Protein AF-0000000084332620 (afdb_homodimer)

Nearest PDB structures (foldseek):
  1pjs-assembly1_B  TM=9.090E-01  e=8.646E-19  Salmonella enterica subsp. enterica serovar Typhimurium
  1s4d-assembly3_G  TM=8.236E-01  e=3.733E-17  Pseudomonas denitrificans (nom. rej.)
  1s4d-assembly1_B  TM=8.390E-01  e=1.704E-16  Pseudomonas denitrificans (nom. rej.)
  1s4d-assembly4_H  TM=8.462E-01  e=1.053E-15  Pseudomonas denitrificans (nom. rej.)
  4e16-assembly1_A-2  TM=8.529E-01  e=2.065E-14  Clostridioides difficile 630

pLDDT: mean 77.69, std 25.14, range [21.12, 98.75]

Organism: Lentinula edodes (NCBI:txid5353)

InterPro domains:
  IPR000878 Tetrapyrrole methylase [PF00590] (37-266)
  IPR006366 Uroporphyrin-III C-methyltransferase [cd11642] (40-290)
  IPR014776 Tetrapyrrole methylase, subdomain 2 [G3DSA:3.30.950.10] (167-303)
  IPR014777 Tetrapyrrole methylase, subdomain 1 [G3DSA:3.40.1010.10] (27-166)
  IPR035996 Tetrapyrrole methylase superfamily [SSF53790] (32-295)
  IPR050161 Siroheme/cobalamin biosynthesis enzyme [PTHR45790] (31-139)

Sequence (742 aa):
MAITKSQLPPFSVPPPPPTSIHSIFPSPPNPIKPGQILLIGSGPGHPSLLTIAAHRALTELADIVLADKLVPAAVLALIPSRVEVVIAKKFPGNADRAQQEMMERALKEARKGRCVVRLKQGDPAIYGRFGEEVLYFRNPPSRSPSTTTPAVDHPPLPPTLVIPGVSSALAAPTMFDIPCTQRGASTSFLITTPVGKGGKMLDMPKYERARTVVVLMGVARLRSVVKTLTGSGKDAGDYPPYLPIAIIERASMPDQRVVESTLEDIEHAMESAEVGAQRPPGMMVIGWSVSALWGDGNVDVLNEGDDGEGETLGKRASESTDILREASKAIEGEFREKNEQEMKQSEGDGVRWRVREGLASTWDMFNINSEMAITKSQLPPFSVPPPPPTSIHSIFPSPPNPIKPGQILLIGSGPGHPSLLTIAAHRALTELADIVLADKLVPAAVLALIPSRVEVVIAKKFPGNADRAQQEMMERALKEARKGRCVVRLKQGDPAIYGRFGEEVLYFRNPPSRSPSTTTPAVDHPPLPPTLVIPGVSSALAAPTMFDIPCTQRGASTSFLITTPVGKGGKMLDMPKYERARTVVVLMGVARLRSVVKTLTGSGKDAGDYPPYLPIAIIERASMPDQRVVESTLEDIEHAMESAEVGAQRPPGMMVIGWSVSALWGDGNVDVLNEGDDGEGETLGKRASESTDILREASKAIEGEFREKNEQEMKQSEGDGVRWRVREGLASTWDMFNINSE

Radius of gyration: 33.7 Å; Cα contacts (8 Å, |Δi|>4): 1439; chains: 2; bounding box: 123×163×71 Å

Solvent-accessible surface area (backbone atoms only — not comparable to full-atom values): 40690 Å² total; per-residue (Å²): 138,87,85,80,81,81,82,75,81,83,79,80,74,75,80,77,75,82,77,78,74,74,72,73,67,72,69,71,73,71,75,73,60,76,13,26,38,37,40,30,12,48,9,57,27,32,59,29,47,17,17,42,41,46,49,43,41,50,56,70,56,36,48,32,36,44,28,43,70,78,47,41,64,67,46,59,64,54,41,48,86,85,38,47,76,45,64,46,74,69,48,94,91,32,55,65,59,36,52,50,50,53,50,52,48,45,53,56,46,12,74,73,37,31,32,26,30,39,40,32,56,12,16,35,36,63,83,45,52,46,58,60,48,54,49,39,62,75,57,57,78,74,71,76,73,72,76,81,67,67,93,66,79,71,69,78,70,54,55,72,45,66,41,70,24,25,33,41,87,57,35,38,40,36,70,71,64,21,37,49,26,33,82,32,20,14,68,24,37,36,43,37,36,42,57,38,80,97,62,38,77,44,78,67,69,64,62,51,79,43,33,20,39,33,32,42,78,28,58,95,42,42,69,62,50,47,49,42,32,50,27,79,62,93,84,26,10,56,33,62,48,60,40,31,29,31,41,40,19,33,35,65,28,72,78,11,35,37,42,36,26,20,57,67,37,40,65,60,47,53,68,30,80,84,59,40,75,86,52,76,62,43,31,38,39,36,22,43,23,60,47,22,62,34,39,92,46,42,47,58,74,61,58,74,68,85,79,86,87,85,63,65,64,64,59,44,43,57,40,40,56,46,40,53,56,44,20,66,66,48,64,77,80,66,45,71,58,76,51,61,62,53,51,60,48,55,93,89,68,73,56,61,52,50,62,50,50,49,58,52,69,76,56,62,80,43,65,76,78,75,123,137,81,85,77,81,83,78,76,78,79,81,76,73,75,75,75,75,79,78,78,74,74,70,73,65,72,69,72,73,72,75,74,58,78,14,27,36,37,40,30,10,49,10,57,28,32,58,29,47,17,17,41,40,44,49,44,42,50,56,73,56,36,49,30,37,45,28,43,69,76,48,41,65,68,44,60,63,55,42,47,86,86,38,47,76,45,64,47,72,68,49,94,91,32,57,66,59,34,52,51,51,53,50,52,49,45,52,55,45,13,74,73,37,31,33,26,29,40,40,34,52,12,16,34,36,61,85,46,53,46,60,60,47,52,48,39,62,74,56,57,79,75,70,76,75,70,76,84,68,67,93,64,79,72,70,78,68,56,54,72,45,67,41,69,25,24,37,42,87,55,36,38,41,36,74,70,63,20,38,48,26,33,80,32,20,15,67,24,36,34,42,37,35,44,57,38,82,96,64,37,76,43,80,69,69,64,62,51,78,45,32,21,39,33,32,44,77,29,57,94,42,41,70,62,51,47,47,41,33,48,27,79,62,94,84,26,10,56,34,62,48,63,39,31,28,31,41,39,19,33,37,63,28,72,78,10,36,36,43,35,26,20,56,68,37,39,66,60,46,55,69,30,79,84,60,40,75,87,52,78,62,42,32,38,39,36,21,44,22,61,46,23,61,32,37,92,47,42,47,58,75,60,57,75,68,85,79,85,85,85,64,63,63,63,58,45,43,56,40,41,55,45,41,53,56,45,18,65,64,48,66,78,75,72,48,68,59,78,46,61,63,49,45,59,44,54,93,88,68,72,54,62,49,48,60,47,50,48,60,51,70,76,56,61,80,40,64,76,77,74,122

Structure (mmCIF, N/CA/C/O backbone):
data_AF-0000000084332620-model_v1
#
loop_
_entity.id
_entity.type
_entity.pdbx_description
1 polymer 'Uroporphyrin-III C-methyltransferase'
#
loop_
_atom_site.group_PDB
_atom_site.id
_atom_site.type_symbol
_atom_site.label_atom_id
_atom_site.label_alt_id
_atom_site.label_comp_id
_atom_site.label_asym_id
_atom_site.label_entity_id
_atom_site.label_seq_id
_atom_site.pdbx_PDB_ins_code
_atom_site.Cartn_x
_atom_site.Cartn_y
_atom_site.Cartn_z
_atom_site.occupancy
_atom_site.B_iso_or_equiv
_atom_site.auth_seq_id
_atom_site.auth_comp_id
_atom_site.auth_asym_id
_atom_site.auth_atom_id
_atom_site.pdbx_PDB_model_num
ATOM 1 N N . MET A 1 1 ? -78.938 -92 -3.125 1 22.2 1 MET A N 1
ATOM 2 C CA . MET A 1 1 ? -79.188 -90.938 -4.117 1 22.2 1 MET A CA 1
ATOM 3 C C . MET A 1 1 ? -78.188 -89.812 -3.926 1 22.2 1 MET A C 1
ATOM 5 O O . MET A 1 1 ? -78.125 -89.188 -2.857 1 22.2 1 MET A O 1
ATOM 9 N N . ALA A 1 2 ? -77 -89.812 -4.738 1 24.23 2 ALA A N 1
ATOM 10 C CA . ALA A 1 2 ? -75.75 -89.188 -4.781 1 24.23 2 ALA A CA 1
ATOM 11 C C . ALA A 1 2 ? -75.875 -87.625 -4.969 1 24.23 2 ALA A C 1
ATOM 13 O O . ALA A 1 2 ? -76.688 -87.188 -5.793 1 24.23 2 ALA A O 1
ATOM 14 N N . ILE A 1 3 ? -75.5 -86.75 -3.973 1 27.23 3 ILE A N 1
ATOM 15 C CA . ILE A 1 3 ? -75.625 -85.312 -3.594 1 27.23 3 ILE A CA 1
ATOM 16 C C . ILE A 1 3 ? -74.875 -84.5 -4.621 1 27.23 3 ILE A C 1
ATOM 18 O O . ILE A 1 3 ? -73.688 -84.688 -4.828 1 27.23 3 ILE A O 1
ATOM 22 N N . THR A 1 4 ? -75.438 -84 -5.738 1 27.55 4 THR A N 1
ATOM 23 C CA . THR A 1 4 ? -75 -83.312 -6.938 1 27.55 4 THR A CA 1
ATOM 24 C C . THR A 1 4 ? -74.375 -81.938 -6.582 1 27.55 4 THR A C 1
ATOM 26 O O . THR A 1 4 ? -75 -81.125 -5.91 1 27.55 4 THR A O 1
ATOM 29 N N . LYS A 1 5 ? -73.062 -81.812 -6.688 1 29.25 5 LYS A N 1
ATOM 30 C CA . LYS A 1 5 ? -72 -80.875 -6.328 1 29.25 5 LYS A CA 1
ATOM 31 C C . LYS A 1 5 ? -72.188 -79.5 -7.07 1 29.25 5 LYS A C 1
ATOM 33 O O . LYS A 1 5 ? -72.125 -79.5 -8.297 1 29.25 5 LYS A O 1
ATOM 38 N N . SER A 1 6 ? -73 -78.562 -6.547 1 28.59 6 SER A N 1
ATOM 39 C CA . SER A 1 6 ? -73.312 -77.25 -7.141 1 28.59 6 SER A CA 1
ATOM 40 C C . SER A 1 6 ? -72.062 -76.438 -7.457 1 28.59 6 SER A C 1
ATOM 42 O O . SER A 1 6 ? -71.188 -76.375 -6.648 1 28.59 6 SER A O 1
ATOM 44 N N . GLN A 1 7 ? -71.688 -76.188 -8.703 1 28.3 7 GLN A N 1
ATOM 45 C CA . GLN A 1 7 ? -70.562 -75.562 -9.43 1 28.3 7 GLN A CA 1
ATOM 46 C C . GLN A 1 7 ? -70.562 -74.062 -9.148 1 28.3 7 GLN A C 1
ATOM 48 O O . GLN A 1 7 ? -71.5 -73.375 -9.461 1 28.3 7 GLN A O 1
ATOM 53 N N . LEU A 1 8 ? -69.938 -73.625 -8.07 1 31.47 8 LEU A N 1
ATOM 54 C CA . LEU A 1 8 ? -69.812 -72.25 -7.598 1 31.47 8 LEU A CA 1
ATOM 55 C C . LEU A 1 8 ? -69.125 -71.312 -8.641 1 31.47 8 LEU A C 1
ATOM 57 O O . LEU A 1 8 ? -68.188 -71.75 -9.289 1 31.47 8 LEU A O 1
ATOM 61 N N . PRO A 1 9 ? -69.75 -70.312 -9.156 1 34.91 9 PRO A N 1
ATOM 62 C CA . PRO A 1 9 ? -69.312 -69.438 -10.273 1 34.91 9 PRO A CA 1
ATOM 63 C C . PRO A 1 9 ? -68 -68.75 -9.969 1 34.91 9 PRO A C 1
ATOM 65 O O . PRO A 1 9 ? -67.688 -68.438 -8.805 1 34.91 9 PRO A O 1
ATOM 68 N N . PRO A 1 10 ? -66.938 -68.688 -10.789 1 31.44 10 PRO A N 1
ATOM 69 C CA . PRO A 1 10 ? -65.562 -68.25 -10.578 1 31.44 10 PRO A CA 1
ATOM 70 C C . PRO A 1 10 ? -65.5 -66.75 -10.469 1 31.44 10 PRO A C 1
ATOM 72 O O . PRO A 1 10 ? -66.25 -66 -11.164 1 31.44 10 PRO A O 1
ATOM 75 N N . PHE A 1 11 ? -65.312 -66.125 -9.328 1 31.53 11 PHE A N 1
ATOM 76 C CA . PHE A 1 11 ? -65.188 -64.688 -8.992 1 31.53 11 PHE A CA 1
ATOM 77 C C . PHE A 1 11 ? -64.125 -64 -9.797 1 31.53 11 PHE A C 1
ATOM 79 O O . PHE A 1 11 ? -62.969 -64.5 -9.812 1 31.53 11 PHE A O 1
ATOM 86 N N . SER A 1 12 ? -64.312 -63.344 -10.914 1 31.69 12 SER A N 1
ATOM 87 C CA . SER A 1 12 ? -63.406 -62.656 -11.781 1 31.69 12 SER A CA 1
ATOM 88 C C . SER A 1 12 ? -62.688 -61.531 -11.039 1 31.69 12 SER A C 1
ATOM 90 O O . SER A 1 12 ? -63.344 -60.625 -10.516 1 31.69 12 SER A O 1
ATOM 92 N N . VAL A 1 13 ? -61.625 -61.688 -10.414 1 36.53 13 VAL A N 1
ATOM 93 C CA . VAL A 1 13 ? -60.812 -60.719 -9.672 1 36.53 13 VAL A CA 1
ATOM 94 C C . VAL A 1 13 ? -60.406 -59.562 -10.594 1 36.53 13 VAL A C 1
ATOM 96 O O . VAL A 1 13 ? -59.969 -59.812 -11.719 1 36.53 13 VAL A O 1
ATOM 99 N N . PRO A 1 14 ? -61.031 -58.406 -10.398 1 41.91 14 PRO A N 1
ATOM 100 C CA . PRO A 1 14 ? -60.688 -57.25 -11.258 1 41.91 14 PRO A CA 1
ATOM 101 C C . PRO A 1 14 ? -59.188 -57 -11.336 1 41.91 14 PRO A C 1
ATOM 103 O O . PRO A 1 14 ? -58.438 -57.375 -10.414 1 41.91 14 PRO A O 1
ATOM 106 N N . PRO A 1 15 ? -58.625 -56.75 -12.531 1 40.84 15 PRO A N 1
ATOM 107 C CA . PRO A 1 15 ? -57.188 -56.562 -12.727 1 40.84 15 PRO A CA 1
ATOM 108 C C . PRO A 1 15 ? -56.594 -55.469 -11.844 1 40.84 15 PRO A C 1
ATOM 110 O O . PRO A 1 15 ? -57.312 -54.531 -11.461 1 40.84 15 PRO A O 1
ATOM 113 N N . PRO A 1 16 ? -55.531 -55.688 -11.109 1 42.19 16 PRO A N 1
ATOM 114 C CA . PRO A 1 16 ? -54.938 -54.719 -10.203 1 42.19 16 PRO A CA 1
ATOM 115 C C . PRO A 1 16 ? -54.594 -53.406 -10.906 1 42.19 16 PRO A C 1
ATOM 117 O O . PRO A 1 16 ? -54.344 -53.406 -12.117 1 42.19 16 PRO A O 1
ATOM 120 N N . PRO A 1 17 ? -55 -52.312 -10.367 1 42.91 17 PRO A N 1
ATOM 121 C CA . PRO A 1 17 ? -54.719 -51.031 -11.016 1 42.91 17 PRO A CA 1
ATOM 122 C C . PRO A 1 17 ? -53.25 -50.844 -11.391 1 42.91 17 PRO A C 1
ATOM 124 O O . PRO A 1 17 ? -52.375 -51.469 -10.781 1 42.91 17 PRO A O 1
ATOM 127 N N . PRO A 1 18 ? -52.938 -50.312 -12.57 1 35.44 18 PRO A N 1
ATOM 128 C CA . PRO A 1 18 ? -51.562 -50.125 -13.016 1 35.44 18 PRO A CA 1
ATOM 129 C C . PRO A 1 18 ? -50.719 -49.344 -12.023 1 35.44 18 PRO A C 1
ATOM 131 O O . PRO A 1 18 ? -51.219 -48.438 -11.352 1 35.44 18 PRO A O 1
ATOM 134 N N . THR A 1 19 ? -49.781 -49.938 -11.32 1 32.44 19 THR A N 1
ATOM 135 C CA . THR A 1 19 ? -48.812 -49.281 -10.453 1 32.44 19 THR A CA 1
ATOM 136 C C . THR A 1 19 ? -48.031 -48.188 -11.211 1 32.44 19 THR A C 1
ATOM 138 O O . THR A 1 19 ? -47.375 -48.469 -12.203 1 32.44 19 THR A O 1
ATOM 141 N N . SER A 1 20 ? -48.531 -46.938 -11.336 1 33.78 20 SER A N 1
ATOM 142 C CA . SER A 1 20 ? -47.75 -45.812 -11.859 1 33.78 20 SER A CA 1
ATOM 143 C C . SER A 1 20 ? -46.375 -45.75 -11.18 1 33.78 20 SER A C 1
ATOM 145 O O . SER A 1 20 ? -46.312 -45.469 -9.984 1 33.78 20 SER A O 1
ATOM 147 N N . ILE A 1 21 ? -45.406 -46.562 -11.5 1 34.03 21 ILE A N 1
ATOM 148 C CA . ILE A 1 21 ? -44.031 -46.344 -11.055 1 34.03 21 ILE A CA 1
ATOM 149 C C . ILE A 1 21 ? -43.562 -44.938 -11.398 1 34.03 21 ILE A C 1
ATOM 151 O O . ILE A 1 21 ? -43.25 -44.656 -12.555 1 34.03 21 ILE A O 1
ATOM 155 N N . HIS A 1 22 ? -44.25 -43.844 -10.945 1 35.19 22 HIS A N 1
ATOM 156 C CA . HIS A 1 22 ? -43.5 -42.594 -11.062 1 35.19 22 HIS A CA 1
ATOM 157 C C . HIS A 1 22 ? -42.094 -42.75 -10.547 1 35.19 22 HIS A C 1
ATOM 159 O O . HIS A 1 22 ? -41.875 -42.969 -9.352 1 35.19 22 HIS A O 1
ATOM 165 N N . SER A 1 23 ? -41.219 -43.406 -11.305 1 33.94 23 SER A N 1
ATOM 166 C CA . SER A 1 23 ? -39.781 -43.344 -11.031 1 33.94 23 SER A CA 1
ATOM 167 C C . SER A 1 23 ? -39.344 -41.938 -10.711 1 33.94 23 SER A C 1
ATOM 169 O O . SER A 1 23 ? -39.344 -41.062 -11.586 1 33.94 23 SER A O 1
ATOM 171 N N . ILE A 1 24 ? -39.625 -41.406 -9.57 1 37.69 24 ILE A N 1
ATOM 172 C CA . ILE A 1 24 ? -38.906 -40.219 -9.141 1 37.69 24 ILE A CA 1
ATOM 173 C C . ILE A 1 24 ? -37.406 -40.406 -9.344 1 37.69 24 ILE A C 1
ATOM 175 O O . ILE A 1 24 ? -36.781 -41.156 -8.625 1 37.69 24 ILE A O 1
ATOM 179 N N . PHE A 1 25 ? -36.938 -40.469 -10.57 1 37 25 PHE A N 1
ATOM 180 C CA . PHE A 1 25 ? -35.469 -40.281 -10.648 1 37 25 PHE A CA 1
ATOM 181 C C . PHE A 1 25 ? -35.031 -39.094 -9.812 1 37 25 PHE A C 1
ATOM 183 O O . PHE A 1 25 ? -35.562 -37.969 -9.961 1 37 25 PHE A O 1
ATOM 190 N N . PRO A 1 26 ? -34.562 -39.312 -8.641 1 37.5 26 PRO A N 1
ATOM 191 C CA . PRO A 1 26 ? -34 -38.125 -7.969 1 37.5 26 PRO A CA 1
ATOM 192 C C . PRO A 1 26 ? -33.188 -37.219 -8.914 1 37.5 26 PRO A C 1
ATOM 194 O O . PRO A 1 26 ? -32.562 -37.719 -9.844 1 37.5 26 PRO A O 1
ATOM 197 N N . SER A 1 27 ? -33.656 -36.094 -9.281 1 39.75 27 SER A N 1
ATOM 198 C CA . SER A 1 27 ? -32.812 -35.125 -9.969 1 39.75 27 SER A CA 1
ATOM 199 C C . SER A 1 27 ? -31.359 -35.219 -9.5 1 39.75 27 SER A C 1
ATOM 201 O O . SER A 1 27 ? -31.094 -35.5 -8.328 1 39.75 27 SER A O 1
ATOM 203 N N . PRO A 1 28 ? -30.484 -35.594 -10.375 1 41.56 28 PRO A N 1
ATOM 204 C CA . PRO A 1 28 ? -29.094 -35.562 -9.906 1 41.56 28 PRO A CA 1
ATOM 205 C C . PRO A 1 28 ? -28.844 -34.438 -8.898 1 41.56 28 PRO A C 1
ATOM 207 O O . PRO A 1 28 ? -29.531 -33.406 -8.922 1 41.56 28 PRO A O 1
ATOM 210 N N . PRO A 1 29 ? -28.344 -34.75 -7.766 1 38.94 29 PRO A N 1
ATOM 211 C CA . PRO A 1 29 ? -28.031 -33.656 -6.848 1 38.94 29 PRO A CA 1
ATOM 212 C C . PRO A 1 29 ? -27.484 -32.406 -7.57 1 38.94 29 PRO A C 1
ATOM 214 O O . PRO A 1 29 ? -26.906 -32.531 -8.648 1 38.94 29 PRO A O 1
ATOM 217 N N . ASN A 1 30 ? -28.156 -31.328 -7.59 1 39.62 30 ASN A N 1
ATOM 218 C CA . ASN A 1 30 ? -27.594 -30.062 -8.055 1 39.62 30 ASN A CA 1
ATOM 219 C C . ASN A 1 30 ? -26.078 -30.031 -7.895 1 39.62 30 ASN A C 1
ATOM 221 O O . ASN A 1 30 ? -25.562 -30.266 -6.801 1 39.62 30 ASN A O 1
ATOM 225 N N . PRO A 1 31 ? -25.328 -30.312 -8.859 1 43.31 31 PRO A N 1
ATOM 226 C CA . PRO A 1 31 ? -23.875 -30.219 -8.664 1 43.31 31 PRO A CA 1
ATOM 227 C C . PRO A 1 31 ? -23.484 -29.156 -7.652 1 43.31 31 PRO A C 1
ATOM 229 O O . PRO A 1 31 ? -24.016 -28.047 -7.68 1 43.31 31 PRO A O 1
ATOM 232 N N . ILE A 1 32 ? -23.188 -29.484 -6.492 1 46.91 32 ILE A N 1
ATOM 233 C CA . ILE A 1 32 ? -22.656 -28.594 -5.469 1 46.91 32 ILE A CA 1
ATOM 234 C C . ILE A 1 32 ? -21.75 -27.547 -6.113 1 46.91 32 ILE A C 1
ATOM 236 O O . ILE A 1 32 ? -20.828 -27.891 -6.848 1 46.91 32 ILE A O 1
ATOM 240 N N . LYS A 1 33 ? -22.156 -26.344 -6.414 1 59.16 33 LYS A N 1
ATOM 241 C CA . LYS A 1 33 ? -21.297 -25.25 -6.875 1 59.16 33 LYS A CA 1
ATOM 242 C C . LYS A 1 33 ? -19.938 -25.281 -6.184 1 59.16 33 LYS A C 1
ATOM 244 O O . LYS A 1 33 ? -19.859 -25.484 -4.973 1 59.16 33 LYS A O 1
ATOM 249 N N . PRO A 1 34 ? -18.906 -25.484 -6.914 1 76.69 34 PRO A N 1
ATOM 250 C CA . PRO A 1 34 ? -17.578 -25.547 -6.281 1 76.69 34 PRO A CA 1
ATOM 251 C C . PRO A 1 34 ? -17.312 -24.375 -5.34 1 76.69 34 PRO A C 1
ATOM 253 O O . PRO A 1 34 ? -17.781 -23.266 -5.59 1 76.69 34 PRO A O 1
ATOM 256 N N . GLY A 1 35 ? -16.922 -24.656 -4.098 1 93 35 GLY A N 1
ATOM 257 C CA . GLY A 1 35 ? -16.5 -23.641 -3.146 1 93 35 GLY A CA 1
ATOM 258 C C . GLY A 1 35 ? -15.375 -22.75 -3.672 1 93 35 GLY A C 1
ATOM 259 O O . GLY A 1 35 ? -15.023 -22.828 -4.852 1 93 35 GLY A O 1
ATOM 260 N N . GLN A 1 36 ? -15.094 -21.75 -3.002 1 95.81 36 GLN A N 1
ATOM 261 C CA . GLN A 1 36 ? -14.031 -20.828 -3.396 1 95.81 36 GLN A CA 1
ATOM 262 C C . GLN A 1 36 ? -13.273 -20.312 -2.178 1 95.81 36 GLN A C 1
ATOM 264 O O . GLN A 1 36 ? -13.766 -20.406 -1.051 1 95.81 36 GLN A O 1
ATOM 269 N N . ILE A 1 37 ? -12.094 -19.859 -2.441 1 97.5 37 ILE A N 1
ATOM 270 C CA . ILE A 1 37 ? -11.258 -19.281 -1.397 1 97.5 37 ILE A CA 1
ATOM 271 C C . ILE A 1 37 ? -10.938 -17.828 -1.737 1 97.5 37 ILE A C 1
ATOM 273 O O . ILE A 1 37 ? -10.445 -17.531 -2.828 1 97.5 37 ILE A O 1
ATOM 277 N N . LEU A 1 38 ? -11.273 -16.922 -0.846 1 98.06 38 LEU A N 1
ATOM 278 C CA . LEU A 1 38 ? -10.938 -15.508 -0.957 1 98.06 38 LEU A CA 1
ATOM 279 C C . LEU A 1 38 ? -9.883 -15.117 0.075 1 98.06 38 LEU A C 1
ATOM 281 O O . LEU A 1 38 ? -10.141 -15.172 1.28 1 98.06 38 LEU A O 1
ATOM 285 N N . LEU A 1 39 ? -8.688 -14.828 -0.399 1 98.06 39 LEU A N 1
ATOM 286 C CA . LEU A 1 39 ? -7.648 -14.258 0.452 1 98.06 39 LEU A CA 1
ATOM 287 C C . LEU A 1 39 ? -7.754 -12.742 0.498 1 98.06 39 LEU A C 1
ATOM 289 O O . LEU A 1 39 ? -7.527 -12.07 -0.51 1 98.06 39 LEU A O 1
ATOM 293 N N . ILE A 1 40 ? -8.055 -12.172 1.707 1 97.62 40 ILE A N 1
ATOM 294 C CA . ILE A 1 40 ? -8.344 -10.742 1.706 1 97.62 40 ILE A CA 1
ATOM 295 C C . ILE A 1 40 ? -7.551 -10.055 2.816 1 97.62 40 ILE A C 1
ATOM 297 O O . ILE A 1 40 ? -7.188 -10.688 3.811 1 97.62 40 ILE A O 1
ATOM 301 N N . GLY A 1 41 ? -7.266 -8.781 2.59 1 97 41 GLY A N 1
ATOM 302 C CA . GLY A 1 41 ? -6.664 -7.926 3.6 1 97 41 GLY A CA 1
ATOM 303 C C . GLY A 1 41 ? -7.684 -7.117 4.379 1 97 41 GLY A C 1
ATOM 304 O O . GLY A 1 41 ? -8.578 -6.508 3.789 1 97 41 GLY A O 1
ATOM 305 N N . SER A 1 42 ? -7.496 -7.031 5.668 1 96.69 42 SER A N 1
ATOM 306 C CA . SER A 1 42 ? -8.445 -6.352 6.535 1 96.69 42 SER A CA 1
ATOM 307 C C . SER A 1 42 ? -8.109 -4.871 6.676 1 96.69 42 SER A C 1
ATOM 309 O O . SER A 1 42 ? -8.859 -4.105 7.277 1 96.69 42 SER A O 1
ATOM 311 N N . GLY A 1 43 ? -6.965 -4.48 6.102 1 96.81 43 GLY A N 1
ATOM 312 C CA . GLY A 1 43 ? -6.5 -3.133 6.395 1 96.81 43 GLY A CA 1
ATOM 313 C C . GLY A 1 43 ? -5.844 -3.012 7.754 1 96.81 43 GLY A C 1
ATOM 314 O O . GLY A 1 43 ? -5.621 -4.016 8.438 1 96.81 43 GLY A O 1
ATOM 315 N N . PRO A 1 44 ? -5.59 -1.779 8.125 1 96.56 44 PRO A N 1
ATOM 316 C CA . PRO A 1 44 ? -4.789 -1.597 9.336 1 96.56 44 PRO A CA 1
ATOM 317 C C . PRO A 1 44 ? -5.625 -1.686 10.609 1 96.56 44 PRO A C 1
ATOM 319 O O . PRO A 1 44 ? -5.102 -2.025 11.672 1 96.56 44 PRO A O 1
ATOM 322 N N . GLY A 1 45 ? -6.906 -1.25 10.578 1 95.5 45 GLY A N 1
ATOM 323 C CA . GLY A 1 45 ? -7.633 -1.33 11.836 1 95.5 45 GLY A CA 1
ATOM 324 C C . GLY A 1 45 ? -9.055 -0.822 11.734 1 95.5 45 GLY A C 1
ATOM 325 O O . GLY A 1 45 ? -10 -1.523 12.109 1 95.5 45 GLY A O 1
ATOM 326 N N . HIS A 1 46 ? -9.188 0.385 11.289 1 97.12 46 HIS A N 1
ATOM 327 C CA . HIS A 1 46 ? -10.508 1.002 11.195 1 97.12 46 HIS A CA 1
ATOM 328 C C . HIS A 1 46 ? -11.383 0.281 10.172 1 97.12 46 HIS A C 1
ATOM 330 O O . HIS A 1 46 ? -10.969 0.084 9.023 1 97.12 46 HIS A O 1
ATOM 336 N N . PRO A 1 47 ? -12.602 -0.049 10.469 1 97.25 47 PRO A N 1
ATOM 337 C CA . PRO A 1 47 ? -13.43 -0.834 9.555 1 97.25 47 PRO A CA 1
ATOM 338 C C . PRO A 1 47 ? -13.695 -0.117 8.227 1 97.25 47 PRO A C 1
ATOM 340 O O . PRO A 1 47 ? -13.852 -0.765 7.191 1 97.25 47 PRO A O 1
ATOM 343 N N . SER A 1 48 ? -13.688 1.157 8.273 1 98.06 48 SER A N 1
ATOM 344 C CA . SER A 1 48 ? -13.984 1.896 7.047 1 98.06 48 SER A CA 1
ATOM 345 C C . SER A 1 48 ? -12.789 1.888 6.094 1 98.06 48 SER A C 1
ATOM 347 O O . SER A 1 48 ? -12.898 2.334 4.953 1 98.06 48 SER A O 1
ATOM 349 N N . LEU A 1 49 ? -11.68 1.374 6.512 1 98.31 49 LEU A N 1
ATOM 350 C CA . LEU A 1 49 ? -10.531 1.246 5.625 1 98.31 49 LEU A CA 1
ATOM 351 C C . LEU A 1 49 ? -10.523 -0.117 4.941 1 98.31 49 LEU A C 1
ATOM 353 O O . LEU A 1 49 ? -9.609 -0.42 4.164 1 98.31 49 LEU A O 1
ATOM 357 N N . LEU A 1 50 ? -11.555 -0.924 5.195 1 98.31 50 LEU A N 1
ATOM 358 C CA . LEU A 1 50 ? -11.797 -2.084 4.344 1 98.31 50 LEU A CA 1
ATOM 359 C C . LEU A 1 50 ? -12.156 -1.651 2.926 1 98.31 50 LEU A C 1
ATOM 361 O O . LEU A 1 50 ? -12.859 -0.65 2.738 1 98.31 50 LEU A O 1
ATOM 365 N N . THR A 1 51 ? -11.641 -2.391 1.962 1 98.44 51 THR A N 1
ATOM 366 C CA . THR A 1 51 ? -12.211 -2.209 0.63 1 98.44 51 THR A CA 1
ATOM 367 C C . THR A 1 51 ? -13.664 -2.676 0.59 1 98.44 51 THR A C 1
ATOM 369 O O . THR A 1 51 ? -14.078 -3.496 1.409 1 98.44 51 THR A O 1
ATOM 372 N N . ILE A 1 52 ? -14.375 -2.201 -0.342 1 98.12 52 ILE A N 1
ATOM 373 C CA . ILE A 1 52 ? -15.75 -2.648 -0.541 1 98.12 52 ILE A CA 1
ATOM 374 C C . ILE A 1 52 ? -15.766 -4.148 -0.814 1 98.12 52 ILE A C 1
ATOM 376 O O . ILE A 1 52 ? -16.625 -4.871 -0.296 1 98.12 52 ILE A O 1
ATOM 380 N N . ALA A 1 53 ? -14.836 -4.602 -1.588 1 98.5 53 ALA A N 1
ATOM 381 C CA . ALA A 1 53 ? -14.742 -6.027 -1.892 1 98.5 53 ALA A CA 1
ATOM 382 C C . ALA A 1 53 ? -14.531 -6.848 -0.621 1 98.5 53 ALA A C 1
ATOM 384 O O . ALA A 1 53 ? -15.188 -7.867 -0.415 1 98.5 53 ALA A O 1
ATOM 385 N N . ALA A 1 54 ? -13.617 -6.387 0.2 1 98.31 54 ALA A N 1
ATOM 386 C CA . ALA A 1 54 ? -13.352 -7.102 1.445 1 98.31 54 ALA A CA 1
ATOM 387 C C . ALA A 1 54 ? -14.578 -7.098 2.355 1 98.31 54 ALA A C 1
ATOM 389 O O . ALA A 1 54 ? -14.906 -8.117 2.969 1 98.31 54 ALA A O 1
ATOM 390 N N . HIS A 1 55 ? -15.172 -5.977 2.492 1 98 55 HIS A N 1
ATOM 391 C CA . HIS A 1 55 ? -16.391 -5.867 3.299 1 98 55 HIS A CA 1
ATOM 392 C C . HIS A 1 55 ? -17.469 -6.828 2.811 1 98 55 HIS A C 1
ATOM 394 O O . HIS A 1 55 ? -18.078 -7.547 3.609 1 98 55 HIS A O 1
ATOM 400 N N . ARG A 1 56 ? -17.688 -6.859 1.519 1 97.75 56 ARG A N 1
ATOM 401 C CA . ARG A 1 56 ? -18.688 -7.75 0.925 1 97.75 56 ARG A CA 1
ATOM 402 C C . ARG A 1 56 ? -18.312 -9.211 1.172 1 97.75 56 ARG A C 1
ATOM 404 O O . ARG A 1 56 ? -19.188 -10.023 1.516 1 97.75 56 ARG A O 1
ATOM 411 N N . ALA A 1 57 ? -17.078 -9.547 0.967 1 98.12 57 ALA A N 1
ATOM 412 C CA . ALA A 1 57 ? -16.609 -10.906 1.214 1 98.12 57 ALA A CA 1
ATOM 413 C C . ALA A 1 57 ? -16.938 -11.344 2.639 1 98.12 57 ALA A C 1
ATOM 415 O O . ALA A 1 57 ? -17.422 -12.461 2.857 1 98.12 57 ALA A O 1
ATOM 416 N N . LEU A 1 58 ? -16.75 -10.445 3.59 1 97.75 58 LEU A N 1
ATOM 417 C CA . LEU A 1 58 ? -16.891 -10.766 5.004 1 97.75 58 LEU A CA 1
ATOM 418 C C . LEU A 1 58 ? -18.359 -10.836 5.398 1 97.75 58 LEU A C 1
ATOM 420 O O . LEU A 1 58 ? -18.75 -11.688 6.203 1 97.75 58 LEU A O 1
ATOM 424 N N . THR A 1 59 ? -19.172 -10 4.848 1 97.19 59 THR A N 1
ATOM 425 C CA . THR A 1 59 ? -20.5 -9.789 5.402 1 97.19 59 THR A CA 1
ATOM 426 C C . THR A 1 59 ? -21.547 -10.531 4.582 1 97.19 59 THR A C 1
ATOM 428 O O . THR A 1 59 ? -22.609 -10.883 5.098 1 97.19 59 THR A O 1
ATOM 431 N N . GLU A 1 60 ? -21.234 -10.789 3.285 1 97.19 60 GLU A N 1
ATOM 432 C CA . GLU A 1 60 ? -22.266 -11.32 2.402 1 97.19 60 GLU A CA 1
ATOM 433 C C . GLU A 1 60 ? -21.875 -12.688 1.846 1 97.19 60 GLU A C 1
ATOM 435 O O . GLU A 1 60 ? -22.719 -13.555 1.654 1 97.19 60 GLU A O 1
ATOM 440 N N . LEU A 1 61 ? -20.609 -12.898 1.638 1 97.06 61 LEU A N 1
ATOM 441 C CA . LEU A 1 61 ? -20.234 -14.055 0.833 1 97.06 61 LEU A CA 1
ATOM 442 C C . LEU A 1 61 ? -19.719 -15.188 1.715 1 97.06 61 LEU A C 1
ATOM 444 O O . LEU A 1 61 ? -19.969 -16.359 1.437 1 97.06 61 LEU A O 1
ATOM 448 N N . ALA A 1 62 ? -19.125 -14.906 2.777 1 98.06 62 ALA A N 1
ATOM 449 C CA . ALA A 1 62 ? -18.391 -15.883 3.572 1 98.06 62 ALA A CA 1
ATOM 450 C C . ALA A 1 62 ? -19.328 -16.891 4.223 1 98.06 62 ALA A C 1
ATOM 452 O O . ALA A 1 62 ? -20.344 -16.5 4.812 1 98.06 62 ALA A O 1
ATOM 453 N N . ASP A 1 63 ? -18.938 -18.141 4.07 1 98 63 ASP A N 1
ATOM 454 C CA . ASP A 1 63 ? -19.531 -19.188 4.891 1 98 63 ASP A CA 1
ATOM 455 C C . ASP A 1 63 ? -18.688 -19.469 6.125 1 98 63 ASP A C 1
ATOM 457 O O . ASP A 1 63 ? -19.203 -19.859 7.168 1 98 63 ASP A O 1
ATOM 461 N N . ILE A 1 64 ? -17.422 -19.297 5.984 1 98.44 64 ILE A N 1
ATOM 462 C CA . ILE A 1 64 ? -16.453 -19.453 7.062 1 98.44 64 ILE A CA 1
ATOM 463 C C . ILE A 1 64 ? -15.32 -18.453 6.891 1 98.44 64 ILE A C 1
ATOM 465 O O . ILE A 1 64 ? -14.891 -18.172 5.766 1 98.44 64 ILE A O 1
ATOM 469 N N . VAL A 1 65 ? -14.859 -17.875 8.016 1 98.56 65 VAL A N 1
ATOM 470 C CA . VAL A 1 65 ? -13.734 -16.953 8.023 1 98.56 65 VAL A CA 1
ATOM 471 C C . VAL A 1 65 ? -12.586 -17.531 8.836 1 98.56 65 VAL A C 1
ATOM 473 O O . VAL A 1 65 ? -12.75 -17.891 10 1 98.56 65 VAL A O 1
ATOM 476 N N . LEU A 1 66 ? -11.469 -17.75 8.148 1 97.94 66 LEU A N 1
ATOM 477 C CA . LEU A 1 66 ? -10.211 -18.109 8.781 1 97.94 66 LEU A CA 1
ATOM 478 C C . LEU A 1 66 ? -9.312 -16.891 8.961 1 97.94 66 LEU A C 1
ATOM 480 O O . LEU A 1 66 ? -8.719 -16.406 7.992 1 97.94 66 LEU A O 1
ATOM 484 N N . ALA A 1 67 ? -9.148 -16.406 10.227 1 96.12 67 ALA A N 1
ATOM 485 C CA . ALA A 1 67 ? -8.508 -15.125 10.484 1 96.12 67 ALA A CA 1
ATOM 486 C C . ALA A 1 67 ? -7.156 -15.305 11.172 1 96.12 67 ALA A C 1
ATOM 488 O O . ALA A 1 67 ? -7.008 -16.172 12.039 1 96.12 67 ALA A O 1
ATOM 489 N N . ASP A 1 68 ? -6.273 -14.43 10.773 1 90.62 68 ASP A N 1
ATOM 490 C CA . ASP A 1 68 ? -5.039 -14.328 11.539 1 90.62 68 ASP A CA 1
ATOM 491 C C . ASP A 1 68 ? -5.297 -13.703 12.914 1 90.62 68 ASP A C 1
ATOM 493 O O . ASP A 1 68 ? -6.312 -13.039 13.117 1 90.62 68 ASP A O 1
ATOM 497 N N . LYS A 1 69 ? -4.363 -13.812 13.758 1 83.88 69 LYS A N 1
ATOM 498 C CA . LYS A 1 69 ? -4.5 -13.391 15.156 1 83.88 69 LYS A CA 1
ATOM 499 C C . LYS A 1 69 ? -4.586 -11.875 15.266 1 83.88 69 LYS A C 1
ATOM 501 O O . LYS A 1 69 ? -5.301 -11.352 16.125 1 83.88 69 LYS A O 1
ATOM 506 N N . LEU A 1 70 ? -3.986 -11.195 14.469 1 81.44 70 LEU A N 1
ATOM 507 C CA . LEU A 1 70 ? -3.805 -9.758 14.672 1 81.44 70 LEU A CA 1
ATOM 508 C C . LEU A 1 70 ? -4.914 -8.969 13.992 1 81.44 70 LEU A C 1
ATOM 510 O O . LEU A 1 70 ? -4.906 -7.734 14.016 1 81.44 70 LEU A O 1
ATOM 514 N N . VAL A 1 71 ? -5.895 -9.617 13.453 1 88.12 71 VAL A N 1
ATOM 515 C CA . VAL A 1 71 ? -7.004 -8.891 12.836 1 88.12 71 VAL A CA 1
ATOM 516 C C . VAL A 1 71 ? -7.746 -8.086 13.906 1 88.12 71 VAL A C 1
ATOM 518 O O . VAL A 1 71 ? -8.062 -8.609 14.977 1 88.12 71 VAL A O 1
ATOM 521 N N . PRO A 1 72 ? -8.016 -6.848 13.578 1 90.5 72 PRO A N 1
ATOM 522 C CA . PRO A 1 72 ? -8.648 -5.977 14.57 1 90.5 72 PRO A CA 1
ATOM 523 C C . PRO A 1 72 ? -10.055 -6.441 14.953 1 90.5 72 PRO A C 1
ATOM 525 O O . PRO A 1 72 ? -10.805 -6.91 14.102 1 90.5 72 PRO A O 1
ATOM 528 N N . ALA A 1 73 ? -10.406 -6.195 16.188 1 92.5 73 ALA A N 1
ATOM 529 C CA . ALA A 1 73 ? -11.695 -6.625 16.734 1 92.5 73 ALA A CA 1
ATOM 530 C C . ALA A 1 73 ? -12.852 -5.949 16 1 92.5 73 ALA A C 1
ATOM 532 O O . ALA A 1 73 ? -13.891 -6.57 15.758 1 92.5 73 ALA A O 1
ATOM 533 N N . ALA A 1 74 ? -12.648 -4.727 15.695 1 94.19 74 ALA A N 1
ATOM 534 C CA . ALA A 1 74 ? -13.711 -3.957 15.047 1 94.19 74 ALA A CA 1
ATOM 535 C C . ALA A 1 74 ? -14.047 -4.543 13.68 1 94.19 74 ALA A C 1
ATOM 537 O O . ALA A 1 74 ? -15.195 -4.457 13.227 1 94.19 74 ALA A O 1
ATOM 538 N N . VAL A 1 75 ? -13.086 -5.137 13.008 1 95.44 75 VAL A N 1
ATOM 539 C CA . VAL A 1 75 ? -13.305 -5.773 11.711 1 95.44 75 VAL A CA 1
ATOM 540 C C . VAL A 1 75 ? -14.023 -7.109 11.906 1 95.44 75 VAL A C 1
ATOM 542 O O . VAL A 1 75 ? -14.977 -7.422 11.188 1 95.44 75 VAL A O 1
ATOM 545 N N . LEU A 1 76 ? -13.586 -7.875 12.883 1 95.88 76 LEU A N 1
ATOM 546 C CA . LEU A 1 76 ? -14.211 -9.156 13.18 1 95.88 76 LEU A CA 1
ATOM 547 C C . LEU A 1 76 ? -15.68 -8.969 13.547 1 95.88 76 LEU A C 1
ATOM 549 O O . LEU A 1 76 ? -16.516 -9.82 13.234 1 95.88 76 LEU A O 1
ATOM 553 N N . ALA A 1 77 ? -15.992 -7.855 14.164 1 95.75 77 ALA A N 1
ATOM 554 C CA . ALA A 1 77 ? -17.344 -7.566 14.641 1 95.75 77 ALA A CA 1
ATOM 555 C C . ALA A 1 77 ? -18.297 -7.371 13.469 1 95.75 77 ALA A C 1
ATOM 557 O O . ALA A 1 77 ? -19.531 -7.402 13.648 1 95.75 77 ALA A O 1
ATOM 558 N N . LEU A 1 78 ? -17.797 -7.156 12.273 1 96.31 78 LEU A N 1
ATOM 559 C CA . LEU A 1 78 ? -18.625 -6.945 11.094 1 96.31 78 LEU A CA 1
ATOM 560 C C . LEU A 1 78 ? -19.188 -8.273 10.578 1 96.31 78 LEU A C 1
ATOM 562 O O . LEU A 1 78 ? -20.109 -8.289 9.773 1 96.31 78 LEU A O 1
ATOM 566 N N . ILE A 1 79 ? -18.562 -9.359 10.953 1 97.19 79 ILE A N 1
ATOM 567 C CA . ILE A 1 79 ? -18.922 -10.68 10.43 1 97.19 79 ILE A CA 1
ATOM 568 C C . ILE A 1 79 ? -20.25 -11.141 11.039 1 97.19 79 ILE A C 1
ATOM 570 O O . ILE A 1 79 ? -20.391 -11.195 12.258 1 97.19 79 ILE A O 1
ATOM 574 N N . PRO A 1 80 ? -21.188 -11.492 10.242 1 97.38 80 PRO A N 1
ATOM 575 C CA . PRO A 1 80 ? -22.484 -11.953 10.773 1 97.38 80 PRO A CA 1
ATOM 576 C C . PRO A 1 80 ? -22.344 -13.164 11.688 1 97.38 80 PRO A C 1
ATOM 578 O O . PRO A 1 80 ? -21.453 -13.992 11.492 1 97.38 80 PRO A O 1
ATOM 581 N N . SER A 1 81 ? -23.281 -13.344 12.539 1 96.19 81 SER A N 1
ATOM 582 C CA . SER A 1 81 ? -23.234 -14.406 13.531 1 96.19 81 SER A CA 1
ATOM 583 C C . SER A 1 81 ? -23.344 -15.781 12.875 1 96.19 81 SER A C 1
ATOM 585 O O . SER A 1 81 ? -22.875 -16.781 13.43 1 96.19 81 SER A O 1
ATOM 587 N N . ARG A 1 82 ? -23.906 -15.867 11.719 1 96.81 82 ARG A N 1
ATOM 588 C CA . ARG A 1 82 ? -24.094 -17.141 11.023 1 96.81 82 ARG A CA 1
ATOM 589 C C . ARG A 1 82 ? -22.781 -17.672 10.477 1 96.81 82 ARG A C 1
ATOM 591 O O . ARG A 1 82 ? -22.672 -18.844 10.117 1 96.81 82 ARG A O 1
ATOM 598 N N . VAL A 1 83 ? -21.844 -16.844 10.312 1 97.94 83 VAL A N 1
ATOM 599 C CA . VAL A 1 83 ? -20.562 -17.219 9.719 1 97.94 83 VAL A CA 1
ATOM 600 C C . VAL A 1 83 ? -19.625 -17.75 10.797 1 97.94 83 VAL A C 1
ATOM 602 O O . VAL A 1 83 ? -19.438 -17.125 11.844 1 97.94 83 VAL A O 1
ATOM 605 N N . GLU A 1 84 ? -19.062 -18.875 10.578 1 97.44 84 GLU A N 1
ATOM 606 C CA . GLU A 1 84 ? -18.047 -19.438 11.477 1 97.44 84 GLU A CA 1
ATOM 607 C C . GLU A 1 84 ? -16.734 -18.688 11.375 1 97.44 84 GLU A C 1
ATOM 609 O O . GLU A 1 84 ? -16.234 -18.422 10.273 1 97.44 84 GLU A O 1
ATOM 614 N N . VAL A 1 85 ? -16.234 -18.297 12.555 1 97.5 85 VAL A N 1
ATOM 615 C CA . VAL A 1 85 ? -14.953 -17.609 12.586 1 97.5 85 VAL A CA 1
ATOM 616 C C . VAL A 1 85 ? -13.922 -18.453 13.336 1 97.5 85 VAL A C 1
ATOM 618 O O . VAL A 1 85 ? -14.148 -18.844 14.477 1 97.5 85 VAL A O 1
ATOM 621 N N . VAL A 1 86 ? -12.812 -18.719 12.648 1 96.12 86 VAL A N 1
ATOM 622 C CA . VAL A 1 86 ? -11.695 -19.453 13.242 1 96.12 86 VAL A CA 1
ATOM 623 C C . VAL A 1 86 ? -10.461 -18.547 13.305 1 96.12 86 VAL A C 1
ATOM 625 O O . VAL A 1 86 ? -10.008 -18.031 12.273 1 96.12 86 VAL A O 1
ATOM 628 N N . ILE A 1 87 ? -9.922 -18.359 14.422 1 92.38 87 ILE A N 1
ATOM 629 C CA . ILE A 1 87 ? -8.734 -17.531 14.602 1 92.38 87 ILE A CA 1
ATOM 630 C C . ILE A 1 87 ? -7.504 -18.422 14.75 1 92.38 87 ILE A C 1
ATOM 632 O O . ILE A 1 87 ? -7.512 -19.375 15.531 1 92.38 87 ILE A O 1
ATOM 636 N N . ALA A 1 88 ? -6.527 -18.109 13.977 1 87 88 ALA A N 1
ATOM 637 C CA . ALA A 1 88 ? -5.289 -18.875 14.047 1 87 88 ALA A CA 1
ATOM 638 C C . ALA A 1 88 ? -4.688 -18.828 15.453 1 87 88 ALA A C 1
ATOM 640 O O . ALA A 1 88 ? -4.688 -17.766 16.094 1 87 88 ALA A O 1
ATOM 641 N N . LYS A 1 89 ? -4.379 -19.984 15.961 1 75.88 89 LYS A N 1
ATOM 642 C CA . LYS A 1 89 ? -3.701 -20.062 17.25 1 75.88 89 LYS A CA 1
ATOM 643 C C . LYS A 1 89 ? -2.186 -19.984 17.078 1 75.88 89 LYS A C 1
ATOM 645 O O . LYS A 1 89 ? -1.58 -20.891 16.516 1 75.88 89 LYS A O 1
ATOM 650 N N . LYS A 1 90 ? -1.742 -18.719 16.922 1 64.19 90 LYS A N 1
ATOM 651 C CA . LYS A 1 90 ? -0.302 -18.562 16.734 1 64.19 90 LYS A CA 1
ATOM 652 C C . LYS A 1 90 ? 0.41 -18.375 18.078 1 64.19 90 LYS A C 1
ATOM 654 O O . LYS A 1 90 ? -0.054 -17.625 18.938 1 64.19 90 LYS A O 1
ATOM 659 N N . PHE A 1 91 ? 1.135 -19.375 18.516 1 52.41 91 PHE A N 1
ATOM 660 C CA . PHE A 1 91 ? 2.096 -19.109 19.578 1 52.41 91 PHE A CA 1
ATOM 661 C C . PHE A 1 91 ? 3.49 -18.891 19 1 52.41 91 PHE A C 1
ATOM 663 O O . PHE A 1 91 ? 3.787 -19.328 17.891 1 52.41 91 PHE A O 1
ATOM 670 N N . PRO A 1 92 ? 4.172 -17.984 19.656 1 59.59 92 PRO A N 1
ATOM 671 C CA . PRO A 1 92 ? 5.543 -17.766 19.188 1 59.59 92 PRO A CA 1
ATOM 672 C C . PRO A 1 92 ? 6.234 -19.062 18.766 1 59.59 92 PRO A C 1
ATOM 674 O O . PRO A 1 92 ? 6.191 -20.047 19.516 1 59.59 92 PRO A O 1
ATOM 677 N N . GLY A 1 93 ? 6.73 -19.219 17.625 1 58.19 93 GLY A N 1
ATOM 678 C CA . GLY A 1 93 ? 7.5 -20.359 17.141 1 58.19 93 GLY A CA 1
ATOM 679 C C . GLY A 1 93 ? 6.664 -21.344 16.328 1 58.19 93 GLY A C 1
ATOM 680 O O . GLY A 1 93 ? 7.199 -22.297 15.766 1 58.19 93 GLY A O 1
ATOM 681 N N . ASN A 1 94 ? 5.434 -21.016 16.328 1 67.81 94 ASN A N 1
ATOM 682 C CA . ASN A 1 94 ? 4.613 -22.016 15.633 1 67.81 94 ASN A CA 1
ATOM 683 C C . ASN A 1 94 ? 3.947 -21.406 14.398 1 67.81 94 ASN A C 1
ATOM 685 O O . ASN A 1 94 ? 2.857 -21.844 14.008 1 67.81 94 ASN A O 1
ATOM 689 N N . ALA A 1 95 ? 4.578 -20.438 13.898 1 73.62 95 ALA A N 1
ATOM 690 C CA . ALA A 1 95 ? 3.98 -19.703 12.789 1 73.62 95 ALA A CA 1
ATOM 691 C C . ALA A 1 95 ? 3.789 -20.609 11.57 1 73.62 95 ALA A C 1
ATOM 693 O O . ALA A 1 95 ? 2.744 -20.578 10.922 1 73.62 95 ALA A O 1
ATOM 694 N N . ASP A 1 96 ? 4.648 -21.453 11.312 1 79.31 96 ASP A N 1
ATOM 695 C CA . ASP A 1 96 ? 4.57 -22.328 10.141 1 79.31 96 ASP A CA 1
ATOM 696 C C . ASP A 1 96 ? 3.467 -23.359 10.297 1 79.31 96 ASP A C 1
ATOM 698 O O . ASP A 1 96 ? 2.748 -23.672 9.344 1 79.31 96 ASP A O 1
ATOM 702 N N . ARG A 1 97 ? 3.371 -23.859 11.438 1 80.69 97 ARG A N 1
ATOM 703 C CA . ARG A 1 97 ? 2.328 -24.844 11.695 1 80.69 97 ARG A CA 1
ATOM 704 C C . ARG A 1 97 ? 0.942 -24.219 11.602 1 80.69 97 ARG A C 1
ATOM 706 O O . ARG A 1 97 ? 0.018 -24.812 11.047 1 80.69 97 ARG A O 1
ATOM 713 N N . ALA A 1 98 ? 0.835 -23.016 12.156 1 84.31 98 ALA A N 1
ATOM 714 C CA . ALA A 1 98 ? -0.439 -22.312 12.086 1 84.31 98 ALA A CA 1
ATOM 715 C C . ALA A 1 98 ? -0.829 -22.016 10.641 1 84.31 98 ALA A C 1
ATOM 717 O O . ALA A 1 98 ? -1.991 -22.172 10.266 1 84.31 98 ALA A O 1
ATOM 718 N N . GLN A 1 99 ? 0.108 -21.578 9.906 1 86.81 99 GLN A N 1
ATOM 719 C CA . GLN A 1 99 ? -0.101 -21.312 8.484 1 86.81 99 GLN A CA 1
ATOM 720 C C . GLN A 1 99 ? -0.568 -22.578 7.758 1 86.81 99 GLN A C 1
ATOM 722 O O . GLN A 1 99 ? -1.521 -22.531 6.977 1 86.81 99 GLN A O 1
ATOM 727 N N . GLN A 1 100 ? 0.051 -23.703 8.031 1 90.25 100 GLN A N 1
ATOM 728 C CA . GLN A 1 100 ? -0.297 -24.969 7.41 1 90.25 100 GLN A CA 1
ATOM 729 C C . GLN A 1 100 ? -1.712 -25.406 7.789 1 90.25 100 GLN A C 1
ATOM 731 O O . GLN A 1 100 ? -2.482 -25.844 6.934 1 90.25 100 GLN A O 1
ATOM 736 N N . GLU A 1 101 ? -1.977 -25.203 8.977 1 91.19 101 GLU A N 1
ATOM 737 C CA . GLU A 1 101 ? -3.307 -25.562 9.453 1 91.19 101 GLU A CA 1
ATOM 738 C C . GLU A 1 101 ? -4.387 -24.75 8.758 1 91.19 101 GLU A C 1
ATOM 740 O O . GLU A 1 101 ? -5.434 -25.281 8.383 1 91.19 101 GLU A O 1
ATOM 745 N N . MET A 1 102 ? -4.16 -23.484 8.617 1 94.12 102 MET A N 1
ATOM 746 C CA . MET A 1 102 ? -5.121 -22.594 7.965 1 94.12 102 MET A CA 1
ATOM 747 C C . MET A 1 102 ? -5.293 -22.969 6.492 1 94.12 102 MET A C 1
ATOM 749 O O . MET A 1 102 ? -6.406 -22.922 5.965 1 94.12 102 MET A O 1
ATOM 753 N N . MET A 1 103 ? -4.203 -23.344 5.844 1 94.94 103 MET A N 1
ATOM 754 C CA . MET A 1 103 ? -4.266 -23.75 4.441 1 94.94 103 MET A CA 1
ATOM 755 C C . MET A 1 103 ? -5.059 -25.047 4.281 1 94.94 103 MET A C 1
ATOM 757 O O . MET A 1 103 ? -5.91 -25.156 3.4 1 94.94 103 MET A O 1
ATOM 761 N N . GLU A 1 104 ? -4.809 -25.984 5.148 1 94.94 104 GLU A N 1
ATOM 762 C CA . GLU A 1 104 ? -5.516 -27.266 5.113 1 94.94 104 GLU A CA 1
ATOM 763 C C . GLU A 1 104 ? -7.012 -27.078 5.352 1 94.94 104 GLU A C 1
ATOM 765 O O . GLU A 1 104 ? -7.836 -27.656 4.641 1 94.94 104 GLU A O 1
ATOM 770 N N . ARG A 1 105 ? -7.262 -26.281 6.293 1 95.44 105 ARG A N 1
ATOM 771 C CA . ARG A 1 105 ? -8.664 -26.031 6.617 1 95.44 105 ARG A CA 1
ATOM 772 C C . ARG A 1 105 ? -9.367 -25.297 5.477 1 95.44 105 ARG A C 1
ATOM 774 O O . ARG A 1 105 ? -10.508 -25.625 5.145 1 95.44 105 ARG A O 1
ATOM 781 N N . ALA A 1 106 ? -8.727 -24.359 4.91 1 96.88 106 ALA A N 1
ATOM 782 C CA . ALA A 1 106 ? -9.305 -23.609 3.793 1 96.88 106 ALA A CA 1
ATOM 783 C C . ALA A 1 106 ? -9.672 -24.547 2.643 1 96.88 106 ALA A C 1
ATOM 785 O O . ALA A 1 106 ? -10.781 -24.484 2.111 1 96.88 106 ALA A O 1
ATOM 786 N N . LEU A 1 107 ? -8.758 -25.391 2.307 1 94.75 107 LEU A N 1
ATOM 787 C CA . LEU A 1 107 ? -8.977 -26.328 1.209 1 94.75 107 LEU A CA 1
ATOM 788 C C . LEU A 1 107 ? -10.117 -27.297 1.531 1 94.75 107 LEU A C 1
ATOM 790 O O . LEU A 1 107 ? -11 -27.516 0.697 1 94.75 107 LEU A O 1
ATOM 794 N N . LYS A 1 108 ? -10.062 -27.797 2.707 1 93.94 108 LYS A N 1
ATOM 795 C CA . LYS A 1 108 ? -11.086 -28.734 3.158 1 93.94 108 LYS A CA 1
ATOM 796 C C . LYS A 1 108 ? -12.477 -28.109 3.068 1 93.94 108 LYS A C 1
ATOM 798 O O . LYS A 1 108 ? -13.398 -28.719 2.521 1 93.94 108 LYS A O 1
ATOM 803 N N . GLU A 1 109 ? -12.617 -26.938 3.562 1 96.44 109 GLU A N 1
ATOM 804 C CA . GLU A 1 109 ? -13.914 -26.266 3.594 1 96.44 109 GLU A CA 1
ATOM 805 C C . GLU A 1 109 ? -14.367 -25.875 2.191 1 96.44 109 GLU A C 1
ATOM 807 O O . GLU A 1 109 ? -15.547 -25.953 1.865 1 96.44 109 GLU A O 1
ATOM 812 N N . ALA A 1 110 ? -13.484 -25.406 1.381 1 95.94 110 ALA A N 1
ATOM 813 C CA . ALA A 1 110 ? -13.828 -25.062 0.006 1 95.94 110 ALA A CA 1
ATOM 814 C C . ALA A 1 110 ? -14.312 -26.281 -0.771 1 95.94 110 ALA A C 1
ATOM 816 O O . ALA A 1 110 ? -15.227 -26.172 -1.592 1 95.94 110 ALA A O 1
ATOM 817 N N . ARG A 1 111 ? -13.727 -27.391 -0.52 1 92 111 ARG A N 1
ATOM 818 C CA . ARG A 1 111 ? -14.102 -28.625 -1.2 1 92 111 ARG A CA 1
ATOM 819 C C . ARG A 1 111 ? -15.508 -29.062 -0.813 1 92 111 ARG A C 1
ATOM 821 O O . ARG A 1 111 ? -16.141 -29.828 -1.534 1 92 111 ARG A O 1
ATOM 828 N N . LYS A 1 112 ? -15.953 -28.594 0.276 1 93.56 112 LYS A N 1
ATOM 829 C CA . LYS A 1 112 ? -17.328 -28.859 0.709 1 93.56 112 LYS A CA 1
ATOM 830 C C . LYS A 1 112 ? -18.312 -27.906 0.035 1 93.56 112 LYS A C 1
ATOM 832 O O . LYS A 1 112 ? -19.5 -27.922 0.338 1 93.56 112 LYS A O 1
ATOM 837 N N . GLY A 1 113 ? -17.75 -27 -0.745 1 94.5 113 GLY A N 1
ATOM 838 C CA . GLY A 1 113 ? -18.609 -26.078 -1.477 1 94.5 113 GLY A CA 1
ATOM 839 C C . GLY A 1 113 ? -18.781 -24.75 -0.784 1 94.5 113 GLY A C 1
ATOM 840 O O . GLY A 1 113 ? -19.609 -23.922 -1.203 1 94.5 113 GLY A O 1
ATOM 841 N N . ARG A 1 114 ? -18.016 -24.5 0.249 1 96.94 114 ARG A N 1
ATOM 842 C CA . ARG A 1 114 ? -18.156 -23.281 1.043 1 96.94 114 ARG A CA 1
ATOM 843 C C . ARG A 1 114 ? -17.312 -22.141 0.471 1 96.94 114 ARG A C 1
ATOM 845 O O . ARG A 1 114 ? -16.281 -22.391 -0.158 1 96.94 114 ARG A O 1
ATOM 852 N N . CYS A 1 115 ? -17.797 -20.922 0.652 1 97.62 115 CYS A N 1
ATOM 853 C CA . CYS A 1 115 ? -16.953 -19.75 0.422 1 97.62 115 CYS A CA 1
ATOM 854 C C . CYS A 1 115 ? -16.062 -19.469 1.63 1 97.62 115 CYS A C 1
ATOM 856 O O . CYS A 1 115 ? -16.547 -19.016 2.668 1 97.62 115 CYS A O 1
ATOM 858 N N . VAL A 1 116 ? -14.812 -19.734 1.444 1 98.44 116 VAL A N 1
ATOM 859 C CA . VAL A 1 116 ? -13.852 -19.578 2.529 1 98.44 116 VAL A CA 1
ATOM 860 C C . VAL A 1 116 ? -13.156 -18.219 2.408 1 98.44 116 VAL A C 1
ATOM 862 O O . VAL A 1 116 ? -12.578 -17.906 1.365 1 98.44 116 VAL A O 1
ATOM 865 N N . VAL A 1 117 ? -13.234 -17.438 3.477 1 98.56 117 VAL A N 1
ATOM 866 C CA . VAL A 1 117 ? -12.469 -16.188 3.525 1 98.56 117 VAL A CA 1
ATOM 867 C C . VAL A 1 117 ? -11.25 -16.375 4.426 1 98.56 117 VAL A C 1
ATOM 869 O O . VAL A 1 117 ? -11.383 -16.672 5.613 1 98.56 117 VAL A O 1
ATOM 872 N N . ARG A 1 118 ? -10.133 -16.312 3.848 1 98.19 118 ARG A N 1
ATOM 873 C CA . ARG A 1 118 ? -8.875 -16.203 4.574 1 98.19 118 ARG A CA 1
ATOM 874 C C . ARG A 1 118 ? -8.539 -14.75 4.875 1 98.19 118 ARG A C 1
ATOM 876 O O . ARG A 1 118 ? -8.102 -14.016 3.988 1 98.19 118 ARG A O 1
ATOM 883 N N . LEU A 1 119 ? -8.703 -14.32 6.137 1 97.81 119 LEU A N 1
ATOM 884 C CA . LEU A 1 119 ? -8.633 -12.914 6.527 1 97.81 119 LEU A CA 1
ATOM 885 C C . LEU A 1 119 ? -7.273 -12.602 7.145 1 97.81 119 LEU A C 1
ATOM 887 O O . LEU A 1 119 ? -6.941 -13.102 8.219 1 97.81 119 LEU A O 1
ATOM 891 N N . LYS A 1 120 ? -6.543 -11.773 6.441 1 95 120 LYS A N 1
ATOM 892 C CA . LYS A 1 120 ? -5.203 -11.383 6.863 1 95 120 LYS A CA 1
ATOM 893 C C . LYS A 1 120 ? -5.18 -9.922 7.32 1 95 120 LYS A C 1
ATOM 895 O O . LYS A 1 120 ? -6.02 -9.125 6.902 1 95 120 LYS A O 1
ATOM 900 N N . GLN A 1 121 ? -4.266 -9.586 8.195 1 92.44 121 GLN A N 1
ATOM 901 C CA . GLN A 1 121 ? -4.117 -8.195 8.617 1 92.44 121 GLN A CA 1
ATOM 902 C C . GLN A 1 121 ? -3.441 -7.363 7.531 1 92.44 121 GLN A C 1
ATOM 904 O O . GLN A 1 121 ? -2.486 -7.816 6.898 1 92.44 121 GLN A O 1
ATOM 909 N N . GLY A 1 122 ? -3.938 -6.195 7.34 1 95.75 122 GLY A N 1
ATOM 910 C CA . GLY A 1 122 ? -3.348 -5.297 6.359 1 95.75 122 GLY A CA 1
ATOM 911 C C . GLY A 1 122 ? -3.611 -5.723 4.926 1 95.75 122 GLY A C 1
ATOM 912 O O . GLY A 1 122 ? -4.762 -5.922 4.535 1 95.75 122 GLY A O 1
ATOM 913 N N . ASP A 1 123 ? -2.568 -5.793 4.148 1 97.62 123 ASP A N 1
ATOM 914 C CA . ASP A 1 123 ? -2.57 -6.238 2.76 1 97.62 123 ASP A CA 1
ATOM 915 C C . ASP A 1 123 ? -1.859 -7.582 2.613 1 97.62 123 ASP A C 1
ATOM 917 O O . ASP A 1 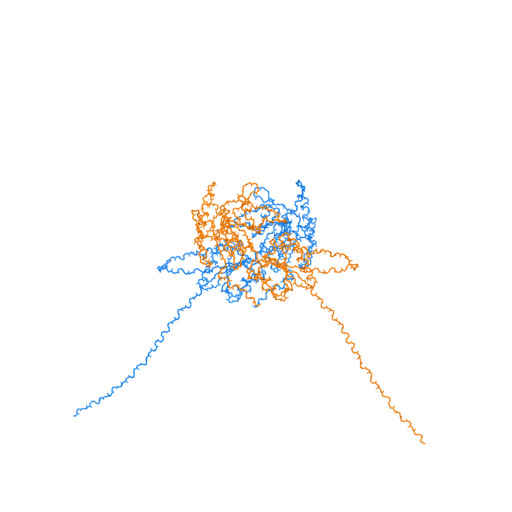123 ? -0.764 -7.773 3.146 1 97.62 123 ASP A O 1
ATOM 921 N N . PRO A 1 124 ? -2.436 -8.523 1.838 1 97.06 124 PRO A N 1
ATOM 922 C CA . PRO A 1 124 ? -1.818 -9.844 1.69 1 97.06 124 PRO A CA 1
ATOM 923 C C . PRO A 1 124 ? -0.478 -9.789 0.961 1 97.06 124 PRO A C 1
ATOM 925 O O . PRO A 1 124 ? 0.325 -10.719 1.066 1 97.06 124 PRO A O 1
ATOM 928 N N . ALA A 1 125 ? -0.209 -8.719 0.247 1 95.88 125 ALA A N 1
ATOM 929 C CA . ALA A 1 125 ? 0.917 -8.68 -0.683 1 95.88 125 ALA A CA 1
ATOM 930 C C . ALA A 1 125 ? 2.234 -8.469 0.059 1 95.88 125 ALA A C 1
ATOM 932 O O . ALA A 1 125 ? 3.305 -8.805 -0.457 1 95.88 125 ALA A O 1
ATOM 933 N N . ILE A 1 126 ? 2.221 -7.887 1.219 1 96.81 126 ILE A N 1
ATOM 934 C CA . ILE A 1 126 ? 3.434 -7.543 1.954 1 96.81 126 ILE A CA 1
ATOM 935 C C . ILE A 1 126 ? 3.512 -8.367 3.236 1 96.81 126 ILE A C 1
ATOM 937 O O . ILE A 1 126 ? 2.725 -8.164 4.164 1 96.81 126 ILE A O 1
ATOM 941 N N . TYR A 1 127 ? 4.379 -9.281 3.27 1 94.56 127 TYR A N 1
ATOM 942 C CA . TYR A 1 127 ? 4.641 -10.148 4.414 1 94.56 127 TYR A CA 1
ATOM 943 C C . TYR A 1 127 ? 3.379 -10.891 4.832 1 94.56 127 TYR A C 1
ATOM 945 O O . TYR A 1 127 ? 3.256 -11.328 5.98 1 94.56 127 TYR A O 1
ATOM 953 N N . GLY A 1 128 ? 2.43 -11.008 3.938 1 93.62 128 GLY A N 1
ATOM 954 C CA . GLY A 1 128 ? 1.17 -11.688 4.199 1 93.62 128 GLY A CA 1
ATOM 955 C C . GLY A 1 128 ? 1.18 -13.148 3.785 1 93.62 128 GLY A C 1
ATOM 956 O O . GLY A 1 128 ? 0.233 -13.883 4.066 1 93.62 128 GLY A O 1
ATOM 957 N N . ARG A 1 129 ? 2.154 -13.555 3.088 1 93.5 129 ARG A N 1
ATOM 958 C CA . ARG A 1 129 ? 2.422 -14.938 2.711 1 93.5 129 ARG A CA 1
ATOM 959 C C . ARG A 1 129 ? 1.32 -15.484 1.809 1 93.5 129 ARG A C 1
ATOM 961 O O . ARG A 1 129 ? 1.026 -16.688 1.833 1 93.5 129 ARG A O 1
ATOM 968 N N . PHE A 1 130 ? 0.597 -14.633 1.065 1 96.25 130 PHE A N 1
ATOM 969 C CA . PHE A 1 130 ? -0.468 -15.164 0.223 1 96.25 130 PHE A CA 1
ATOM 970 C C . PHE A 1 130 ? 0.101 -16.078 -0.859 1 96.25 130 PHE A C 1
ATOM 972 O O . PHE A 1 130 ? -0.579 -16.984 -1.329 1 96.25 130 PHE A O 1
ATOM 979 N N . GLY A 1 131 ? 1.365 -15.789 -1.27 1 96.69 131 GLY A N 1
ATOM 980 C CA . GLY A 1 131 ? 1.98 -16.625 -2.279 1 96.69 131 GLY A CA 1
ATOM 981 C C . GLY A 1 131 ? 2.076 -18.094 -1.861 1 96.69 131 GLY A C 1
ATOM 982 O O . GLY A 1 131 ? 1.861 -18.984 -2.676 1 96.69 131 GLY A O 1
ATOM 983 N N . GLU A 1 132 ? 2.404 -18.328 -0.645 1 93.88 132 GLU A N 1
ATOM 984 C CA . GLU A 1 132 ? 2.471 -19.672 -0.106 1 93.88 132 GLU A CA 1
ATOM 985 C C . GLU A 1 132 ? 1.105 -20.359 -0.16 1 93.88 132 GLU A C 1
ATOM 987 O O . GLU A 1 132 ? 1.012 -21.547 -0.485 1 93.88 132 GLU A O 1
ATOM 992 N N . GLU A 1 133 ? 0.123 -19.625 0.17 1 96.12 133 GLU A N 1
ATOM 993 C CA . GLU A 1 133 ? -1.226 -20.188 0.182 1 96.12 133 GLU A CA 1
ATOM 994 C C . GLU A 1 133 ? -1.707 -20.5 -1.232 1 96.12 133 GLU A C 1
ATOM 996 O O . GLU A 1 133 ? -2.271 -21.578 -1.48 1 96.12 133 GLU A O 1
ATOM 1001 N N . VAL A 1 134 ? -1.474 -19.578 -2.143 1 95.69 134 VAL A N 1
ATOM 1002 C CA . VAL A 1 134 ? -1.873 -19.781 -3.533 1 95.69 134 VAL A CA 1
ATOM 1003 C C . VAL A 1 134 ? -1.195 -21.016 -4.098 1 95.69 134 VAL A C 1
ATOM 1005 O O . VAL A 1 134 ? -1.846 -21.859 -4.73 1 95.69 134 VAL A O 1
ATOM 1008 N N . LEU A 1 135 ? 0.1 -21.141 -3.859 1 92.94 135 LEU A N 1
ATOM 1009 C CA . LEU A 1 135 ? 0.833 -22.312 -4.34 1 92.94 135 LEU A CA 1
ATOM 1010 C C . LEU A 1 135 ? 0.266 -23.594 -3.738 1 92.94 135 LEU A C 1
ATOM 1012 O O . LEU A 1 135 ? 0.106 -24.594 -4.441 1 92.94 135 LEU A O 1
ATOM 1016 N N . TYR A 1 136 ? -0.046 -23.531 -2.467 1 94.44 136 TYR A N 1
ATOM 1017 C CA . TYR A 1 136 ? -0.605 -24.688 -1.778 1 94.44 136 TYR A CA 1
ATOM 1018 C C . TYR A 1 136 ? -1.942 -25.078 -2.387 1 94.44 136 TYR A C 1
ATOM 1020 O O . TYR A 1 136 ? -2.195 -26.266 -2.615 1 94.44 136 TYR A O 1
ATOM 1028 N N . PHE A 1 137 ? -2.809 -24.125 -2.627 1 93.75 137 PHE A N 1
ATOM 1029 C CA . PHE A 1 137 ? -4.145 -24.391 -3.137 1 93.75 137 PHE A CA 1
ATOM 1030 C C . PHE A 1 137 ? -4.082 -24.906 -4.574 1 93.75 137 PHE A C 1
ATOM 1032 O O . PHE A 1 137 ? -4.941 -25.672 -5.004 1 93.75 137 PHE A O 1
ATOM 1039 N N . ARG A 1 138 ? -3.047 -24.484 -5.301 1 89.12 138 ARG A N 1
ATOM 1040 C CA . ARG A 1 138 ? -2.867 -24.922 -6.684 1 89.12 138 ARG A CA 1
ATOM 1041 C C . ARG A 1 138 ? -2.332 -26.344 -6.742 1 89.12 138 ARG A C 1
ATOM 1043 O O . ARG A 1 138 ? -2.615 -27.078 -7.691 1 89.12 138 ARG A O 1
ATOM 1050 N N . ASN A 1 139 ? -1.521 -26.703 -5.746 1 87.44 139 ASN A N 1
ATOM 1051 C CA . ASN A 1 139 ? -0.885 -28.016 -5.707 1 87.44 139 ASN A CA 1
ATOM 1052 C C . ASN A 1 139 ? -0.995 -28.656 -4.32 1 87.44 139 ASN A C 1
ATOM 1054 O O . ASN A 1 139 ? 0.018 -28.906 -3.668 1 87.44 139 ASN A O 1
ATOM 1058 N N . PRO A 1 140 ? -2.209 -28.984 -4.031 1 87.06 140 PRO A N 1
ATOM 1059 C CA . PRO A 1 140 ? -2.35 -29.594 -2.707 1 87.06 140 PRO A CA 1
ATOM 1060 C C . PRO A 1 140 ? -1.721 -30.984 -2.629 1 87.06 140 PRO A C 1
ATOM 1062 O O . PRO A 1 140 ? -1.665 -31.703 -3.635 1 87.06 140 PRO A O 1
ATOM 1065 N N . PRO A 1 141 ? -1.032 -31.266 -1.462 1 77.44 141 PRO A N 1
ATOM 1066 C CA . PRO A 1 141 ? -0.464 -32.594 -1.331 1 77.44 141 PRO A CA 1
ATOM 1067 C C . PRO A 1 141 ? -1.493 -33.719 -1.572 1 77.44 141 PRO A C 1
ATOM 1069 O O . PRO A 1 141 ? -2.672 -33.531 -1.255 1 77.44 141 PRO A O 1
ATOM 1072 N N . SER A 1 142 ? -1.124 -34.594 -2.604 1 61.12 142 SER A N 1
ATOM 1073 C CA . SER A 1 142 ? -1.998 -35.719 -2.898 1 61.12 142 SER A CA 1
ATOM 1074 C C . SER A 1 142 ? -2.4 -36.438 -1.623 1 61.12 142 SER A C 1
ATOM 1076 O O . SER A 1 142 ? -1.601 -36.562 -0.693 1 61.12 142 SER A O 1
ATOM 1078 N N . ARG A 1 143 ? -3.543 -36.344 -1.115 1 50.56 143 ARG A N 1
ATOM 1079 C CA . ARG A 1 143 ? -3.91 -37.25 -0.044 1 50.56 143 ARG A CA 1
ATOM 1080 C C . ARG A 1 143 ? -3.355 -38.656 -0.308 1 50.56 143 ARG A C 1
ATOM 1082 O O . ARG A 1 143 ? -3.145 -39.031 -1.461 1 50.56 143 ARG A O 1
ATOM 1089 N N . SER A 1 144 ? -2.549 -39.188 0.68 1 39.91 144 SER A N 1
ATOM 1090 C CA . SER A 1 144 ? -2.084 -40.562 0.644 1 39.91 144 SER A CA 1
ATOM 1091 C C . SER A 1 144 ? -3.064 -41.469 -0.106 1 39.91 144 SER A C 1
ATOM 1093 O O . SER A 1 144 ? -4.281 -41.312 0.037 1 39.91 144 SER A O 1
ATOM 1095 N N . PRO A 1 145 ? -2.482 -42.125 -1.17 1 37.78 145 PRO A N 1
ATOM 1096 C CA . PRO A 1 145 ? -3.246 -43.156 -1.868 1 37.78 145 PRO A CA 1
ATOM 1097 C C . PRO A 1 145 ? -3.969 -44.125 -0.911 1 37.78 145 PRO A C 1
ATOM 1099 O O . PRO A 1 145 ? -4.25 -45.25 -1.268 1 37.78 145 PRO A O 1
ATOM 1102 N N . SER A 1 146 ? -4.195 -43.906 0.382 1 34.94 146 SER A N 1
ATOM 1103 C CA . SER A 1 146 ? -4.711 -45.156 0.899 1 34.94 146 SER A CA 1
ATOM 1104 C C . SER A 1 146 ? -5.664 -45.812 -0.092 1 34.94 146 SER A C 1
ATOM 1106 O O . SER A 1 146 ? -5.711 -47.062 -0.2 1 34.94 146 SER A O 1
ATOM 1108 N N . THR A 1 147 ? -7.023 -45.562 -0.115 1 34.94 147 THR A N 1
ATOM 1109 C CA . THR A 1 147 ? -7.934 -46.531 -0.7 1 34.94 147 THR A CA 1
ATOM 1110 C C . THR A 1 147 ? -7.734 -46.625 -2.209 1 34.94 147 THR A C 1
ATOM 1112 O O . THR A 1 147 ? -7.418 -45.625 -2.861 1 34.94 147 THR A O 1
ATOM 1115 N N . THR A 1 148 ? -7.441 -47.875 -2.803 1 34.56 148 THR A N 1
ATOM 1116 C CA . THR A 1 148 ? -7.398 -48.562 -4.074 1 34.56 148 THR A CA 1
ATOM 1117 C C . THR A 1 148 ? -8.312 -47.906 -5.098 1 34.56 148 THR A C 1
ATOM 1119 O O . THR A 1 148 ? -8.633 -48.5 -6.129 1 34.56 148 THR A O 1
ATOM 1122 N N . THR A 1 149 ? -9.266 -47.125 -4.605 1 35.84 149 THR A N 1
ATOM 1123 C CA . THR A 1 149 ? -10.219 -46.844 -5.668 1 35.84 149 THR A CA 1
ATOM 1124 C C . THR A 1 149 ? -9.547 -46.094 -6.809 1 35.84 149 THR A C 1
ATOM 1126 O O . THR A 1 149 ? -8.648 -45.281 -6.578 1 35.84 149 THR A O 1
ATOM 1129 N N . PRO A 1 150 ? -9.773 -46.469 -8.031 1 37.22 150 PRO A N 1
ATOM 1130 C CA . PRO A 1 150 ? -9.25 -45.969 -9.305 1 37.22 150 PRO A CA 1
ATOM 1131 C C . PRO A 1 150 ? -8.953 -44.469 -9.273 1 37.22 150 PRO A C 1
ATOM 1133 O O . PRO A 1 150 ? -9.5 -43.75 -8.43 1 37.22 150 PRO A O 1
ATOM 1136 N N . ALA A 1 151 ? -7.91 -44 -10 1 40.19 151 ALA A N 1
ATOM 1137 C CA . ALA A 1 151 ? -7.523 -42.625 -10.359 1 40.19 151 ALA A CA 1
ATOM 1138 C C . ALA A 1 151 ? -8.727 -41.688 -10.32 1 40.19 151 ALA A C 1
ATOM 1140 O O . ALA A 1 151 ? -9.383 -41.469 -11.344 1 40.19 151 ALA A O 1
ATOM 1141 N N . VAL A 1 152 ? -9.648 -41.75 -9.461 1 38.88 152 VAL A N 1
ATOM 1142 C CA . VAL A 1 152 ? -10.812 -40.875 -9.516 1 38.88 152 VAL A CA 1
ATOM 1143 C C . VAL A 1 152 ? -10.359 -39.406 -9.672 1 38.88 152 VAL A C 1
ATOM 1145 O O . VAL A 1 152 ? -9.227 -39.062 -9.336 1 38.88 152 VAL A O 1
ATOM 1148 N N . ASP A 1 153 ? -11.367 -38.469 -10.133 1 42.28 153 ASP A N 1
ATOM 1149 C CA . ASP A 1 153 ? -11.555 -37.094 -10.5 1 42.28 153 ASP A CA 1
ATOM 1150 C C . ASP A 1 153 ? -11 -36.156 -9.422 1 42.28 153 ASP A C 1
ATOM 1152 O O . ASP A 1 153 ? -11.461 -36.156 -8.281 1 42.28 153 ASP A O 1
ATOM 1156 N N . HIS A 1 154 ? -9.68 -36.031 -9.375 1 53.69 154 HIS A N 1
ATOM 1157 C CA . HIS A 1 154 ? -9.25 -34.938 -8.516 1 53.69 154 HIS A CA 1
ATOM 1158 C C . HIS A 1 154 ? -10.281 -33.812 -8.508 1 53.69 154 HIS A C 1
ATOM 1160 O O . HIS A 1 154 ? -10.695 -33.312 -9.562 1 53.69 154 HIS A O 1
ATOM 1166 N N . PRO A 1 155 ? -10.984 -33.812 -7.457 1 60.19 155 PRO A N 1
ATOM 1167 C CA . PRO A 1 155 ? -11.938 -32.719 -7.453 1 60.19 155 PRO A CA 1
ATOM 1168 C C . PRO A 1 155 ? -11.336 -31.406 -7.965 1 60.19 155 PRO A C 1
ATOM 1170 O O . PRO A 1 155 ? -10.133 -31.172 -7.797 1 60.19 155 PRO A O 1
ATOM 1173 N N . PRO A 1 156 ? -12.016 -30.797 -8.836 1 73.38 156 PRO A N 1
ATOM 1174 C CA . PRO A 1 156 ? -11.547 -29.484 -9.305 1 73.38 156 PRO A CA 1
ATOM 1175 C C . PRO A 1 156 ? -11.062 -28.594 -8.172 1 73.38 156 PRO A C 1
ATOM 1177 O O . PRO A 1 156 ? -11.609 -28.641 -7.062 1 73.38 156 PRO A O 1
ATOM 1180 N N . LEU A 1 157 ? -9.906 -28.031 -8.344 1 83.75 157 LEU A N 1
ATOM 1181 C CA . LEU A 1 157 ? -9.367 -27.078 -7.367 1 83.75 157 LEU A CA 1
ATOM 1182 C C . LEU A 1 157 ? -10.281 -25.859 -7.234 1 83.75 157 LEU A C 1
ATOM 1184 O O . LEU A 1 157 ? -10.797 -25.359 -8.234 1 83.75 157 LEU A O 1
ATOM 1188 N N . PRO A 1 158 ? -10.555 -25.578 -6.012 1 89.56 158 PRO A N 1
ATOM 1189 C CA . PRO A 1 158 ? -11.383 -24.375 -5.832 1 89.56 158 PRO A CA 1
ATOM 1190 C C . PRO A 1 158 ? -10.711 -23.109 -6.355 1 89.56 158 PRO A C 1
ATOM 1192 O O . PRO A 1 158 ? -9.5 -22.938 -6.184 1 89.56 158 PRO A O 1
ATOM 1195 N N . PRO A 1 159 ? -11.531 -22.281 -7.023 1 92.44 159 PRO A N 1
ATOM 1196 C CA . PRO A 1 159 ? -10.977 -20.984 -7.402 1 92.44 159 PRO A CA 1
ATOM 1197 C C . PRO A 1 159 ? -10.484 -20.172 -6.203 1 92.44 159 PRO A C 1
ATOM 1199 O O . PRO A 1 159 ? -11.102 -20.219 -5.137 1 92.44 159 PRO A O 1
ATOM 1202 N N . THR A 1 160 ? -9.336 -19.594 -6.41 1 94.62 160 THR A N 1
ATOM 1203 C CA . THR A 1 160 ? -8.734 -18.75 -5.379 1 94.62 160 THR A CA 1
ATOM 1204 C C . THR A 1 160 ? -8.547 -17.328 -5.887 1 94.62 160 THR A C 1
ATOM 1206 O O . THR A 1 160 ? -8.039 -17.109 -6.992 1 94.62 160 THR A O 1
ATOM 1209 N N . LEU A 1 161 ? -9.039 -16.391 -5.117 1 96.56 161 LEU A N 1
ATOM 1210 C CA . LEU A 1 161 ? -8.883 -14.984 -5.461 1 96.56 161 LEU A CA 1
ATOM 1211 C C . LEU A 1 161 ? -8.219 -14.219 -4.328 1 96.56 161 LEU A C 1
ATOM 1213 O O . LEU A 1 161 ? -8.578 -14.383 -3.16 1 96.56 161 LEU A O 1
ATOM 1217 N N . VAL A 1 162 ? -7.18 -13.508 -4.695 1 97.75 162 VAL A N 1
ATOM 1218 C CA . VAL A 1 162 ? -6.535 -12.617 -3.738 1 97.75 162 VAL A CA 1
ATOM 1219 C C . VAL A 1 162 ? -7.047 -11.188 -3.926 1 97.75 162 VAL A C 1
ATOM 1221 O O . VAL A 1 162 ? -6.992 -10.648 -5.031 1 97.75 162 VAL A O 1
ATOM 1224 N N . ILE A 1 163 ? -7.547 -10.594 -2.896 1 98 163 ILE A N 1
ATOM 1225 C CA . ILE A 1 163 ? -8.102 -9.242 -2.943 1 98 163 ILE A CA 1
ATOM 1226 C C . ILE A 1 163 ? -7.199 -8.289 -2.16 1 98 163 ILE A C 1
ATOM 1228 O O . ILE A 1 163 ? -7.023 -8.445 -0.949 1 98 163 ILE A O 1
ATOM 1232 N N . PRO A 1 164 ? -6.652 -7.273 -2.824 1 98.12 164 PRO A N 1
ATOM 1233 C CA . PRO A 1 164 ? -5.789 -6.305 -2.146 1 98.12 164 PRO A CA 1
ATOM 1234 C C . PRO A 1 164 ? -6.488 -5.602 -0.985 1 98.12 164 PRO A C 1
ATOM 1236 O O . PRO A 1 164 ? -7.719 -5.52 -0.958 1 98.12 164 PRO A O 1
ATOM 1239 N N . GLY A 1 165 ? -5.734 -5.164 -0.055 1 98 165 GLY A N 1
ATOM 1240 C CA . GLY A 1 165 ? -6.18 -4.336 1.055 1 98 165 GLY A CA 1
ATOM 1241 C C . GLY A 1 165 ? -5.289 -3.131 1.296 1 98 165 GLY A C 1
ATOM 1242 O O . GLY A 1 165 ? -4.328 -2.904 0.558 1 98 165 GLY A O 1
ATOM 1243 N N . VAL A 1 166 ? -5.645 -2.371 2.293 1 98.19 166 VAL A N 1
ATOM 1244 C CA . VAL A 1 166 ? -4.855 -1.203 2.676 1 98.19 166 VAL A CA 1
ATOM 1245 C C . VAL A 1 166 ? -3.721 -1.627 3.605 1 98.19 166 VAL A C 1
ATOM 1247 O O . VAL A 1 166 ? -3.965 -2.072 4.73 1 98.19 166 VAL A O 1
ATOM 1250 N N . SER A 1 167 ? -2.547 -1.489 3.146 1 98.19 167 SER A N 1
ATOM 1251 C CA . SER A 1 167 ? -1.388 -1.885 3.939 1 98.19 167 SER A CA 1
ATOM 1252 C C . SER A 1 167 ? -1.087 -0.859 5.027 1 98.19 167 SER A C 1
ATOM 1254 O O . SER A 1 167 ? -1.165 0.348 4.789 1 98.19 167 SER A O 1
ATOM 1256 N N . SER A 1 168 ? -0.686 -1.352 6.176 1 97.75 168 SER A N 1
ATOM 1257 C CA . SER A 1 168 ? -0.256 -0.448 7.238 1 97.75 168 SER A CA 1
ATOM 1258 C C . SER A 1 168 ? 0.995 0.324 6.836 1 97.75 168 SER A C 1
ATOM 1260 O O . SER A 1 168 ? 1.197 1.46 7.27 1 97.75 168 SER A O 1
ATOM 1262 N N . ALA A 1 169 ? 1.797 -0.291 5.969 1 98.38 169 ALA A N 1
ATOM 1263 C CA . ALA A 1 169 ? 3.051 0.344 5.57 1 98.38 169 ALA A CA 1
ATOM 1264 C C . ALA A 1 169 ? 2.801 1.723 4.969 1 98.38 169 ALA A C 1
ATOM 1266 O O . ALA A 1 169 ? 3.613 2.637 5.133 1 98.38 169 ALA A O 1
ATOM 1267 N N . LEU A 1 170 ? 1.721 1.849 4.316 1 98.38 170 LEU A N 1
ATOM 1268 C CA . LEU A 1 170 ? 1.396 3.117 3.676 1 98.38 170 LEU A CA 1
ATOM 1269 C C . LEU A 1 170 ? 0.393 3.908 4.512 1 98.38 170 LEU A C 1
ATOM 1271 O O . LEU A 1 170 ? 0.547 5.117 4.691 1 98.38 170 LEU A O 1
ATOM 1275 N N . ALA A 1 171 ? -0.572 3.238 5.062 1 98.56 171 ALA A N 1
ATOM 1276 C CA . ALA A 1 171 ? -1.707 3.891 5.711 1 98.56 171 ALA A CA 1
ATOM 1277 C C . ALA A 1 171 ? -1.312 4.449 7.074 1 98.56 171 ALA A C 1
ATOM 1279 O O . ALA A 1 171 ? -1.8 5.504 7.488 1 98.56 171 ALA A O 1
ATOM 1280 N N . ALA A 1 172 ? -0.468 3.709 7.777 1 98.62 172 ALA A N 1
ATOM 1281 C CA . ALA A 1 172 ? -0.135 4.113 9.141 1 98.62 172 ALA A CA 1
ATOM 1282 C C . ALA A 1 172 ? 0.497 5.504 9.164 1 98.62 172 ALA A C 1
ATOM 1284 O O . ALA A 1 172 ? 0.052 6.383 9.898 1 98.62 172 ALA A O 1
ATOM 1285 N N . PRO A 1 173 ? 1.518 5.742 8.328 1 98.69 173 PRO A N 1
ATOM 1286 C CA . PRO A 1 173 ? 2.061 7.102 8.297 1 98.69 173 PRO A CA 1
ATOM 1287 C C . PRO A 1 173 ? 1.017 8.141 7.895 1 98.69 173 PRO A C 1
ATOM 1289 O O . PRO A 1 173 ? 0.98 9.234 8.469 1 98.69 173 PRO A O 1
ATOM 1292 N N . THR A 1 174 ? 0.167 7.836 6.992 1 98.12 174 THR A N 1
ATOM 1293 C CA . THR A 1 174 ? -0.85 8.758 6.5 1 98.12 174 THR A CA 1
ATOM 1294 C C . THR A 1 174 ? -1.801 9.164 7.625 1 98.12 174 THR A C 1
ATOM 1296 O O . THR A 1 174 ? -2.225 10.32 7.703 1 98.12 174 THR A O 1
ATOM 1299 N N . MET A 1 175 ? -2.104 8.219 8.531 1 97.62 175 MET A N 1
ATOM 1300 C CA . MET A 1 175 ? -3.014 8.484 9.648 1 97.62 175 MET A CA 1
ATOM 1301 C C . MET A 1 175 ? -2.486 9.609 10.531 1 97.62 175 MET A C 1
ATOM 1303 O O . MET A 1 175 ? -3.246 10.227 11.273 1 97.62 175 MET A O 1
ATOM 1307 N N . PHE A 1 176 ? -1.206 9.898 10.414 1 96.75 176 PHE A N 1
ATOM 1308 C CA . PHE A 1 176 ? -0.579 10.922 11.234 1 96.75 176 PHE A CA 1
ATOM 1309 C C . PHE A 1 176 ? 0.03 12.016 10.367 1 96.75 176 PHE A C 1
ATOM 1311 O O . PHE A 1 176 ? 0.97 12.695 10.789 1 96.75 176 PHE A O 1
ATOM 1318 N N . ASP A 1 177 ? -0.369 12.102 9.133 1 95.5 177 ASP A N 1
ATOM 1319 C CA . ASP A 1 177 ? 0.057 13.117 8.18 1 95.5 177 ASP A CA 1
ATOM 1320 C C . ASP A 1 177 ? 1.551 13 7.883 1 95.5 177 ASP A C 1
ATOM 1322 O O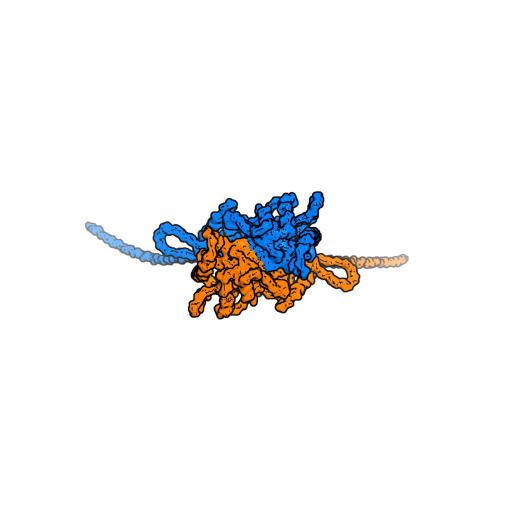 . ASP A 1 177 ? 2.25 14.016 7.789 1 95.5 177 ASP A O 1
ATOM 1326 N N . ILE A 1 178 ? 2.057 11.852 7.832 1 97.62 178 ILE A N 1
ATOM 1327 C CA . ILE A 1 178 ? 3.412 11.578 7.363 1 97.62 178 ILE A CA 1
ATOM 1328 C C . ILE A 1 178 ? 3.365 11.008 5.945 1 97.62 178 ILE A C 1
ATOM 1330 O O . ILE A 1 178 ? 2.891 9.891 5.734 1 97.62 178 ILE A O 1
ATOM 1334 N N . PRO A 1 179 ? 3.826 11.773 5.043 1 98.19 179 PRO A N 1
ATOM 1335 C CA . PRO A 1 179 ? 3.826 11.219 3.686 1 98.19 179 PRO A CA 1
ATOM 1336 C C . PRO A 1 179 ? 4.867 10.117 3.494 1 98.19 179 PRO A C 1
ATOM 1338 O O . PRO A 1 179 ? 5.922 10.148 4.129 1 98.19 179 PRO A O 1
ATOM 1341 N N . CYS A 1 180 ? 4.555 9.141 2.654 1 98.56 180 CYS A N 1
ATOM 1342 C CA . CYS A 1 180 ? 5.527 8.102 2.33 1 98.56 180 CYS A CA 1
ATOM 1343 C C . CYS A 1 180 ? 6.57 8.617 1.348 1 98.56 180 CYS A C 1
ATOM 1345 O O . CYS A 1 180 ? 7.746 8.266 1.443 1 98.56 180 CYS A O 1
ATOM 1347 N N . THR A 1 181 ? 6.176 9.406 0.402 1 97.62 181 THR A N 1
ATOM 1348 C CA . THR A 1 181 ? 7.043 10.211 -0.454 1 97.62 181 THR A CA 1
ATOM 1349 C C . THR A 1 181 ? 6.633 11.68 -0.418 1 97.62 181 THR A C 1
ATOM 1351 O O . THR A 1 181 ? 5.453 11.992 -0.231 1 97.62 181 THR A O 1
ATOM 1354 N N . GLN A 1 182 ? 7.598 12.508 -0.558 1 96.12 182 GLN A N 1
ATOM 1355 C CA . GLN A 1 182 ? 7.406 13.953 -0.476 1 96.12 182 GLN A CA 1
ATOM 1356 C C . GLN A 1 182 ? 8.453 14.695 -1.296 1 96.12 182 GLN A C 1
ATOM 1358 O O . GLN A 1 182 ? 9.656 14.523 -1.078 1 96.12 182 GLN A O 1
ATOM 1363 N N . ARG A 1 183 ? 7.93 15.531 -2.219 1 91.81 183 ARG A N 1
ATOM 1364 C CA . ARG A 1 183 ? 8.867 16.375 -2.953 1 91.81 183 ARG A CA 1
ATOM 1365 C C . ARG A 1 183 ? 9.727 17.203 -2 1 91.81 183 ARG A C 1
ATOM 1367 O O . ARG A 1 183 ? 9.211 17.828 -1.073 1 91.81 183 ARG A O 1
ATOM 1374 N N . GLY A 1 184 ? 11.008 17.078 -2.191 1 89.75 184 GLY A N 1
ATOM 1375 C CA . GLY A 1 184 ? 11.945 17.828 -1.376 1 89.75 184 GLY A CA 1
ATOM 1376 C C . GLY A 1 184 ? 12.398 17.078 -0.141 1 89.75 184 GLY A C 1
ATOM 1377 O O . GLY A 1 184 ? 13.328 17.5 0.55 1 89.75 184 GLY A O 1
ATOM 1378 N N . ALA A 1 185 ? 11.82 15.859 0.083 1 93.38 185 ALA A N 1
ATOM 1379 C CA . ALA A 1 185 ? 12.188 15.156 1.311 1 93.38 185 ALA A CA 1
ATOM 1380 C C . ALA A 1 185 ? 12.406 13.664 1.049 1 93.38 185 ALA A C 1
ATOM 1382 O O . ALA A 1 185 ? 13.234 13.031 1.704 1 93.38 185 ALA A O 1
ATOM 1383 N N . SER A 1 186 ? 11.688 13.109 0.128 1 96.12 186 SER A N 1
ATOM 1384 C CA . SER A 1 186 ? 11.766 11.68 -0.128 1 96.12 186 SER A CA 1
ATOM 1385 C C . SER A 1 186 ? 11.297 11.344 -1.541 1 96.12 186 SER A C 1
ATOM 1387 O O . SER A 1 186 ? 10.195 11.711 -1.942 1 96.12 186 SER A O 1
ATOM 1389 N N . THR A 1 187 ? 12.141 10.547 -2.246 1 94.88 187 THR A N 1
ATOM 1390 C CA . THR A 1 187 ? 11.812 10.219 -3.629 1 94.88 187 THR A CA 1
ATOM 1391 C C . THR A 1 187 ? 11.609 8.711 -3.795 1 94.88 187 THR A C 1
ATOM 1393 O O . THR A 1 187 ? 11.266 8.242 -4.879 1 94.88 187 THR A O 1
ATOM 1396 N N . SER A 1 188 ? 11.828 7.945 -2.809 1 97.19 188 SER A N 1
ATOM 1397 C CA . SER A 1 188 ? 11.609 6.504 -2.863 1 97.19 188 SER A CA 1
ATOM 1398 C C . SER A 1 188 ? 11.156 5.961 -1.513 1 97.19 188 SER A C 1
ATOM 1400 O O . SER A 1 188 ? 11.258 6.652 -0.495 1 97.19 188 SER A O 1
ATOM 1402 N N . PHE A 1 189 ? 10.602 4.816 -1.504 1 98.69 189 PHE A N 1
ATOM 1403 C CA . PHE A 1 189 ? 9.961 4.227 -0.333 1 98.69 189 PHE A CA 1
ATOM 1404 C C . PHE A 1 189 ? 10.289 2.742 -0.227 1 98.69 189 PHE A C 1
ATOM 1406 O O . PHE A 1 189 ? 9.969 1.966 -1.131 1 98.69 189 PHE A O 1
ATOM 1413 N N . LEU A 1 190 ? 10.898 2.338 0.922 1 98.69 190 LEU A N 1
ATOM 1414 C CA . LEU A 1 190 ? 11.352 0.963 1.12 1 98.69 190 LEU A CA 1
ATOM 1415 C C . LEU A 1 190 ? 10.609 0.312 2.283 1 98.69 190 LEU A C 1
ATOM 1417 O O . LEU A 1 190 ? 10.539 0.881 3.375 1 98.69 190 LEU A O 1
ATOM 1421 N N . ILE A 1 191 ? 10 -0.799 2.062 1 98.62 191 ILE A N 1
ATOM 1422 C CA . ILE A 1 191 ? 9.422 -1.637 3.109 1 98.62 191 ILE A CA 1
ATOM 1423 C C . ILE A 1 191 ? 10.367 -2.799 3.416 1 98.62 191 ILE A C 1
ATOM 1425 O O . ILE A 1 191 ? 10.734 -3.559 2.518 1 98.62 191 ILE A O 1
ATOM 1429 N N . THR A 1 192 ? 10.719 -2.93 4.676 1 97.5 192 THR A N 1
ATOM 1430 C CA . THR A 1 192 ? 11.633 -3.99 5.074 1 97.5 192 THR A CA 1
ATOM 1431 C C . THR A 1 192 ? 11.258 -4.539 6.449 1 97.5 192 THR A C 1
ATOM 1433 O O . THR A 1 192 ? 10.25 -4.137 7.031 1 97.5 192 THR A O 1
ATOM 1436 N N . THR A 1 193 ? 11.922 -5.523 6.875 1 95.88 193 THR A N 1
ATOM 1437 C CA . THR A 1 193 ? 11.766 -6.164 8.18 1 95.88 193 THR A CA 1
ATOM 1438 C C . THR A 1 193 ? 13.102 -6.707 8.68 1 95.88 193 THR A C 1
ATOM 1440 O O . THR A 1 193 ? 13.953 -7.105 7.879 1 95.88 193 THR A O 1
ATOM 1443 N N . PRO A 1 194 ? 13.328 -6.641 9.984 1 92.25 194 PRO A N 1
ATOM 1444 C CA . PRO A 1 194 ? 14.523 -7.277 10.531 1 92.25 194 PRO A CA 1
ATOM 1445 C C . PRO A 1 194 ? 14.359 -8.789 10.711 1 92.25 194 PRO A C 1
ATOM 1447 O O . PRO A 1 194 ? 15.328 -9.484 11.031 1 92.25 194 PRO A O 1
ATOM 1450 N N . VAL A 1 195 ? 13.172 -9.305 10.555 1 84.06 195 VAL A N 1
ATOM 1451 C CA . VAL A 1 195 ? 12.867 -10.695 10.859 1 84.06 195 VAL A CA 1
ATOM 1452 C C . VAL A 1 195 ? 12.703 -11.492 9.562 1 84.06 195 VAL A C 1
ATOM 1454 O O . VAL A 1 195 ? 11.789 -11.227 8.781 1 84.06 195 VAL A O 1
ATOM 1457 N N . GLY A 1 196 ? 13.609 -12.398 9.375 1 79 196 GLY A N 1
ATOM 1458 C CA . GLY A 1 196 ? 13.492 -13.273 8.219 1 79 196 GLY A CA 1
ATOM 1459 C C . GLY A 1 196 ? 12.844 -14.609 8.547 1 79 196 GLY A C 1
ATOM 1460 O O . GLY A 1 196 ? 12.266 -14.773 9.625 1 79 196 GLY A O 1
ATOM 1461 N N . LYS A 1 197 ? 12.875 -15.43 7.543 1 74.06 197 LYS A N 1
ATOM 1462 C CA . LYS A 1 197 ? 12.352 -16.781 7.727 1 74.06 197 LYS A CA 1
ATOM 1463 C C . LYS A 1 197 ? 12.977 -17.453 8.953 1 74.06 197 LYS A C 1
ATOM 1465 O O . LYS A 1 197 ? 14.188 -17.344 9.172 1 74.06 197 LYS A O 1
ATOM 1470 N N . GLY A 1 198 ? 12.148 -18.047 9.734 1 72.12 198 GLY A N 1
ATOM 1471 C CA . GLY A 1 198 ? 12.633 -18.75 10.914 1 72.12 198 GLY A CA 1
ATOM 1472 C C . GLY A 1 198 ? 13.117 -17.812 12.008 1 72.12 198 GLY A C 1
ATOM 1473 O O . GLY A 1 198 ? 13.805 -18.25 12.938 1 72.12 198 GLY A O 1
ATOM 1474 N N . GLY A 1 199 ? 12.914 -16.531 11.797 1 73.38 199 GLY A N 1
ATOM 1475 C CA . GLY A 1 199 ? 13.312 -15.562 12.805 1 73.38 199 GLY A CA 1
ATOM 1476 C C . GLY A 1 199 ? 14.719 -15.031 12.602 1 73.38 199 GLY A C 1
ATOM 1477 O O . GLY A 1 199 ? 15.227 -14.273 13.43 1 73.38 199 GLY A O 1
ATOM 1478 N N . LYS A 1 200 ? 15.305 -15.406 11.5 1 76.12 200 LYS A N 1
ATOM 1479 C CA . LYS A 1 200 ? 16.656 -14.93 11.195 1 76.12 200 LYS A CA 1
ATOM 1480 C C . LYS A 1 200 ? 16.672 -13.414 11.039 1 76.12 200 LYS A C 1
ATOM 1482 O O . LYS A 1 200 ? 15.766 -12.828 10.445 1 76.12 200 LYS A O 1
ATOM 1487 N N . MET A 1 201 ? 17.719 -12.867 11.586 1 79.62 201 MET A N 1
ATOM 1488 C CA . MET A 1 201 ? 17.859 -11.422 11.469 1 79.62 201 MET A CA 1
ATOM 1489 C C . MET A 1 201 ? 18.328 -11.031 10.07 1 79.62 201 MET A C 1
ATOM 1491 O O . MET A 1 201 ? 19.266 -11.625 9.531 1 79.62 201 MET A O 1
ATOM 1495 N N . LEU A 1 202 ? 17.609 -10.156 9.523 1 83.06 202 LEU A N 1
ATOM 1496 C CA . LEU A 1 202 ? 17.953 -9.672 8.195 1 83.06 202 LEU A CA 1
ATOM 1497 C C . LEU A 1 202 ? 18.75 -8.375 8.273 1 83.06 202 LEU A C 1
ATOM 1499 O O . LEU A 1 202 ? 18.656 -7.648 9.266 1 83.06 202 LEU A O 1
ATOM 1503 N N . ASP A 1 203 ? 19.453 -8.141 7.211 1 85.31 203 ASP A N 1
ATOM 1504 C CA . ASP A 1 203 ? 20.219 -6.898 7.109 1 85.31 203 ASP A CA 1
ATOM 1505 C C . ASP A 1 203 ? 19.281 -5.699 6.938 1 85.31 203 ASP A C 1
ATOM 1507 O O . ASP A 1 203 ? 18.219 -5.82 6.336 1 85.31 203 ASP A O 1
ATOM 1511 N N . MET A 1 204 ? 19.812 -4.641 7.504 1 91.44 204 MET A N 1
ATOM 1512 C CA . MET A 1 204 ? 19.109 -3.381 7.305 1 91.44 204 MET A CA 1
ATOM 1513 C C . MET A 1 204 ? 19.672 -2.627 6.102 1 91.44 204 MET A C 1
ATOM 1515 O O . MET A 1 204 ? 20.828 -2.82 5.73 1 91.44 204 MET A O 1
ATOM 1519 N N . PRO A 1 205 ? 18.828 -1.876 5.484 1 93.69 205 PRO A N 1
ATOM 1520 C CA . PRO A 1 205 ? 19.297 -1.152 4.301 1 93.69 205 PRO A CA 1
ATOM 1521 C C . PRO A 1 205 ? 20.328 -0.07 4.641 1 93.69 205 PRO A C 1
ATOM 1523 O O . PRO A 1 205 ? 20.328 0.448 5.762 1 93.69 205 PRO A O 1
ATOM 1526 N N . LYS A 1 206 ? 21.109 0.263 3.633 1 92.12 206 LYS A N 1
ATOM 1527 C CA . LYS A 1 206 ? 22.016 1.402 3.752 1 92.12 206 LYS A CA 1
ATOM 1528 C C . LYS A 1 206 ? 21.266 2.723 3.66 1 92.12 206 LYS A C 1
ATOM 1530 O O . LYS A 1 206 ? 20.203 2.795 3.021 1 92.12 206 LYS A O 1
ATOM 1535 N N . TYR A 1 207 ? 21.922 3.723 4.238 1 93.12 207 TYR A N 1
ATOM 1536 C CA . TYR A 1 207 ? 21.297 5.043 4.258 1 93.12 207 TYR A CA 1
ATOM 1537 C C . TYR A 1 207 ? 21.266 5.652 2.861 1 93.12 207 TYR A C 1
ATOM 1539 O O . TYR A 1 207 ? 22.266 5.629 2.143 1 93.12 207 TYR A O 1
ATOM 1547 N N . GLU A 1 208 ? 20.172 6.047 2.449 1 91.81 208 GLU A N 1
ATOM 1548 C CA . GLU A 1 208 ? 19.938 6.918 1.304 1 91.81 208 GLU A CA 1
ATOM 1549 C C . GLU A 1 208 ? 19.109 8.133 1.702 1 91.81 208 GLU A C 1
ATOM 1551 O O . GLU A 1 208 ? 17.953 8 2.123 1 91.81 208 GLU A O 1
ATOM 1556 N N . ARG A 1 209 ? 19.562 9.281 1.493 1 90.44 209 ARG A N 1
ATOM 1557 C CA . ARG A 1 209 ? 19 10.531 2.004 1 90.44 209 ARG A CA 1
ATOM 1558 C C . ARG A 1 209 ? 17.562 10.719 1.541 1 90.44 209 ARG A C 1
ATOM 1560 O O . ARG A 1 209 ? 16.703 11.156 2.314 1 90.44 209 ARG A O 1
ATOM 1567 N N . ALA A 1 210 ? 17.297 10.336 0.325 1 93 210 ALA A N 1
ATOM 1568 C CA . ALA A 1 210 ? 16 10.633 -0.293 1 93 210 ALA A CA 1
ATOM 1569 C C . ALA A 1 210 ? 15.039 9.461 -0.142 1 93 210 ALA A C 1
ATOM 1571 O O . ALA A 1 210 ? 14.055 9.359 -0.882 1 93 210 ALA A O 1
ATOM 1572 N N . ARG A 1 211 ? 15.289 8.57 0.822 1 96.88 211 ARG A N 1
ATOM 1573 C CA . ARG A 1 211 ? 14.469 7.375 0.945 1 96.88 211 ARG A CA 1
ATOM 1574 C C . ARG A 1 211 ? 13.75 7.344 2.291 1 96.88 211 ARG A C 1
ATOM 1576 O O . ARG A 1 211 ? 14.352 7.621 3.328 1 96.88 211 ARG A O 1
ATOM 1583 N N . THR A 1 212 ? 12.492 7.094 2.229 1 98.56 212 THR A N 1
ATOM 1584 C CA . THR A 1 212 ? 11.75 6.695 3.42 1 98.56 212 THR A CA 1
ATOM 1585 C C . THR A 1 212 ? 11.797 5.18 3.605 1 98.56 212 THR A C 1
ATOM 1587 O O . THR A 1 212 ? 11.555 4.426 2.66 1 98.56 212 THR A O 1
ATOM 1590 N N . VAL A 1 213 ? 12.156 4.734 4.832 1 98.56 213 VAL A N 1
ATOM 1591 C CA . VAL A 1 213 ? 12.219 3.309 5.137 1 98.56 213 VAL A CA 1
ATOM 1592 C C . VAL A 1 213 ? 11.164 2.953 6.18 1 98.56 213 VAL A C 1
ATOM 1594 O O . VAL A 1 213 ? 11.078 3.6 7.227 1 98.56 213 VAL A O 1
ATOM 1597 N N . VAL A 1 214 ? 10.383 1.984 5.863 1 98.75 214 VAL A N 1
ATOM 1598 C CA . VAL A 1 214 ? 9.438 1.423 6.82 1 98.75 214 VAL A CA 1
ATOM 1599 C C . VAL A 1 214 ? 9.906 0.04 7.262 1 98.75 214 VAL A C 1
ATOM 1601 O O . VAL A 1 214 ? 10.242 -0.806 6.43 1 98.75 214 VAL A O 1
ATOM 1604 N N . VAL A 1 215 ? 9.953 -0.174 8.562 1 98 215 VAL A N 1
ATOM 1605 C CA . VAL A 1 215 ? 10.32 -1.46 9.141 1 98 215 VAL A CA 1
ATOM 1606 C C . VAL A 1 215 ? 9.102 -2.094 9.812 1 98 215 VAL A C 1
ATOM 1608 O O . VAL A 1 215 ? 8.602 -1.578 10.812 1 98 215 VAL A O 1
ATOM 1611 N N . LEU A 1 216 ? 8.672 -3.178 9.242 1 96.5 216 LEU A N 1
ATOM 1612 C CA . LEU A 1 216 ? 7.586 -3.953 9.844 1 96.5 216 LEU A CA 1
ATOM 1613 C C . LEU A 1 216 ? 8.141 -5.07 10.719 1 96.5 216 LEU A C 1
ATOM 1615 O O . LEU A 1 216 ? 9.234 -5.582 10.469 1 96.5 216 LEU A O 1
ATOM 1619 N N . MET A 1 217 ? 7.375 -5.398 11.844 1 90.81 217 MET A N 1
ATOM 1620 C CA . MET A 1 217 ? 7.699 -6.488 12.758 1 90.81 217 MET A CA 1
ATOM 1621 C C . MET A 1 217 ? 9.047 -6.254 13.43 1 90.81 217 MET A C 1
ATOM 1623 O O . MET A 1 217 ? 9.805 -7.199 13.664 1 90.81 217 MET A O 1
ATOM 1627 N N . GLY A 1 218 ? 9.352 -4.977 13.656 1 91.25 218 GLY A N 1
ATOM 1628 C CA . GLY A 1 218 ? 10.68 -4.699 14.188 1 91.25 218 GLY A CA 1
ATOM 1629 C C . GLY A 1 218 ? 10.648 -3.949 15.508 1 91.25 218 GLY A C 1
ATOM 1630 O O . GLY A 1 218 ? 11.688 -3.773 16.141 1 91.25 218 GLY A O 1
ATOM 1631 N N . VAL A 1 219 ? 9.508 -3.559 15.938 1 89.81 219 VAL A N 1
ATOM 1632 C CA . VAL A 1 219 ? 9.438 -2.674 17.094 1 89.81 219 VAL A CA 1
ATOM 1633 C C . VAL A 1 219 ? 9.93 -3.41 18.344 1 89.81 219 VAL A C 1
ATOM 1635 O O . VAL A 1 219 ? 10.609 -2.824 19.188 1 89.81 219 VAL A O 1
ATOM 1638 N N . ALA A 1 220 ? 9.664 -4.668 18.406 1 87.75 220 ALA A N 1
ATOM 1639 C CA . ALA A 1 220 ? 10.133 -5.469 19.531 1 87.75 220 ALA A CA 1
ATOM 1640 C C . ALA A 1 220 ? 11.656 -5.531 19.562 1 87.75 220 ALA A C 1
ATOM 1642 O O . ALA A 1 220 ? 12.25 -5.824 20.594 1 87.75 220 ALA A O 1
ATOM 1643 N N . ARG A 1 221 ? 12.281 -5.223 18.5 1 90.06 221 ARG A N 1
ATOM 1644 C CA . ARG A 1 221 ? 13.734 -5.254 18.375 1 90.06 221 ARG A CA 1
ATOM 1645 C C . ARG A 1 221 ? 14.297 -3.857 18.141 1 90.06 221 ARG A C 1
ATOM 1647 O O . ARG A 1 221 ? 15.305 -3.691 17.453 1 90.06 221 ARG A O 1
ATOM 1654 N N . LEU A 1 222 ? 13.68 -2.943 18.672 1 94.81 222 LEU A N 1
ATOM 1655 C CA . LEU A 1 222 ? 13.984 -1.546 18.391 1 94.81 222 LEU A CA 1
ATOM 1656 C C . LEU A 1 222 ? 15.461 -1.25 18.656 1 94.81 222 LEU A C 1
ATOM 1658 O O . LEU A 1 222 ? 16.141 -0.686 17.797 1 94.81 222 LEU A O 1
ATOM 1662 N N . ARG A 1 223 ? 15.977 -1.635 19.781 1 93.56 223 ARG A N 1
ATOM 1663 C CA . ARG A 1 223 ? 17.344 -1.339 20.156 1 93.56 223 ARG A CA 1
ATOM 1664 C C . ARG A 1 223 ? 18.328 -1.903 19.141 1 93.56 223 ARG A C 1
ATOM 1666 O O . ARG A 1 223 ? 19.234 -1.198 18.688 1 93.56 223 ARG A O 1
ATOM 1673 N N . SER A 1 224 ? 18.141 -3.154 18.781 1 92.5 224 SER A N 1
ATOM 1674 C CA . SER A 1 224 ? 19.016 -3.814 17.812 1 92.5 224 SER A CA 1
ATOM 1675 C C . SER A 1 224 ? 18.922 -3.16 16.438 1 92.5 224 SER A C 1
ATOM 1677 O O . SER A 1 224 ? 19.922 -2.994 15.758 1 92.5 224 SER A O 1
ATOM 1679 N N . VAL A 1 225 ? 17.734 -2.791 16.062 1 94.38 225 VAL A N 1
ATOM 1680 C CA . VAL A 1 225 ? 17.516 -2.176 14.766 1 94.38 225 VAL A CA 1
ATOM 1681 C C . VAL A 1 225 ? 18.203 -0.817 14.711 1 94.38 225 VAL A C 1
ATOM 1683 O O . VAL A 1 225 ? 18.953 -0.526 13.766 1 94.38 225 VAL A O 1
ATOM 1686 N N . VAL A 1 226 ? 18.047 -0.016 15.758 1 95.12 226 VAL A N 1
ATOM 1687 C CA . VAL A 1 226 ? 18.625 1.32 15.805 1 95.12 226 VAL A CA 1
ATOM 1688 C C . VAL A 1 226 ? 20.156 1.22 15.789 1 95.12 226 VAL A C 1
ATOM 1690 O O . VAL A 1 226 ? 20.828 1.961 15.07 1 95.12 226 VAL A O 1
ATOM 1693 N N . LYS A 1 227 ? 20.672 0.289 16.516 1 92.94 227 LYS A N 1
ATOM 1694 C CA . LYS A 1 227 ? 22.109 0.079 16.562 1 92.94 227 LYS A CA 1
ATOM 1695 C C . LYS A 1 227 ? 22.656 -0.301 15.188 1 92.94 227 LYS A C 1
ATOM 1697 O O . LYS A 1 227 ? 23.688 0.216 14.758 1 92.94 227 LYS A O 1
ATOM 1702 N N . THR A 1 228 ? 21.984 -1.177 14.539 1 92.31 228 THR A N 1
ATOM 1703 C CA . THR A 1 228 ? 22.391 -1.619 13.211 1 92.31 228 THR A CA 1
ATOM 1704 C C . THR A 1 228 ? 22.328 -0.469 12.211 1 92.31 228 THR A C 1
ATOM 1706 O O . THR A 1 228 ? 23.234 -0.292 11.398 1 92.31 228 THR A O 1
ATOM 1709 N N . LEU A 1 229 ? 21.328 0.302 12.281 1 94.5 229 LEU A N 1
ATOM 1710 C CA . LEU A 1 229 ? 21.141 1.411 11.352 1 94.5 229 LEU A CA 1
ATOM 1711 C C . LEU A 1 229 ? 22.219 2.471 11.547 1 94.5 229 LEU A C 1
ATOM 1713 O O . LEU A 1 229 ? 22.781 2.969 10.57 1 94.5 229 LEU A O 1
ATOM 1717 N N . THR A 1 230 ? 22.516 2.781 12.781 1 91.75 230 THR A N 1
ATOM 1718 C CA . THR A 1 230 ? 23.391 3.918 13.07 1 91.75 230 THR A CA 1
ATOM 1719 C C . THR A 1 230 ? 24.844 3.475 13.164 1 91.75 230 THR A C 1
ATOM 1721 O O . THR A 1 230 ? 25.75 4.305 13.281 1 91.75 230 THR A O 1
ATOM 1724 N N . GLY A 1 231 ? 25 2.176 13.148 1 87.88 231 GLY A N 1
ATOM 1725 C CA . GLY A 1 231 ? 26.375 1.688 13.195 1 87.88 231 GLY A CA 1
ATOM 1726 C C . GLY A 1 231 ? 27.188 2.09 11.984 1 87.88 231 GLY A C 1
ATOM 1727 O O . GLY A 1 231 ? 26.656 2.645 11.023 1 87.88 231 GLY A O 1
ATOM 1728 N N . SER A 1 232 ? 28.547 1.928 12.227 1 77.12 232 SER A N 1
ATOM 1729 C CA . S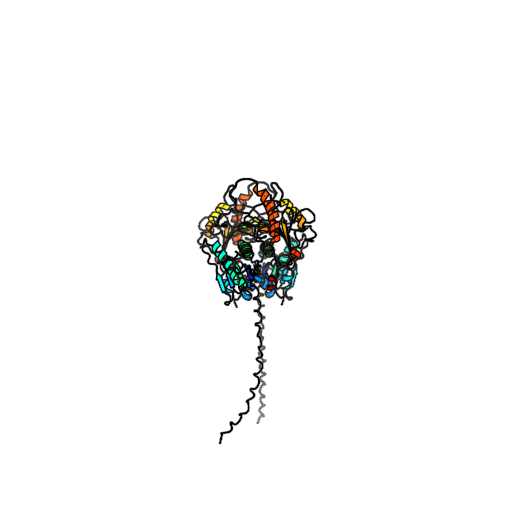ER A 1 232 ? 29.453 2.227 11.133 1 77.12 232 SER A CA 1
ATOM 1730 C C . SER A 1 232 ? 30.219 0.979 10.695 1 77.12 232 SER A C 1
ATOM 1732 O O . SER A 1 232 ? 30.453 0.069 11.492 1 77.12 232 SER A O 1
ATOM 1734 N N . GLY A 1 233 ? 30.516 0.866 9.43 1 70.25 233 GLY A N 1
ATOM 1735 C CA . GLY A 1 233 ? 31.25 -0.262 8.875 1 70.25 233 GLY A CA 1
ATOM 1736 C C . GLY A 1 233 ? 30.5 -0.976 7.766 1 70.25 233 GLY A C 1
ATOM 1737 O O . GLY A 1 233 ? 29.484 -0.488 7.285 1 70.25 233 GLY A O 1
ATOM 1738 N N . LYS A 1 234 ? 31 -2.084 7.34 1 65.62 234 LYS A N 1
ATOM 1739 C CA . LYS A 1 234 ? 30.547 -2.783 6.141 1 65.62 234 LYS A CA 1
ATOM 1740 C C . LYS A 1 234 ? 29.109 -3.273 6.297 1 65.62 234 LYS A C 1
ATOM 1742 O O . LYS A 1 234 ? 28.328 -3.201 5.355 1 65.62 234 LYS A O 1
ATOM 1747 N N . ASP A 1 235 ? 28.75 -3.6 7.504 1 72.06 235 ASP A N 1
ATOM 1748 C CA . ASP A 1 235 ? 27.438 -4.203 7.703 1 72.06 235 ASP A CA 1
ATOM 1749 C C . ASP A 1 235 ? 26.469 -3.223 8.375 1 72.06 235 ASP A C 1
ATOM 1751 O O . ASP A 1 235 ? 25.328 -3.574 8.688 1 72.06 235 ASP A O 1
ATOM 1755 N N . ALA A 1 236 ? 27.047 -1.973 8.391 1 79.56 236 ALA A N 1
ATOM 1756 C CA . ALA A 1 236 ? 26.234 -0.973 9.086 1 79.56 236 ALA A CA 1
ATOM 1757 C C . ALA A 1 236 ? 25.391 -0.164 8.094 1 79.56 236 ALA A C 1
ATOM 1759 O O . ALA A 1 236 ? 25.688 -0.141 6.895 1 79.56 236 ALA A O 1
ATOM 1760 N N . GLY A 1 237 ? 24.297 0.373 8.531 1 87.31 237 GLY A N 1
ATOM 1761 C CA . GLY A 1 237 ? 23.391 1.127 7.68 1 87.31 237 GLY A CA 1
ATOM 1762 C C . GLY A 1 237 ? 23.891 2.527 7.375 1 87.31 237 GLY A C 1
ATOM 1763 O O . GLY A 1 237 ? 23.516 3.117 6.359 1 87.31 237 GLY A O 1
ATOM 1764 N N . ASP A 1 238 ? 24.719 3.057 8.352 1 89.56 238 ASP A N 1
ATOM 1765 C CA . ASP A 1 238 ? 25.344 4.367 8.211 1 89.56 238 ASP A CA 1
ATOM 1766 C C . ASP A 1 238 ? 24.297 5.48 8.242 1 89.56 238 ASP A C 1
ATOM 1768 O O . ASP A 1 238 ? 24.406 6.461 7.504 1 89.56 238 ASP A O 1
ATOM 1772 N N . TYR A 1 239 ? 23.281 5.281 8.977 1 92.69 239 TYR A N 1
ATOM 1773 C CA . TYR A 1 239 ? 22.25 6.312 9.156 1 92.69 239 TYR A CA 1
ATOM 1774 C C . TYR A 1 239 ? 22.734 7.391 10.117 1 92.69 239 TYR A C 1
ATOM 1776 O O . TYR A 1 239 ? 23.344 7.086 11.148 1 92.69 239 TYR A O 1
ATOM 1784 N N . PRO A 1 240 ? 22.484 8.633 9.789 1 88.56 240 PRO A N 1
ATOM 1785 C CA . PRO A 1 240 ? 22.781 9.68 10.766 1 88.56 240 PRO A CA 1
ATOM 1786 C C . PRO A 1 240 ? 21.922 9.586 12.023 1 88.56 240 PRO A C 1
ATOM 1788 O O . PRO A 1 240 ? 20.703 9.375 11.93 1 88.56 240 PRO A O 1
ATOM 1791 N N . PRO A 1 241 ? 22.531 9.766 13.133 1 87.25 241 PRO A N 1
ATOM 1792 C CA . PRO A 1 241 ? 21.781 9.633 14.383 1 87.25 241 PRO A CA 1
ATOM 1793 C C . PRO A 1 241 ? 20.656 10.656 14.516 1 87.25 241 PRO A C 1
ATOM 1795 O O . PRO A 1 241 ? 19.672 10.414 15.211 1 87.25 241 PRO A O 1
ATOM 1798 N N . TYR A 1 242 ? 20.719 11.758 13.82 1 86.25 242 TYR A N 1
ATOM 1799 C CA . TYR A 1 242 ? 19.734 12.836 13.938 1 86.25 242 TYR A CA 1
ATOM 1800 C C . TYR A 1 242 ? 18.562 12.602 12.984 1 86.25 242 TYR A C 1
ATOM 1802 O O . TYR A 1 242 ? 17.625 13.398 12.938 1 86.25 242 TYR A O 1
ATOM 1810 N N . LEU A 1 243 ? 18.609 11.555 12.18 1 91.06 243 LEU A N 1
ATOM 1811 C CA . LEU A 1 243 ? 17.547 11.281 11.219 1 91.06 243 LEU A CA 1
ATOM 1812 C C . LEU A 1 243 ? 16.219 11.031 11.93 1 91.06 243 LEU A C 1
ATOM 1814 O O . LEU A 1 243 ? 16.172 10.305 12.922 1 91.06 243 LEU A O 1
ATOM 1818 N N . PRO A 1 244 ? 15.133 11.648 11.422 1 94.94 244 PRO A N 1
ATOM 1819 C CA . PRO A 1 244 ? 13.82 11.461 12.031 1 94.94 244 PRO A CA 1
ATOM 1820 C C . PRO A 1 244 ? 13.32 10.023 11.93 1 94.94 244 PRO A C 1
ATOM 1822 O O . PRO A 1 244 ? 13.562 9.352 10.93 1 94.94 244 PRO A O 1
ATOM 1825 N N . ILE A 1 245 ? 12.648 9.641 13 1 97.38 245 ILE A N 1
ATOM 1826 C CA . ILE A 1 245 ? 12 8.336 13.055 1 97.38 245 ILE A CA 1
ATOM 1827 C C . ILE A 1 245 ? 10.648 8.461 13.758 1 97.38 245 ILE A C 1
ATOM 1829 O O . ILE A 1 245 ? 10.477 9.297 14.648 1 97.38 245 ILE A O 1
ATOM 1833 N N . ALA A 1 246 ? 9.703 7.68 13.328 1 98.31 246 ALA A N 1
ATOM 1834 C CA . ALA A 1 246 ? 8.391 7.566 13.961 1 98.31 246 ALA A CA 1
ATOM 1835 C C . ALA A 1 246 ? 8.055 6.109 14.266 1 98.31 246 ALA A C 1
ATOM 1837 O O . ALA A 1 246 ? 8.234 5.234 13.414 1 98.31 246 ALA A O 1
ATOM 1838 N N . ILE A 1 247 ? 7.656 5.848 15.469 1 98.38 247 ILE A N 1
ATOM 1839 C CA . ILE A 1 247 ? 7.043 4.574 15.828 1 98.38 247 ILE A CA 1
ATOM 1840 C C . ILE A 1 247 ? 5.523 4.73 15.867 1 98.38 247 ILE A C 1
ATOM 1842 O O . ILE A 1 247 ? 4.992 5.52 16.656 1 98.38 247 ILE A O 1
ATOM 1846 N N . ILE A 1 248 ? 4.852 3.979 15.047 1 98.5 248 ILE A N 1
ATOM 1847 C CA . ILE A 1 248 ? 3.396 4.062 14.953 1 98.5 248 ILE A CA 1
ATOM 1848 C C . ILE A 1 248 ? 2.775 2.756 15.445 1 98.5 248 ILE A C 1
ATOM 1850 O O . ILE A 1 248 ? 3.107 1.677 14.953 1 98.5 248 ILE A O 1
ATOM 1854 N N . GLU A 1 249 ? 1.882 2.883 16.406 1 97.56 249 GLU A N 1
ATOM 1855 C CA . GLU A 1 249 ? 1.229 1.723 17 1 97.56 249 GLU A CA 1
ATOM 1856 C C . GLU A 1 249 ? -0.283 1.782 16.812 1 97.56 249 GLU A C 1
ATOM 1858 O O . GLU A 1 249 ? -0.886 2.854 16.922 1 97.56 249 GLU A O 1
ATOM 1863 N N . ARG A 1 250 ? -0.877 0.616 16.469 1 96.75 250 ARG A N 1
ATOM 1864 C CA . ARG A 1 250 ? -2.324 0.443 16.375 1 96.75 250 ARG A CA 1
ATOM 1865 C C . ARG A 1 250 ? -2.938 1.457 15.414 1 96.75 250 ARG A C 1
ATOM 1867 O O . ARG A 1 250 ? -3.955 2.08 15.727 1 96.75 250 ARG A O 1
ATOM 1874 N N . ALA A 1 251 ? -2.277 1.607 14.273 1 97.44 251 ALA A N 1
ATOM 1875 C CA . ALA A 1 251 ? -2.676 2.602 13.281 1 97.44 251 ALA A CA 1
ATOM 1876 C C . ALA A 1 251 ? -4.141 2.43 12.883 1 97.44 251 ALA A C 1
ATOM 1878 O O . ALA A 1 251 ? -4.594 1.314 12.617 1 97.44 251 ALA A O 1
ATOM 1879 N N . SER A 1 252 ? -4.902 3.523 12.828 1 97.25 252 SER A N 1
ATOM 1880 C CA . SER A 1 252 ? -6.285 3.707 12.398 1 97.25 252 SER A CA 1
ATOM 1881 C C . SER A 1 252 ? -7.258 3.186 13.453 1 97.25 252 SER A C 1
ATOM 1883 O O . SER A 1 252 ? -8.477 3.311 13.297 1 97.25 252 SER A O 1
ATOM 1885 N N . MET A 1 253 ? -6.77 2.562 14.484 1 95.44 253 MET A N 1
ATOM 1886 C CA . MET A 1 253 ? -7.625 2.186 15.602 1 95.44 253 MET A CA 1
ATOM 1887 C C . MET A 1 253 ? -7.867 3.375 16.531 1 95.44 253 MET A C 1
ATOM 1889 O O . MET A 1 253 ? -7.141 4.367 16.469 1 95.44 253 MET A O 1
ATOM 1893 N N . PRO A 1 254 ? -8.875 3.291 17.359 1 93.75 254 PRO A N 1
ATOM 1894 C CA . PRO A 1 254 ? -9.219 4.445 18.203 1 93.75 254 PRO A CA 1
ATOM 1895 C C . PRO A 1 254 ? -8.078 4.84 19.141 1 93.75 254 PRO A C 1
ATOM 1897 O O . PRO A 1 254 ? -7.949 6.016 19.5 1 93.75 254 PRO A O 1
ATOM 1900 N N . ASP A 1 255 ? -7.23 3.889 19.531 1 94.81 255 ASP A N 1
ATOM 1901 C CA . ASP A 1 255 ? -6.148 4.164 20.484 1 94.81 255 ASP A CA 1
ATOM 1902 C C . ASP A 1 255 ? -4.797 4.207 19.766 1 94.81 255 ASP A C 1
ATOM 1904 O O . ASP A 1 255 ? -3.764 3.912 20.375 1 94.81 255 ASP A O 1
ATOM 1908 N N . GLN A 1 256 ? -4.816 4.555 18.531 1 97.31 256 GLN A N 1
ATOM 1909 C CA . GLN A 1 256 ? -3.557 4.68 17.797 1 97.31 256 GLN A CA 1
ATOM 1910 C C . GLN A 1 256 ? -2.611 5.648 18.5 1 97.31 256 GLN A C 1
ATOM 1912 O O . GLN A 1 256 ? -3.055 6.555 19.219 1 97.31 256 GLN A O 1
ATOM 1917 N N . ARG A 1 257 ? -1.286 5.461 18.234 1 97 257 ARG A N 1
ATOM 1918 C CA . ARG A 1 257 ? -0.262 6.328 18.812 1 97 257 ARG A CA 1
ATOM 1919 C C . ARG A 1 257 ? 0.948 6.43 17.891 1 97 257 ARG A C 1
ATOM 1921 O O . ARG A 1 257 ? 1.334 5.445 17.25 1 97 257 ARG A O 1
ATOM 1928 N N . VAL A 1 258 ? 1.538 7.609 17.828 1 97.5 258 VAL A N 1
ATOM 1929 C CA . VAL A 1 258 ? 2.818 7.793 17.141 1 97.5 258 VAL A CA 1
ATOM 1930 C C . VAL A 1 258 ? 3.809 8.469 18.094 1 97.5 258 VAL A C 1
ATOM 1932 O O . VAL A 1 258 ? 3.445 9.383 18.828 1 97.5 258 VAL A O 1
ATOM 1935 N N . VAL A 1 259 ? 4.973 7.945 18.156 1 96.38 259 VAL A N 1
ATOM 1936 C CA . VAL A 1 259 ? 6.113 8.555 18.828 1 96.38 259 VAL A CA 1
ATOM 1937 C C . VAL A 1 259 ? 7.148 9 17.797 1 96.38 259 VAL A C 1
ATOM 1939 O O . VAL A 1 259 ? 7.734 8.164 17.094 1 96.38 259 VAL A O 1
ATOM 1942 N N . GLU A 1 260 ? 7.316 10.289 17.656 1 94.94 260 GLU A N 1
ATOM 1943 C CA . GLU A 1 260 ? 8.258 10.859 16.703 1 94.94 260 GLU A CA 1
ATOM 1944 C C . GLU A 1 260 ? 9.5 11.398 17.406 1 94.94 260 GLU A C 1
ATOM 1946 O O . GLU A 1 260 ? 9.398 12.094 18.422 1 94.94 260 GLU A O 1
ATOM 1951 N N . SER A 1 261 ? 10.617 11.039 16.891 1 94 261 SER A N 1
ATOM 1952 C CA . SER A 1 261 ? 11.914 11.43 17.438 1 94 261 SER A CA 1
ATOM 1953 C C . SER A 1 261 ? 13.016 11.281 16.406 1 94 261 SER A C 1
ATOM 1955 O O . SER A 1 261 ? 12.781 11.461 15.203 1 94 261 SER A O 1
ATOM 1957 N N . THR A 1 262 ? 14.266 11.164 16.922 1 91.44 262 THR A N 1
ATOM 1958 C CA . THR A 1 262 ? 15.43 10.852 16.094 1 91.44 262 THR A CA 1
ATOM 1959 C C . THR A 1 262 ? 15.938 9.438 16.391 1 91.44 262 THR A C 1
ATOM 1961 O O . THR A 1 262 ? 15.57 8.844 17.406 1 91.44 262 THR A O 1
ATOM 1964 N N . LEU A 1 263 ? 16.766 8.977 15.438 1 92.94 263 LEU A N 1
ATOM 1965 C CA . LEU A 1 263 ? 17.359 7.66 15.672 1 92.94 263 LEU A CA 1
ATOM 1966 C C . LEU A 1 263 ? 18.156 7.652 16.969 1 92.94 263 LEU A C 1
ATOM 1968 O O . LEU A 1 263 ? 18.219 6.629 17.656 1 92.94 263 LEU A O 1
ATOM 1972 N N . GLU A 1 264 ? 18.656 8.742 17.359 1 89.75 264 GLU A N 1
ATOM 1973 C CA . GLU A 1 264 ? 19.469 8.875 18.562 1 89.75 264 GLU A CA 1
ATOM 1974 C C . GLU A 1 264 ? 18.609 8.766 19.812 1 89.75 264 GLU A C 1
ATOM 1976 O O . GLU A 1 264 ? 19.031 8.188 20.812 1 89.75 264 GLU A O 1
ATOM 1981 N N . ASP A 1 265 ? 17.375 9.211 19.719 1 92.25 265 ASP A N 1
ATOM 1982 C CA . ASP A 1 265 ? 16.625 9.43 20.953 1 92.25 265 ASP A CA 1
ATOM 1983 C C . ASP A 1 265 ? 15.398 8.516 21.016 1 92.25 265 ASP A C 1
ATOM 1985 O O . ASP A 1 265 ? 14.734 8.43 22.047 1 92.25 265 ASP A O 1
ATOM 1989 N N . ILE A 1 266 ? 15.062 7.793 20.031 1 95.75 266 ILE A N 1
ATOM 1990 C CA . ILE A 1 266 ? 13.797 7.066 19.938 1 95.75 266 ILE A CA 1
ATOM 1991 C C . ILE A 1 266 ? 13.742 5.977 21 1 95.75 266 ILE A C 1
ATOM 1993 O O . ILE A 1 266 ? 12.68 5.695 21.547 1 95.75 266 ILE A O 1
ATOM 1997 N N . GLU A 1 267 ? 14.859 5.336 21.312 1 94.38 267 GLU A N 1
ATOM 1998 C CA . GLU A 1 267 ? 14.867 4.309 22.344 1 94.38 267 GLU A CA 1
ATOM 1999 C C . GLU A 1 267 ? 14.5 4.895 23.703 1 94.38 267 GLU A C 1
ATOM 2001 O O . GLU A 1 267 ? 13.711 4.309 24.453 1 94.38 267 GLU A O 1
ATOM 2006 N N . HIS A 1 268 ? 15.125 5.988 23.938 1 92.38 268 HIS A N 1
ATOM 2007 C CA . HIS A 1 268 ? 14.828 6.672 25.188 1 92.38 268 HIS A CA 1
ATOM 2008 C C . HIS A 1 268 ? 13.367 7.105 25.25 1 92.38 268 HIS A C 1
ATOM 2010 O O . HIS A 1 268 ? 12.727 7.008 26.297 1 92.38 268 HIS A O 1
ATOM 2016 N N . ALA A 1 269 ? 12.875 7.605 24.141 1 92.81 269 ALA A N 1
ATOM 2017 C CA . ALA A 1 269 ? 11.469 8.016 24.062 1 92.81 269 ALA A CA 1
ATOM 2018 C C . ALA A 1 269 ? 10.547 6.848 24.391 1 92.81 269 ALA A C 1
ATOM 2020 O O . ALA A 1 269 ? 9.625 6.984 25.203 1 92.81 269 ALA A O 1
ATOM 2021 N N . MET A 1 270 ? 10.82 5.727 23.812 1 94.56 270 MET A N 1
ATOM 2022 C CA . MET A 1 270 ? 9.953 4.559 23.953 1 94.56 270 MET A CA 1
ATOM 2023 C C . MET A 1 270 ? 10.023 3.994 25.375 1 94.56 270 MET A C 1
ATOM 2025 O O . MET A 1 270 ? 9.094 3.324 25.828 1 94.56 270 MET A O 1
ATOM 2029 N N . GLU A 1 271 ? 11.047 4.273 26.109 1 92.19 271 GLU A N 1
ATOM 2030 C CA . GLU A 1 271 ? 11.211 3.797 27.484 1 92.19 271 GLU A CA 1
ATOM 2031 C C . GLU A 1 271 ? 10.688 4.816 28.484 1 92.19 271 GLU A C 1
ATOM 2033 O O . GLU A 1 271 ? 10.609 4.531 29.688 1 92.19 271 GLU A O 1
ATOM 2038 N N . SER A 1 272 ? 10.336 5.91 28 1 90.19 272 SER A N 1
ATOM 2039 C CA . SER A 1 272 ? 9.891 6.98 28.891 1 90.19 272 SER A CA 1
ATOM 2040 C C . SER A 1 272 ? 8.531 6.656 29.516 1 90.19 272 SER A C 1
ATOM 2042 O O . SER A 1 272 ? 7.75 5.898 28.938 1 90.19 272 SER A O 1
ATOM 2044 N N . ALA A 1 273 ? 8.227 7.242 30.578 1 86.62 273 ALA A N 1
ATOM 2045 C CA . ALA A 1 273 ? 6.957 7.062 31.281 1 86.62 273 ALA A CA 1
ATOM 2046 C C . ALA A 1 273 ? 5.801 7.645 30.469 1 86.62 273 ALA A C 1
ATOM 2048 O O . ALA A 1 273 ? 4.668 7.16 30.562 1 86.62 273 ALA A O 1
ATOM 2049 N N . GLU A 1 274 ? 6.133 8.562 29.719 1 84.88 274 GLU A N 1
ATOM 2050 C CA . GLU A 1 274 ? 5.113 9.203 28.875 1 84.88 274 GLU A CA 1
ATOM 2051 C C . GLU A 1 274 ? 4.551 8.219 27.859 1 84.88 274 GLU A C 1
ATOM 2053 O O . GLU A 1 274 ? 3.336 8.156 27.656 1 84.88 274 GLU A O 1
ATOM 2058 N N . VAL A 1 275 ? 5.383 7.598 27.219 1 88.88 275 VAL A N 1
ATOM 2059 C CA . VAL A 1 275 ? 4.973 6.668 26.172 1 88.88 275 VAL A CA 1
ATOM 2060 C C . VAL A 1 275 ? 4.398 5.402 26.797 1 88.88 275 VAL A C 1
ATOM 2062 O O . VAL A 1 275 ? 3.379 4.879 26.344 1 88.88 275 VAL A O 1
ATOM 2065 N N . GLY A 1 276 ? 5.047 4.977 27.844 1 88.94 276 GLY A N 1
ATOM 2066 C CA . GLY A 1 276 ? 4.559 3.787 28.531 1 88.94 276 GLY A CA 1
ATOM 2067 C C . GLY A 1 276 ? 4.773 2.516 27.719 1 88.94 276 GLY A C 1
ATOM 2068 O O . GLY A 1 276 ? 5.758 2.396 27 1 88.94 276 GLY A O 1
ATOM 2069 N N . ALA A 1 277 ? 3.885 1.574 27.938 1 91.19 277 ALA A N 1
ATOM 2070 C CA . ALA A 1 277 ? 4.039 0.251 27.344 1 91.19 277 ALA A CA 1
ATOM 2071 C C . ALA A 1 277 ? 3.779 0.295 25.844 1 91.19 277 ALA A C 1
ATOM 2073 O O . ALA A 1 277 ? 2.926 1.053 25.375 1 91.19 277 ALA A O 1
ATOM 2074 N N . GLN A 1 278 ? 4.473 -0.55 25.188 1 91.19 278 GLN A N 1
ATOM 2075 C CA . GLN A 1 278 ? 4.242 -0.688 23.75 1 91.19 278 GLN A CA 1
ATOM 2076 C C . GLN A 1 278 ? 2.842 -1.218 23.453 1 91.19 278 GLN A C 1
ATOM 2078 O O . GLN A 1 278 ? 2.268 -1.944 24.281 1 91.19 278 GLN A O 1
ATOM 2083 N N . ARG A 1 279 ? 2.293 -0.831 22.266 1 90.69 279 ARG A N 1
ATOM 2084 C CA . ARG A 1 279 ? 0.961 -1.221 21.812 1 90.69 279 ARG A CA 1
ATOM 2085 C C . ARG A 1 279 ? 1.022 -1.906 20.453 1 90.69 279 ARG A C 1
ATOM 2087 O O . ARG A 1 279 ? 0.723 -1.291 19.422 1 90.69 279 ARG A O 1
ATOM 2094 N N . PRO A 1 280 ? 1.295 -3.127 20.438 1 90.88 280 PRO A N 1
ATOM 2095 C CA . PRO A 1 280 ? 1.295 -3.793 19.141 1 90.88 280 PRO A CA 1
ATOM 2096 C C . PRO A 1 280 ? -0.091 -3.842 18.5 1 90.88 280 PRO A C 1
ATOM 2098 O O . PRO A 1 280 ? -1.102 -3.795 19.203 1 90.88 280 PRO A O 1
ATOM 2101 N N . PRO A 1 281 ? -0.126 -4 17.203 1 93.25 281 PRO A N 1
ATOM 2102 C CA . PRO A 1 281 ? 0.996 -4.02 16.25 1 93.25 281 PRO A CA 1
ATOM 2103 C C . PRO A 1 281 ? 1.629 -2.641 16.062 1 93.25 281 PRO A C 1
ATOM 2105 O O . PRO A 1 281 ? 0.958 -1.62 16.234 1 93.25 281 PRO A O 1
ATOM 2108 N N . GLY A 1 282 ? 2.943 -2.615 15.781 1 95.94 282 GLY A N 1
ATOM 2109 C CA . GLY A 1 282 ? 3.686 -1.384 15.57 1 95.94 282 GLY A CA 1
ATOM 2110 C C . GLY A 1 282 ? 4.641 -1.458 14.391 1 95.94 282 GLY A C 1
ATOM 2111 O O . GLY A 1 282 ? 4.992 -2.551 13.938 1 95.94 282 GLY A O 1
ATOM 2112 N N . MET A 1 283 ? 5 -0.293 13.906 1 97.75 283 MET A N 1
ATOM 2113 C CA . MET A 1 283 ? 5.969 -0.191 12.82 1 97.75 283 MET A CA 1
ATOM 2114 C C . MET A 1 283 ? 6.855 1.039 12.992 1 97.75 283 MET A C 1
ATOM 2116 O O . MET A 1 283 ? 6.531 1.937 13.773 1 97.75 283 MET A O 1
ATOM 2120 N N . MET A 1 284 ? 7.992 1.023 12.297 1 98.5 284 MET A N 1
ATOM 2121 C CA . MET A 1 284 ? 8.898 2.166 12.273 1 98.5 284 MET A CA 1
ATOM 2122 C C . MET A 1 284 ? 8.875 2.855 10.914 1 98.5 284 MET A C 1
ATOM 2124 O O . MET A 1 284 ? 8.805 2.191 9.875 1 98.5 284 MET A O 1
ATOM 2128 N N . VAL A 1 285 ? 8.828 4.117 10.922 1 98.75 285 VAL A N 1
ATOM 2129 C CA . VAL A 1 285 ? 9.047 4.934 9.734 1 98.75 285 VAL A CA 1
ATOM 2130 C C . VAL A 1 285 ? 10.32 5.762 9.906 1 98.75 285 VAL A C 1
ATOM 2132 O O . VAL A 1 285 ? 10.453 6.516 10.875 1 98.75 285 VAL A O 1
ATOM 2135 N N . ILE A 1 286 ? 11.227 5.617 8.953 1 98.31 286 ILE A N 1
ATOM 2136 C CA . ILE A 1 286 ? 12.539 6.25 9.086 1 98.31 286 ILE A CA 1
ATOM 2137 C C . ILE A 1 286 ? 12.828 7.086 7.84 1 98.31 286 ILE A C 1
ATOM 2139 O O . ILE A 1 286 ? 12.703 6.602 6.715 1 98.31 286 ILE A O 1
ATOM 2143 N N . GLY A 1 287 ? 13.211 8.344 8.055 1 97.12 287 GLY A N 1
ATOM 2144 C CA . GLY A 1 287 ? 13.57 9.219 6.953 1 97.12 287 GLY A CA 1
ATOM 2145 C C . GLY A 1 287 ? 13.039 10.633 7.109 1 97.12 287 GLY A C 1
ATOM 2146 O O . GLY A 1 287 ? 12.227 10.898 7.996 1 97.12 287 GLY A O 1
ATOM 2147 N N . TRP A 1 288 ? 13.406 11.492 6.211 1 93.12 288 TRP A N 1
ATOM 2148 C CA . TRP A 1 288 ? 13.086 12.914 6.297 1 93.12 288 TRP A CA 1
ATOM 2149 C C . TRP A 1 288 ? 11.594 13.148 6.074 1 93.12 288 TRP A C 1
ATOM 2151 O O . TRP A 1 288 ? 11.07 14.203 6.449 1 93.12 288 TRP A O 1
ATOM 2161 N N . SER A 1 289 ? 10.93 12.203 5.488 1 97.06 289 SER A N 1
ATOM 2162 C CA . SER A 1 289 ? 9.492 12.32 5.293 1 97.06 289 SER A CA 1
ATOM 2163 C C . SER A 1 289 ? 8.766 12.469 6.625 1 97.06 289 SER A C 1
ATOM 2165 O O . SER A 1 289 ? 7.715 13.109 6.699 1 97.06 289 SER A O 1
ATOM 2167 N N . VAL A 1 290 ? 9.305 11.922 7.664 1 97.25 290 VAL A N 1
ATOM 2168 C CA . VAL A 1 290 ? 8.688 11.93 8.992 1 97.25 290 VAL A CA 1
ATOM 2169 C C . VAL A 1 290 ? 8.492 13.367 9.461 1 97.25 290 VAL A C 1
ATOM 2171 O O . VAL A 1 290 ? 7.469 13.703 10.062 1 97.25 290 VAL A O 1
ATOM 2174 N N . SER A 1 291 ? 9.391 14.188 9.125 1 91.94 291 SER A N 1
ATOM 2175 C CA . SER A 1 291 ? 9.344 15.562 9.609 1 91.94 291 SER A CA 1
ATOM 2176 C C . SER A 1 291 ? 8.891 16.516 8.516 1 91.94 291 SER A C 1
ATOM 2178 O O . SER A 1 291 ? 8.883 17.734 8.719 1 91.94 291 SER A O 1
ATOM 2180 N N . ALA A 1 292 ? 8.57 16.016 7.398 1 93.12 292 ALA A N 1
ATOM 2181 C CA . ALA A 1 292 ? 8.32 16.859 6.227 1 93.12 292 ALA A CA 1
ATOM 2182 C C . ALA A 1 292 ? 7.188 17.844 6.484 1 93.12 292 ALA A C 1
ATOM 2184 O O . ALA A 1 292 ? 7.227 18.984 6.02 1 93.12 292 ALA A O 1
ATOM 2185 N N . LEU A 1 293 ? 6.168 17.422 7.27 1 92.56 293 LEU A N 1
ATOM 2186 C CA . LEU A 1 293 ? 5 18.266 7.43 1 92.56 293 LEU A CA 1
ATOM 2187 C C . LEU A 1 293 ? 4.977 18.906 8.82 1 92.56 293 LEU A C 1
ATOM 2189 O O . LEU A 1 293 ? 3.938 19.406 9.258 1 92.56 293 LEU A O 1
ATOM 2193 N N . TRP A 1 294 ? 6.125 18.797 9.477 1 84.06 294 TRP A N 1
ATOM 2194 C CA . TRP A 1 294 ? 6.227 19.5 10.758 1 84.06 294 TRP A CA 1
ATOM 2195 C C . TRP A 1 294 ? 6.219 21.016 10.555 1 84.06 294 TRP A C 1
ATOM 2197 O O . TRP A 1 294 ? 6.848 21.531 9.625 1 84.06 294 TRP A O 1
ATOM 2207 N N . GLY A 1 295 ? 5.496 21.719 11.398 1 81.88 295 GLY A N 1
ATOM 2208 C CA . GLY A 1 295 ? 5.457 23.172 11.305 1 81.88 295 GLY A CA 1
ATOM 2209 C C . GLY A 1 295 ? 5.027 23.672 9.938 1 81.88 295 GLY A C 1
ATOM 2210 O O . GLY A 1 295 ? 3.996 23.25 9.414 1 81.88 295 GLY A O 1
ATOM 2211 N N . ASP A 1 296 ? 5.855 24.484 9.32 1 82.25 296 ASP A N 1
ATOM 2212 C CA . ASP A 1 296 ? 5.539 25.047 8.016 1 82.25 296 ASP A CA 1
ATOM 2213 C C . ASP A 1 296 ? 6.039 24.125 6.895 1 82.25 296 ASP A C 1
ATOM 2215 O O . ASP A 1 296 ? 5.926 24.469 5.715 1 82.25 296 ASP A O 1
ATOM 2219 N N . GLY A 1 297 ? 6.52 23.031 7.301 1 85.38 297 GLY A N 1
ATOM 2220 C CA . GLY A 1 297 ? 7 22.078 6.312 1 85.38 297 GLY A CA 1
ATOM 2221 C C . GLY A 1 297 ? 8.516 22.047 6.211 1 85.38 297 GLY A C 1
ATOM 2222 O O . GLY A 1 297 ? 9.164 23.094 6.199 1 85.38 297 GLY A O 1
ATOM 2223 N N . ASN A 1 298 ? 9.086 20.844 6.273 1 85.69 298 ASN A N 1
ATOM 2224 C CA . ASN A 1 298 ? 10.492 20.562 6.02 1 85.69 298 ASN A CA 1
ATOM 2225 C C . ASN A 1 298 ? 10.688 19.844 4.688 1 85.69 298 ASN A C 1
ATOM 2227 O O . ASN A 1 298 ? 10.969 18.641 4.66 1 85.69 298 ASN A O 1
ATOM 2231 N N . VAL A 1 299 ? 10.625 20.641 3.6 1 89.62 299 VAL A N 1
ATOM 2232 C CA . VAL A 1 299 ? 10.547 20.016 2.285 1 89.62 299 VAL A CA 1
ATOM 2233 C C . VAL A 1 299 ? 11.688 20.516 1.4 1 89.62 299 VAL A C 1
ATOM 2235 O O . VAL A 1 299 ? 11.547 20.578 0.177 1 89.62 299 VAL A O 1
ATOM 2238 N N . ASP A 1 300 ? 12.797 20.875 1.951 1 85.75 300 ASP A N 1
ATOM 2239 C CA . ASP A 1 300 ? 13.922 21.375 1.164 1 85.75 300 ASP A CA 1
ATOM 2240 C C . ASP A 1 300 ? 15.18 20.547 1.426 1 85.75 300 ASP A C 1
ATOM 2242 O O . ASP A 1 300 ? 16.281 20.938 1.045 1 85.75 300 ASP A O 1
ATOM 2246 N N . VAL A 1 301 ? 15.008 19.438 2.062 1 84.75 301 VAL A N 1
ATOM 2247 C CA . VAL A 1 301 ? 16.156 18.641 2.496 1 84.75 301 VAL A CA 1
ATOM 2248 C C . VAL A 1 301 ? 16.906 18.109 1.278 1 84.75 301 VAL A C 1
ATOM 2250 O O . VAL A 1 301 ? 18.125 17.938 1.324 1 84.75 301 VAL A O 1
ATOM 2253 N N . LEU A 1 302 ? 16.219 17.875 0.19 1 85.31 302 LEU A N 1
ATOM 2254 C CA . LEU A 1 302 ? 16.859 17.312 -0.996 1 85.31 302 LEU A CA 1
ATOM 2255 C C . LEU A 1 302 ? 17.328 18.422 -1.938 1 85.31 302 LEU A C 1
ATOM 2257 O O . LEU A 1 302 ? 17.922 18.141 -2.979 1 85.31 302 LEU A O 1
ATOM 2261 N N . ASN A 1 303 ? 16.969 19.656 -1.77 1 75 303 ASN A N 1
ATOM 2262 C CA . ASN A 1 303 ? 17.406 20.75 -2.627 1 75 303 ASN A CA 1
ATOM 2263 C C . ASN A 1 303 ? 18.922 20.906 -2.594 1 75 303 ASN A C 1
ATOM 2265 O O . ASN A 1 303 ? 19.547 20.781 -1.538 1 75 303 ASN A O 1
ATOM 2269 N N . GLU A 1 304 ? 19.703 20.281 -3.688 1 56.78 304 GLU A N 1
ATOM 2270 C CA . GLU A 1 304 ? 21.141 20.391 -3.906 1 56.78 304 GLU A CA 1
ATOM 2271 C C . GLU A 1 304 ? 21.641 21.797 -3.584 1 56.78 304 GLU A C 1
ATOM 2273 O O . GLU A 1 304 ? 21.219 22.766 -4.211 1 56.78 304 GLU A O 1
ATOM 2278 N N . GLY A 1 305 ? 21.578 22.469 -2.588 1 42.69 305 GLY A N 1
ATOM 2279 C CA . GLY A 1 305 ? 22.453 23.625 -2.654 1 42.69 305 GLY A CA 1
ATOM 2280 C C . GLY A 1 305 ? 23.812 23.328 -3.254 1 42.69 305 GLY A C 1
ATOM 2281 O O . GLY A 1 305 ? 24.297 22.203 -3.172 1 42.69 305 GLY A O 1
ATOM 2282 N N . ASP A 1 306 ? 24.266 24.078 -4.449 1 34.88 306 ASP A N 1
ATOM 2283 C CA . ASP A 1 306 ? 25.531 24.234 -5.156 1 34.88 306 ASP A CA 1
ATOM 2284 C C . ASP A 1 306 ? 26.703 23.859 -4.258 1 34.88 306 ASP A C 1
ATOM 2286 O O . ASP A 1 306 ? 27.859 23.828 -4.707 1 34.88 306 ASP A O 1
ATOM 2290 N N . ASP A 1 307 ? 26.906 24.547 -3.049 1 33.66 307 ASP A N 1
ATOM 2291 C CA . ASP A 1 307 ? 28.297 24.578 -2.578 1 33.66 307 ASP A CA 1
ATOM 2292 C C . ASP A 1 307 ? 28.797 23.188 -2.254 1 33.66 307 ASP A C 1
ATOM 2294 O O . ASP A 1 307 ? 28.016 22.297 -1.914 1 33.66 307 ASP A O 1
ATOM 2298 N N . GLY A 1 308 ? 30.094 22.844 -2.521 1 30.69 308 GLY A N 1
ATOM 2299 C CA . GLY A 1 308 ? 31.125 21.828 -2.307 1 30.69 308 GLY A CA 1
ATOM 2300 C C . GLY A 1 308 ? 30.828 20.922 -1.115 1 30.69 308 GLY A C 1
ATOM 2301 O O . GLY A 1 308 ? 30.719 19.703 -1.26 1 30.69 308 GLY A O 1
ATOM 2302 N N . GLU A 1 309 ? 31.781 21.188 0.138 1 31.62 309 GLU A N 1
ATOM 2303 C CA . GLU A 1 309 ? 32.312 20.406 1.243 1 31.62 309 GLU A CA 1
ATOM 2304 C C . GLU A 1 309 ? 31.203 19.812 2.092 1 31.62 309 GLU A C 1
ATOM 2306 O O . GLU A 1 309 ? 30.047 20.25 2.018 1 31.62 309 GLU A O 1
ATOM 2311 N N . GLY A 1 310 ? 31.656 18.938 3.373 1 32.53 310 GLY A N 1
ATOM 2312 C CA . GLY A 1 310 ? 31.562 18.266 4.66 1 32.53 310 GLY A CA 1
ATOM 2313 C C . GLY A 1 310 ? 30.562 18.906 5.602 1 32.53 310 GLY A C 1
ATOM 2314 O O . GLY A 1 310 ? 30.297 18.391 6.684 1 32.53 310 GLY A O 1
ATOM 2315 N N . GLU A 1 311 ? 30.547 20.25 5.746 1 31.83 311 GLU A N 1
ATOM 2316 C CA . GLU A 1 311 ? 30.109 21.031 6.902 1 31.83 311 GLU A CA 1
ATOM 2317 C C . GLU A 1 311 ? 28.594 20.938 7.094 1 31.83 311 GLU A C 1
ATOM 2319 O O . GLU A 1 311 ? 28.078 21.344 8.133 1 31.83 311 GLU A O 1
ATOM 2324 N N . THR A 1 312 ? 27.859 20.859 6.148 1 32.44 312 THR A N 1
ATOM 2325 C CA . THR A 1 312 ? 26.438 21.156 6.32 1 32.44 312 THR A CA 1
ATOM 2326 C C . THR A 1 312 ? 25.719 19.953 6.906 1 32.44 312 THR A C 1
ATOM 2328 O O . THR A 1 312 ? 24.484 19.969 7.07 1 32.44 312 THR A O 1
ATOM 2331 N N . LEU A 1 313 ? 26.297 18.891 7.07 1 35.53 313 LEU A N 1
ATOM 2332 C CA . LEU A 1 313 ? 25.797 17.75 7.848 1 35.53 313 LEU A CA 1
ATOM 2333 C C . LEU A 1 313 ? 25.641 18.141 9.312 1 35.53 313 LEU A C 1
ATOM 2335 O O . LEU A 1 313 ? 24.703 17.672 9.984 1 35.53 313 LEU A O 1
ATOM 2339 N N . GLY A 1 314 ? 26.609 18.812 9.922 1 31.86 314 GLY A N 1
ATOM 2340 C CA . GLY A 1 314 ? 26.672 19.297 11.297 1 31.86 314 GLY A CA 1
ATOM 2341 C C . GLY A 1 314 ? 25.547 20.266 11.625 1 31.86 314 GLY A C 1
ATOM 2342 O O . GLY A 1 314 ? 25 20.234 12.727 1 31.86 314 GLY A O 1
ATOM 2343 N N . LYS A 1 315 ? 25.344 21.359 10.898 1 37.59 315 LYS A N 1
ATOM 2344 C CA . LYS A 1 315 ? 24.344 22.391 11.133 1 37.59 315 LYS A CA 1
ATOM 2345 C C . LYS A 1 315 ? 22.938 21.812 10.953 1 37.59 315 LYS A C 1
ATOM 2347 O O . LYS A 1 315 ? 21.984 22.281 11.594 1 37.59 315 LYS A O 1
ATOM 2352 N N . ARG A 1 316 ? 22.703 20.797 10.266 1 38 316 ARG A N 1
ATOM 2353 C CA . ARG A 1 316 ? 21.406 20.203 9.93 1 38 316 ARG A CA 1
ATOM 2354 C C . ARG A 1 316 ? 20.938 19.266 11.039 1 38 316 ARG A C 1
ATOM 2356 O O . ARG A 1 316 ? 19.734 19.031 11.203 1 38 316 ARG A O 1
ATOM 2363 N N . ALA A 1 317 ? 21.875 18.641 11.68 1 38.03 317 ALA A N 1
ATOM 2364 C CA . ALA A 1 317 ? 21.547 18 12.953 1 38.03 317 ALA A CA 1
ATOM 2365 C C . ALA A 1 317 ? 20.953 19.016 13.938 1 38.03 317 ALA A C 1
ATOM 2367 O O . ALA A 1 317 ? 20 18.703 14.641 1 38.03 317 ALA A O 1
ATOM 2368 N N . SER A 1 318 ? 21.688 20.125 14.133 1 36.94 318 SER A N 1
ATOM 2369 C CA . SER A 1 318 ? 21.188 21.203 14.977 1 36.94 318 SER A CA 1
ATOM 2370 C C . SER A 1 318 ? 19.828 21.703 14.492 1 36.94 318 SER A C 1
ATOM 2372 O O . SER A 1 318 ? 18.953 22.031 15.297 1 36.94 318 SER A O 1
ATOM 2374 N N . GLU A 1 319 ? 19.547 21.625 13.242 1 42.59 319 GLU A N 1
ATOM 2375 C CA . GLU A 1 319 ? 18.328 22.094 12.602 1 42.59 319 GLU A CA 1
ATOM 2376 C C . GLU A 1 319 ? 17.203 21.062 12.727 1 42.59 319 GLU A C 1
ATOM 2378 O O . GLU A 1 319 ? 16.047 21.422 12.883 1 42.59 319 GLU A O 1
ATOM 2383 N N . SER A 1 320 ? 17.609 19.828 12.695 1 41.78 320 SER A N 1
ATOM 2384 C CA . SER A 1 320 ? 16.547 18.859 12.945 1 41.78 320 SER A CA 1
ATOM 2385 C C . SER A 1 320 ? 15.969 19 14.352 1 41.78 320 SER A C 1
ATOM 2387 O O . SER A 1 320 ? 14.758 18.938 14.547 1 41.78 320 SER A O 1
ATOM 2389 N N . THR A 1 321 ? 16.953 19.078 15.297 1 43.44 321 THR A N 1
ATOM 2390 C CA . THR A 1 321 ? 16.469 19.344 16.641 1 43.44 321 THR A CA 1
ATOM 2391 C C . THR A 1 321 ? 15.672 20.641 16.672 1 43.44 321 THR A C 1
ATOM 2393 O O . THR A 1 321 ? 14.648 20.734 17.359 1 43.44 321 THR A O 1
ATOM 2396 N N . ASP A 1 322 ? 16.203 21.594 16.016 1 46.12 322 ASP A N 1
ATOM 2397 C CA . ASP A 1 322 ? 15.469 22.859 15.93 1 46.12 322 ASP A CA 1
ATOM 2398 C C . ASP A 1 322 ? 14.156 22.688 15.172 1 46.12 322 ASP A C 1
ATOM 2400 O O . ASP A 1 322 ? 13.133 23.266 15.547 1 46.12 322 ASP A O 1
ATOM 2404 N N . ILE A 1 323 ? 14.258 21.859 14.25 1 45.56 323 ILE A N 1
ATOM 2405 C CA . ILE A 1 323 ? 13.055 21.594 13.461 1 45.56 323 ILE A CA 1
ATOM 2406 C C . ILE A 1 323 ? 12.047 20.812 14.297 1 45.56 323 ILE A C 1
ATOM 2408 O O . ILE A 1 323 ? 10.844 21.078 14.242 1 45.56 323 ILE A O 1
ATOM 2412 N N . LEU A 1 324 ? 12.594 19.828 14.992 1 44.84 324 LEU A N 1
ATOM 2413 C CA . LEU A 1 324 ? 11.68 19.172 15.906 1 44.84 324 LEU A CA 1
ATOM 2414 C C . LEU A 1 324 ? 11.078 20.172 16.891 1 44.84 324 LEU A C 1
ATOM 2416 O O . LEU A 1 324 ? 9.891 20.094 17.219 1 44.84 324 LEU A O 1
ATOM 2420 N N . ARG A 1 325 ? 11.883 21.125 17.297 1 43.5 325 ARG A N 1
ATOM 2421 C CA . ARG A 1 325 ? 11.414 22.172 18.188 1 43.5 325 ARG A CA 1
ATOM 2422 C C . ARG A 1 325 ? 10.336 23.016 17.5 1 43.5 325 ARG A C 1
ATOM 2424 O O . ARG A 1 325 ? 9.32 23.344 18.125 1 43.5 325 ARG A O 1
ATOM 2431 N N . GLU A 1 326 ? 10.555 23.312 16.375 1 43.25 326 GLU A N 1
ATOM 2432 C CA . GLU A 1 326 ? 9.609 24.141 15.625 1 43.25 326 GLU A CA 1
ATOM 2433 C C . GLU A 1 326 ? 8.383 23.328 15.219 1 43.25 326 GLU A C 1
ATOM 2435 O O . GLU A 1 326 ? 7.258 23.844 15.242 1 43.25 326 GLU A O 1
ATOM 2440 N N . ALA A 1 327 ? 8.555 22.172 14.797 1 41.62 327 ALA A N 1
ATOM 2441 C CA . ALA A 1 327 ? 7.422 21.328 14.414 1 41.62 327 ALA A CA 1
ATOM 2442 C C . ALA A 1 327 ? 6.469 21.125 15.586 1 41.62 327 ALA A C 1
ATOM 2444 O O . ALA A 1 327 ? 5.25 21.031 15.398 1 41.62 327 ALA A O 1
ATOM 2445 N N . SER A 1 328 ? 6.926 21 16.734 1 39.25 328 SER A N 1
ATOM 2446 C CA . SER A 1 328 ? 6.051 20.891 17.891 1 39.25 328 SER A CA 1
ATOM 2447 C C . SER A 1 328 ? 5.145 22.109 18 1 39.25 328 SER A C 1
ATOM 2449 O O . SER A 1 328 ? 4.027 22.016 18.516 1 39.25 328 SER A O 1
ATOM 2451 N N . LYS A 1 329 ? 5.574 23.172 17.531 1 38.97 329 LYS A N 1
ATOM 2452 C CA . LYS A 1 329 ? 4.73 24.359 17.641 1 38.97 329 LYS A CA 1
ATOM 2453 C C . LYS A 1 329 ? 3.58 24.312 16.641 1 38.97 329 LYS A C 1
ATOM 2455 O O . LYS A 1 329 ? 2.494 24.828 16.906 1 38.97 329 LYS A O 1
ATOM 2460 N N . ALA A 1 330 ? 3.783 23.812 15.484 1 33.75 330 ALA A N 1
ATOM 2461 C CA . ALA A 1 330 ? 2.809 23.984 14.414 1 33.75 330 ALA A CA 1
ATOM 2462 C C . ALA A 1 330 ? 1.669 22.969 14.547 1 33.75 330 ALA A C 1
ATOM 2464 O O . ALA A 1 330 ? 0.729 22.984 13.742 1 33.75 330 ALA A O 1
ATOM 2465 N N . ILE A 1 331 ? 1.764 21.844 15.133 1 33.34 331 ILE A N 1
ATOM 2466 C CA . ILE A 1 331 ? 0.643 20.922 15.164 1 33.34 331 ILE A CA 1
ATOM 2467 C C . ILE A 1 331 ? -0.511 21.516 15.961 1 33.34 331 ILE A C 1
ATOM 2469 O O . ILE A 1 331 ? -0.403 21.719 17.172 1 33.34 331 ILE A O 1
ATOM 2473 N N . GLU A 1 332 ? -1.37 22.344 15.516 1 30.53 332 GLU A N 1
ATOM 2474 C CA . GLU A 1 332 ? -2.604 22.828 16.125 1 30.53 332 GLU A CA 1
ATOM 2475 C C . GLU A 1 332 ? -3.355 21.688 16.812 1 30.53 332 GLU A C 1
ATOM 2477 O O . GLU A 1 332 ? -2.982 20.516 16.688 1 30.53 332 GLU A O 1
ATOM 2482 N N . GLY A 1 333 ? -4.934 21.844 16.984 1 29.53 333 GLY A N 1
ATOM 2483 C CA . GLY A 1 333 ? -6.113 21.547 17.797 1 29.53 333 GLY A CA 1
ATOM 2484 C C . GLY A 1 333 ? -6.508 20.078 17.75 1 29.53 333 GLY A C 1
ATOM 2485 O O . GLY A 1 333 ? -7.387 19.656 18.516 1 29.53 333 GLY A O 1
ATOM 2486 N N . GLU A 1 334 ? -6.621 19.375 16.625 1 31.66 334 GLU A N 1
ATOM 2487 C CA . GLU A 1 334 ? -7.703 18.391 16.594 1 31.66 334 GLU A CA 1
ATOM 2488 C C . GLU A 1 334 ? -7.375 17.172 17.453 1 31.66 334 GLU A C 1
ATOM 2490 O O . GLU A 1 334 ? -8.203 16.266 17.594 1 31.66 334 GLU A O 1
ATOM 2495 N N . PHE A 1 335 ? -6.219 16.578 17.359 1 30.98 335 PHE A N 1
ATOM 2496 C CA . PHE A 1 335 ? -6.016 15.422 18.219 1 30.98 335 PHE A CA 1
ATOM 2497 C C . PHE A 1 335 ? -6.102 15.812 19.688 1 30.98 335 PHE A C 1
ATOM 2499 O O . PHE A 1 335 ? -5.871 16.969 20.047 1 30.98 335 PHE A O 1
ATOM 2506 N N . ARG A 1 336 ? -6.883 15.203 20.594 1 32.12 336 ARG A N 1
ATOM 2507 C CA . ARG A 1 336 ? -6.812 15.484 22.016 1 32.12 336 ARG A CA 1
ATOM 2508 C C . ARG A 1 336 ? -5.422 15.969 22.422 1 32.12 336 ARG A C 1
ATOM 2510 O O . ARG A 1 336 ? -4.418 15.359 22.047 1 32.12 336 ARG A O 1
ATOM 2517 N N . GLU A 1 337 ? -5.266 17.203 22.812 1 35.16 337 GLU A N 1
ATOM 2518 C CA . GLU A 1 337 ? -4.25 18.031 23.453 1 35.16 337 GLU A CA 1
ATOM 2519 C C . GLU A 1 337 ? -3.486 17.234 24.516 1 35.16 337 GLU A C 1
ATOM 2521 O O . GLU A 1 337 ? -2.775 17.828 25.344 1 35.16 337 GLU A O 1
ATOM 2526 N N . LYS A 1 338 ? -3.826 16.016 24.922 1 33.72 338 LYS A N 1
ATOM 2527 C CA . LYS A 1 338 ? -2.711 15.836 25.859 1 33.72 338 LYS A CA 1
ATOM 2528 C C . LYS A 1 338 ? -1.382 16.172 25.188 1 33.72 338 LYS A C 1
ATOM 2530 O O . LYS A 1 338 ? -0.315 15.898 25.734 1 33.72 338 LYS A O 1
ATOM 2535 N N . ASN A 1 339 ? -1.499 16.438 24.016 1 33.84 339 ASN A N 1
ATOM 2536 C CA . ASN A 1 339 ? -0.309 16.703 23.219 1 33.84 339 ASN A CA 1
ATOM 2537 C C . ASN A 1 339 ? 0.459 17.906 23.75 1 33.84 339 ASN A C 1
ATOM 2539 O O . ASN A 1 339 ? 1.412 18.375 23.125 1 33.84 339 ASN A O 1
ATOM 2543 N N . GLU A 1 340 ? -0.354 18.797 24.359 1 31.88 340 GLU A N 1
ATOM 2544 C CA . GLU A 1 340 ? 0.461 19.891 24.875 1 31.88 340 GLU A CA 1
ATOM 2545 C C . GLU A 1 340 ? 1.547 19.391 25.812 1 31.88 340 GLU A C 1
ATOM 2547 O O . GLU A 1 340 ? 2.141 20.156 26.562 1 31.88 340 GLU A O 1
ATOM 2552 N N . GLN A 1 341 ? 1.288 18.203 26.297 1 31.31 341 GLN A N 1
ATOM 2553 C CA . GLN A 1 341 ? 2.443 18.031 27.172 1 31.31 341 GLN A CA 1
ATOM 2554 C C . GLN A 1 341 ? 3.744 18.328 26.438 1 31.31 341 GLN A C 1
ATOM 2556 O O . GLN A 1 341 ? 4.047 17.719 25.406 1 31.31 341 GLN A O 1
ATOM 2561 N N . GLU A 1 342 ? 4.035 19.562 26.406 1 31.02 342 GLU A N 1
ATOM 2562 C CA . GLU A 1 342 ? 5.363 20.125 26.172 1 31.02 342 GLU A CA 1
ATOM 2563 C C . GLU A 1 342 ? 6.441 19.047 26.281 1 31.02 342 GLU A C 1
ATOM 2565 O O . GLU A 1 342 ? 6.281 18.062 27.016 1 31.02 342 GLU A O 1
ATOM 2570 N N . MET A 1 343 ? 7.211 18.953 25.156 1 32.12 343 MET A N 1
ATOM 2571 C CA . MET A 1 343 ? 8.547 18.422 25.438 1 32.12 343 MET A CA 1
ATOM 2572 C C . MET A 1 343 ? 8.914 18.656 26.906 1 32.12 343 MET A C 1
ATOM 2574 O O . MET A 1 343 ? 9.008 19.797 27.359 1 32.12 343 MET A O 1
ATOM 2578 N N . LYS A 1 344 ? 8.109 18.172 27.688 1 32.22 344 LYS A N 1
ATOM 2579 C CA . LYS A 1 344 ? 8.633 18.359 29.031 1 32.22 344 LYS A CA 1
ATOM 2580 C C . LYS A 1 344 ? 10.148 18.203 29.062 1 32.22 344 LYS A C 1
ATOM 2582 O O . LYS A 1 344 ? 10.68 17.203 28.578 1 32.22 344 LYS A O 1
ATOM 2587 N N . GLN A 1 345 ? 10.75 19.359 28.859 1 32.69 345 GLN A N 1
ATOM 2588 C CA . GLN A 1 345 ? 12.125 19.469 29.344 1 32.69 345 GLN A CA 1
ATOM 2589 C C . GLN A 1 345 ? 12.305 18.734 30.672 1 32.69 345 GLN A C 1
ATOM 2591 O O . GLN A 1 345 ? 11.703 19.109 31.672 1 32.69 345 GLN A O 1
ATOM 2596 N N . SER A 1 346 ? 12.234 17.359 30.562 1 30.84 346 SER A N 1
ATOM 2597 C CA . SER A 1 346 ? 12.758 17.094 31.891 1 30.84 346 SER A CA 1
ATOM 2598 C C . SER A 1 346 ? 13.719 18.188 32.344 1 30.84 346 SER A C 1
ATOM 2600 O O . SER A 1 346 ? 14.266 18.922 31.516 1 30.84 346 SER A O 1
ATOM 2602 N N . GLU A 1 347 ? 13.906 18.422 33.438 1 27.64 347 GLU A N 1
ATOM 2603 C CA . GLU A 1 347 ? 14.945 19.047 34.25 1 27.64 347 GLU A CA 1
ATOM 2604 C C . GLU A 1 347 ? 16.328 18.812 33.656 1 27.64 347 GLU A C 1
ATOM 2606 O O . GLU A 1 347 ? 16.75 17.656 33.5 1 27.64 347 GLU A O 1
ATOM 2611 N N . GLY A 1 348 ? 17.203 19.625 32.75 1 36.25 348 GLY A N 1
ATOM 2612 C CA . GLY A 1 348 ? 18.328 20.141 32.031 1 36.25 348 GLY A CA 1
ATOM 2613 C C . GLY A 1 348 ? 18.203 19.969 30.516 1 36.25 348 GLY A C 1
ATOM 2614 O O . GLY A 1 348 ? 18.781 20.734 29.734 1 36.25 348 GLY A O 1
ATOM 2615 N N . ASP A 1 349 ? 18.156 18.578 29.766 1 40.22 349 ASP A N 1
ATOM 2616 C CA . ASP A 1 349 ? 18.422 18.203 28.375 1 40.22 349 ASP A CA 1
ATOM 2617 C C . ASP A 1 349 ? 17.141 18.312 27.531 1 40.22 349 ASP A C 1
ATOM 2619 O O . ASP A 1 349 ? 16.062 17.984 27.984 1 40.22 349 ASP A O 1
ATOM 2623 N N . GLY A 1 350 ? 16.719 19.344 26.5 1 48.34 350 GLY A N 1
ATOM 2624 C CA . GLY A 1 350 ? 15.766 19.766 25.484 1 48.34 350 GLY A CA 1
ATOM 2625 C C . GLY A 1 350 ? 14.891 18.641 25 1 48.34 350 GLY A C 1
ATOM 2626 O O . GLY A 1 350 ? 15.172 17.469 25.266 1 48.34 350 GLY A O 1
ATOM 2627 N N . VAL A 1 351 ? 13.586 18.906 24.5 1 54.94 351 VAL A N 1
ATOM 2628 C CA . VAL A 1 351 ? 12.562 17.984 24.031 1 54.94 351 VAL A CA 1
ATOM 2629 C C . VAL A 1 351 ? 13.102 17.172 22.844 1 54.94 351 VAL A C 1
ATOM 2631 O O . VAL A 1 351 ? 13.469 17.75 21.812 1 54.94 351 VAL A O 1
ATOM 2634 N N . ARG A 1 352 ? 13.164 15.82 23.047 1 81.12 352 ARG A N 1
ATOM 2635 C CA . ARG A 1 352 ? 13.852 15.078 21.984 1 81.12 352 ARG A CA 1
ATOM 2636 C C . ARG A 1 352 ? 12.891 14.164 21.234 1 81.12 352 ARG A C 1
ATOM 2638 O O . ARG A 1 352 ? 13.297 13.445 20.312 1 81.12 352 ARG A O 1
ATOM 2645 N N . TRP A 1 353 ? 11.406 14.25 21.766 1 88.5 353 TRP A N 1
ATOM 2646 C CA . TRP A 1 353 ? 10.438 13.445 21.031 1 88.5 353 TRP A CA 1
ATOM 2647 C C . TRP A 1 353 ? 9.031 14.008 21.188 1 88.5 353 TRP A C 1
ATOM 2649 O O . TRP A 1 353 ? 8.797 14.883 22.031 1 88.5 353 TRP A O 1
ATOM 2659 N N . ARG A 1 354 ? 8.062 13.672 20.312 1 89.25 354 ARG A N 1
ATOM 2660 C CA . ARG A 1 354 ? 6.652 14.031 20.344 1 89.25 354 ARG A CA 1
ATOM 2661 C C . ARG A 1 354 ? 5.77 12.789 20.25 1 89.25 354 ARG A C 1
ATOM 2663 O O . ARG A 1 354 ? 6.09 11.844 19.516 1 89.25 354 ARG A O 1
ATOM 2670 N N . VAL A 1 355 ? 4.664 12.875 21.094 1 92.31 355 VAL A N 1
ATOM 2671 C CA . VAL A 1 355 ? 3.711 11.773 21.109 1 92.31 355 VAL A CA 1
ATOM 2672 C C . VAL A 1 355 ? 2.324 12.281 20.719 1 92.31 355 VAL A C 1
ATOM 2674 O O . VAL A 1 355 ? 1.864 13.305 21.234 1 92.31 355 VAL A O 1
ATOM 2677 N N . ARG A 1 356 ? 1.692 11.688 19.766 1 93.19 356 ARG A N 1
ATOM 2678 C CA . ARG A 1 356 ? 0.301 11.93 19.391 1 93.19 356 ARG A CA 1
ATOM 2679 C C . ARG A 1 356 ? -0.523 10.656 19.484 1 93.19 356 ARG A C 1
ATOM 2681 O O . ARG A 1 356 ? -0.047 9.578 19.141 1 93.19 356 ARG A O 1
ATOM 2688 N N . GLU A 1 357 ? -1.759 10.812 20 1 94.25 357 GLU A N 1
ATOM 2689 C CA . GLU A 1 357 ? -2.609 9.641 20.188 1 94.25 357 GLU A CA 1
ATOM 2690 C C . GLU A 1 357 ? -4.043 9.922 19.75 1 94.25 357 GLU A C 1
ATOM 2692 O O . GLU A 1 357 ? -4.461 11.078 19.688 1 94.25 357 GLU A O 1
ATOM 2697 N N . GLY A 1 358 ? -4.719 8.781 19.406 1 94.31 358 GLY A N 1
ATOM 2698 C CA . GLY A 1 358 ? -6.137 8.867 19.094 1 94.31 358 GLY A CA 1
ATOM 2699 C C . GLY A 1 358 ? -6.418 9.188 17.641 1 94.31 358 GLY A C 1
ATOM 2700 O O . GLY A 1 358 ? -5.496 9.453 16.875 1 94.31 358 GLY A O 1
ATOM 2701 N N . LEU A 1 359 ? -7.711 9.078 17.281 1 93 359 LEU A N 1
ATOM 2702 C CA . LEU A 1 359 ? -8.188 9.414 15.938 1 93 359 LEU A CA 1
ATOM 2703 C C . LEU A 1 359 ? -8.781 10.812 15.906 1 93 359 LEU A C 1
ATOM 2705 O O . LEU A 1 359 ? -9.445 11.234 16.859 1 93 359 LEU A O 1
ATOM 2709 N N . ALA A 1 360 ? -8.508 11.539 14.773 1 88 360 ALA A N 1
ATOM 2710 C CA . ALA A 1 360 ? -9.195 12.82 14.586 1 88 360 ALA A CA 1
ATOM 2711 C C . ALA A 1 360 ? -10.703 12.648 14.633 1 88 360 ALA A C 1
ATOM 2713 O O . ALA A 1 360 ? -11.242 11.648 14.148 1 88 360 ALA A O 1
ATOM 2714 N N . SER A 1 361 ? -11.398 13.617 15.172 1 89.31 361 SER A N 1
ATOM 2715 C CA . SER A 1 361 ? -12.852 13.555 15.305 1 89.31 361 SER A CA 1
ATOM 2716 C C . SER A 1 361 ? -13.523 13.445 13.938 1 89.31 361 SER A C 1
ATOM 2718 O O . SER A 1 361 ? -14.633 12.922 13.828 1 89.31 361 SER A O 1
ATOM 2720 N N . THR A 1 362 ? -12.836 13.914 12.969 1 89.88 362 THR A N 1
ATOM 2721 C CA . THR A 1 362 ? -13.367 13.852 11.609 1 89.88 362 THR A CA 1
ATOM 2722 C C . THR A 1 362 ? -13.594 12.406 11.188 1 89.88 362 THR A C 1
ATOM 2724 O O . THR A 1 362 ? -14.406 12.133 10.297 1 89.88 362 THR A O 1
ATOM 2727 N N . TRP A 1 363 ? -12.945 11.422 11.773 1 93.69 363 TRP A N 1
ATOM 2728 C CA . TRP A 1 363 ? -13.086 10.008 11.438 1 93.69 363 TRP A CA 1
ATOM 2729 C C . TRP A 1 363 ? -14.43 9.469 11.922 1 93.69 363 TRP A C 1
ATOM 2731 O O . TRP A 1 363 ? -14.859 8.391 11.5 1 93.69 363 TRP A O 1
ATOM 2741 N N . ASP A 1 364 ? -15.117 10.219 12.773 1 92.56 364 ASP A N 1
ATOM 2742 C CA . ASP A 1 364 ? -16.406 9.781 13.273 1 92.56 364 ASP A CA 1
ATOM 2743 C C . ASP A 1 364 ? -17.422 9.625 12.141 1 92.56 364 ASP A C 1
ATOM 2745 O O . ASP A 1 364 ? -18.312 8.781 12.211 1 92.56 364 ASP A O 1
ATOM 2749 N N . MET A 1 365 ? -17.188 10.383 11.125 1 92.94 365 MET A N 1
ATOM 2750 C CA . MET A 1 365 ? -18.078 10.344 9.977 1 92.94 365 MET A CA 1
ATOM 2751 C C . MET A 1 365 ? -17.984 9.016 9.242 1 92.94 365 MET A C 1
ATOM 2753 O O . MET A 1 365 ? -18.844 8.688 8.422 1 92.94 365 MET A O 1
ATOM 2757 N N . PHE A 1 366 ? -17 8.234 9.578 1 95.06 366 PHE A N 1
ATOM 2758 C CA . PHE A 1 366 ? -16.766 7.004 8.828 1 95.06 366 PHE A CA 1
ATOM 2759 C C . PHE A 1 366 ? -17 5.781 9.703 1 95.06 366 PHE A C 1
ATOM 2761 O O . PHE A 1 366 ? -16.688 4.656 9.312 1 95.06 366 PHE A O 1
ATOM 2768 N N . ASN A 1 367 ? -17.562 5.984 10.836 1 92.56 367 ASN A N 1
ATOM 2769 C CA . ASN A 1 367 ? -17.922 4.844 11.68 1 92.56 367 ASN A CA 1
ATOM 2770 C C . ASN A 1 367 ? -18.969 3.963 11.016 1 92.56 367 ASN A C 1
ATOM 2772 O O . ASN A 1 367 ? -19.906 4.473 10.406 1 92.56 367 ASN A O 1
ATOM 2776 N N . ILE A 1 368 ? -18.688 2.695 11.023 1 86.56 368 ILE A N 1
ATOM 2777 C CA . ILE A 1 368 ? -19.641 1.744 10.445 1 86.56 368 ILE A CA 1
ATOM 2778 C C . ILE A 1 368 ? -20.469 1.094 11.547 1 86.56 368 ILE A C 1
ATOM 2780 O O . ILE A 1 368 ? -19.922 0.648 12.562 1 86.56 368 ILE A O 1
ATOM 2784 N N . ASN A 1 369 ? -21.828 1.393 11.547 1 64.94 369 ASN A N 1
ATOM 2785 C CA . ASN A 1 369 ? -22.719 0.777 12.523 1 64.94 369 ASN A CA 1
ATOM 2786 C C . ASN A 1 369 ? -22.953 -0.7 12.219 1 64.94 369 ASN A C 1
ATOM 2788 O O . ASN A 1 369 ? -23.094 -1.085 11.055 1 64.94 369 ASN A O 1
ATOM 2792 N N . SER A 1 370 ? -22.422 -1.589 13.07 1 55.94 370 SER A N 1
ATOM 2793 C CA . SER A 1 370 ? -22.797 -2.996 12.945 1 55.94 370 SER A CA 1
ATOM 2794 C C . SER A 1 370 ? -24.312 -3.178 12.969 1 55.94 370 SER A C 1
ATOM 2796 O O . SER A 1 370 ? -24.984 -2.689 13.883 1 55.94 370 SER A O 1
ATOM 2798 N N . GLU A 1 371 ? -24.969 -3.023 11.867 1 45.75 371 GLU A N 1
ATOM 2799 C CA . GLU A 1 371 ? -26.359 -3.445 11.992 1 45.75 371 GLU A CA 1
ATOM 2800 C C . GLU A 1 371 ? -26.453 -4.93 12.344 1 45.75 371 GLU A C 1
ATOM 2802 O O . GLU A 1 371 ? -25.641 -5.734 11.875 1 45.75 371 GLU A O 1
ATOM 2807 N N . MET B 1 1 ? -91.125 73.062 35.156 1 21.12 1 MET B N 1
ATOM 2808 C CA . MET B 1 1 ? -90.688 71.625 35.281 1 21.12 1 MET B CA 1
ATOM 2809 C C . MET B 1 1 ? -89.75 71.25 34.156 1 21.12 1 MET B C 1
ATOM 2811 O O . MET B 1 1 ? -90.125 71.188 33 1 21.12 1 MET B O 1
ATOM 2815 N N . ALA B 1 2 ? -88.438 71.875 34.312 1 24.77 2 ALA B N 1
ATOM 2816 C CA . ALA B 1 2 ? -87.375 72.125 33.344 1 24.77 2 ALA B CA 1
ATOM 2817 C C . ALA B 1 2 ? -86.875 70.812 32.75 1 24.77 2 ALA B C 1
ATOM 2819 O O . ALA B 1 2 ? -86.75 69.812 33.469 1 24.77 2 ALA B O 1
ATOM 2820 N N . ILE B 1 3 ? -87 70.5 31.438 1 25.88 3 ILE B N 1
ATOM 2821 C CA . ILE B 1 3 ? -86.812 69.375 30.516 1 25.88 3 ILE B CA 1
ATOM 2822 C C . ILE B 1 3 ? -85.312 68.938 30.562 1 25.88 3 ILE B C 1
ATOM 2824 O O . ILE B 1 3 ? -84.438 69.688 30.219 1 25.88 3 ILE B O 1
ATOM 2828 N N . THR B 1 4 ? -84.875 68.188 31.547 1 27.92 4 THR B N 1
ATOM 2829 C CA . THR B 1 4 ? -83.5 67.812 31.891 1 27.92 4 THR B CA 1
ATOM 2830 C C . THR B 1 4 ? -82.938 67 30.766 1 27.92 4 THR B C 1
ATOM 2832 O O . THR B 1 4 ? -83.562 66.062 30.266 1 27.92 4 THR B O 1
ATOM 2835 N N . LYS B 1 5 ? -81.875 67.5 30.156 1 30.53 5 LYS B N 1
ATOM 2836 C CA . LYS B 1 5 ? -81.062 67.188 29 1 30.53 5 LYS B CA 1
ATOM 2837 C C . LYS B 1 5 ? -80.5 65.812 29.094 1 30.53 5 LYS B C 1
ATOM 2839 O O . LYS B 1 5 ? -79.875 65.438 30.109 1 30.53 5 LYS B O 1
ATOM 2844 N N . SER B 1 6 ? -80.875 64.812 28.297 1 27.14 6 SER B N 1
ATOM 2845 C CA . SER B 1 6 ? -80.625 63.375 28.109 1 27.14 6 SER B CA 1
ATOM 2846 C C . SER B 1 6 ? -79.125 63.125 27.812 1 27.14 6 SER B C 1
ATOM 2848 O O . SER B 1 6 ? -78.562 63.812 26.953 1 27.14 6 SER B O 1
ATOM 2850 N N . GLN B 1 7 ? -78.312 62.781 28.766 1 27.47 7 GLN B N 1
ATOM 2851 C CA . GLN B 1 7 ? -76.875 62.5 28.891 1 27.47 7 GLN B CA 1
ATOM 2852 C C . GLN B 1 7 ? -76.438 61.375 27.938 1 27.47 7 GLN B C 1
ATOM 2854 O O . GLN B 1 7 ? -76.938 60.25 28.078 1 27.47 7 GLN B O 1
ATOM 2859 N N . LEU B 1 8 ? -76.25 61.625 26.656 1 30.53 8 LEU B N 1
ATOM 2860 C CA . LEU B 1 8 ? -75.875 60.594 25.703 1 30.53 8 LEU B CA 1
ATOM 2861 C C . LEU B 1 8 ? -74.562 59.906 26.125 1 30.53 8 LEU B C 1
ATOM 2863 O O . LEU B 1 8 ? -73.625 60.562 26.531 1 30.53 8 LEU B O 1
ATOM 2867 N N . PRO B 1 9 ? -74.5 58.625 26.453 1 34.06 9 PRO B N 1
ATOM 2868 C CA . PRO B 1 9 ? -73.375 57.906 27.016 1 34.06 9 PRO B CA 1
ATOM 2869 C C . PRO B 1 9 ? -72.188 57.844 26.062 1 34.06 9 PRO B C 1
ATOM 2871 O O . PRO B 1 9 ? -72.375 57.875 24.844 1 34.06 9 PRO B O 1
ATOM 2874 N N . PRO B 1 10 ? -71 58.312 26.375 1 32.16 10 PRO B N 1
ATOM 2875 C CA . PRO B 1 10 ? -69.812 58.438 25.516 1 32.16 10 PRO B CA 1
ATOM 2876 C C . PRO B 1 10 ? -69.312 57.094 24.984 1 32.16 10 PRO B C 1
ATOM 2878 O O . PRO B 1 10 ? -69.5 56.062 25.641 1 32.16 10 PRO B O 1
ATOM 2881 N N . PHE B 1 11 ? -69.375 56.812 23.719 1 31.92 11 PHE B N 1
ATOM 2882 C CA . PHE B 1 11 ? -69 55.594 23 1 31.92 11 PHE B CA 1
ATOM 2883 C C . PHE B 1 11 ? -67.5 55.312 23.234 1 31.92 11 PHE B C 1
ATOM 2885 O O . PHE B 1 11 ? -66.625 56.156 23.047 1 31.92 11 PHE B O 1
ATOM 2892 N N . SER B 1 12 ? -67.062 54.562 24.234 1 30.06 12 SER B N 1
ATOM 2893 C CA . SER B 1 12 ? -65.688 54.188 24.547 1 30.06 12 SER B CA 1
ATOM 2894 C C . SER B 1 12 ? -65.062 53.406 23.391 1 30.06 12 SER B C 1
ATOM 2896 O O . SER B 1 12 ? -65.625 52.406 22.938 1 30.06 12 SER B O 1
ATOM 2898 N N . VAL B 1 13 ? -64.438 54.031 22.5 1 36.78 13 VAL B N 1
ATOM 2899 C CA . VAL B 1 13 ? -63.719 53.406 21.391 1 36.78 13 VAL B CA 1
ATOM 2900 C C . VAL B 1 13 ? -62.75 52.375 21.922 1 36.78 13 VAL B C 1
ATOM 2902 O O . VAL B 1 13 ? -62 52.625 22.875 1 36.78 13 VAL B O 1
ATOM 2905 N N . PRO B 1 14 ? -63.031 51.094 21.703 1 39.31 14 PRO B N 1
ATOM 2906 C CA . PRO B 1 14 ? -62.125 50.062 22.219 1 39.31 14 PRO B CA 1
ATOM 2907 C C . PRO B 1 14 ? -60.688 50.281 21.766 1 39.31 14 PRO B C 1
ATOM 2909 O O . PRO B 1 14 ? -60.438 50.875 20.719 1 39.31 14 PRO B O 1
ATOM 2912 N N . PRO B 1 15 ? -59.719 50.281 22.688 1 41.5 15 PRO B N 1
ATOM 2913 C CA . PRO B 1 15 ? -58.312 50.531 22.344 1 41.5 15 PRO B CA 1
ATOM 2914 C C . PRO B 1 15 ? -57.812 49.625 21.219 1 41.5 15 PRO B C 1
ATOM 2916 O O . PRO B 1 15 ? -58.375 48.531 21 1 41.5 15 PRO B O 1
ATOM 2919 N N . PRO B 1 16 ? -57.156 50.188 20.25 1 43.09 16 PRO B N 1
ATOM 2920 C CA . PRO B 1 16 ? -56.688 49.406 19.109 1 43.09 16 PRO B CA 1
ATOM 2921 C C . PRO B 1 16 ? -55.906 48.156 19.547 1 43.09 16 PRO B C 1
ATOM 2923 O O . PRO B 1 16 ? -55.344 48.125 20.656 1 43.09 16 PRO B O 1
ATOM 2926 N N . PRO B 1 17 ? -56.188 47.031 18.953 1 39.44 17 PRO B N 1
ATOM 2927 C CA . PRO B 1 17 ? -55.531 45.812 19.344 1 39.44 17 PRO B CA 1
ATOM 2928 C C . PRO B 1 17 ? -54 45.969 19.359 1 39.44 17 PRO B C 1
ATOM 2930 O O . PRO B 1 17 ? -53.438 46.781 18.641 1 39.44 17 PRO B O 1
ATOM 2933 N N . PRO B 1 18 ? -53.344 45.531 20.422 1 35.59 18 PRO B N 1
ATOM 2934 C CA . PRO B 1 18 ? -51.875 45.656 20.5 1 35.59 18 PRO B CA 1
ATOM 2935 C C . PRO B 1 18 ? -51.188 45.094 19.266 1 35.59 18 PRO B C 1
ATOM 2937 O O . PRO B 1 18 ? -51.688 44.156 18.641 1 35.59 18 PRO B O 1
ATOM 2940 N N . THR B 1 19 ? -50.562 45.875 18.422 1 32.72 19 THR B N 1
ATOM 2941 C CA . THR B 1 19 ? -49.719 45.438 17.328 1 32.72 19 THR B CA 1
ATOM 2942 C C . THR B 1 19 ? -48.688 44.438 17.812 1 32.72 19 THR B C 1
ATOM 2944 O O . THR B 1 19 ? -47.875 44.75 18.703 1 32.72 19 THR B O 1
ATOM 2947 N N . SER B 1 20 ? -48.938 43.125 17.844 1 32.97 20 SER B N 1
ATOM 2948 C CA . SER B 1 20 ? -47.938 42.094 18.109 1 32.97 20 SER B CA 1
ATOM 2949 C C . SER B 1 20 ? -46.719 42.312 17.219 1 32.97 20 SER B C 1
ATOM 2951 O O . SER B 1 20 ? -46.781 42.125 16 1 32.97 20 SER B O 1
ATOM 2953 N N . ILE B 1 21 ? -45.875 43.281 17.438 1 34.38 21 ILE B N 1
ATOM 2954 C CA . ILE B 1 21 ? -44.594 43.281 16.75 1 34.38 21 ILE B CA 1
ATOM 2955 C C . ILE B 1 21 ? -43.906 41.938 16.953 1 34.38 21 ILE B C 1
ATOM 2957 O O . ILE B 1 21 ? -43.375 41.656 18.031 1 34.38 21 ILE B O 1
ATOM 2961 N N . HIS B 1 22 ? -44.469 40.812 16.469 1 34.03 22 HIS B N 1
ATOM 2962 C CA . HIS B 1 22 ? -43.562 39.656 16.391 1 34.03 22 HIS B CA 1
ATOM 2963 C C . HIS B 1 22 ? -42.219 40.031 15.766 1 34.03 22 HIS B C 1
ATOM 2965 O O . HIS B 1 22 ? -42.156 40.375 14.57 1 34.03 22 HIS B O 1
ATOM 2971 N N . SER B 1 23 ? -41.438 40.781 16.469 1 34.12 23 SER B N 1
ATOM 2972 C CA . SER B 1 23 ? -40.031 40.906 16.047 1 34.12 23 SER B CA 1
ATOM 2973 C C . SER B 1 23 ? -39.469 39.562 15.602 1 34.12 23 SER B C 1
ATOM 2975 O O . SER B 1 23 ? -39.281 38.656 16.422 1 34.12 23 SER B O 1
ATOM 2977 N N . ILE B 1 24 ? -39.812 39.094 14.461 1 37.84 24 ILE B N 1
ATOM 2978 C CA . ILE B 1 24 ? -39.062 38 13.883 1 37.84 24 ILE B CA 1
ATOM 2979 C C . ILE B 1 24 ? -37.562 38.312 13.953 1 37.84 24 ILE B C 1
ATOM 2981 O O . ILE B 1 24 ? -37.062 39.188 13.219 1 37.84 24 ILE B O 1
ATOM 2985 N N . PHE B 1 25 ? -37 38.406 15.125 1 37.06 25 PHE B N 1
ATOM 2986 C CA . PHE B 1 25 ? -35.531 38.375 15.039 1 37.06 25 PHE B CA 1
ATOM 2987 C C . PHE B 1 25 ? -35.094 37.219 14.133 1 37.06 25 PHE B C 1
ATOM 2989 O O . PHE B 1 25 ? -35.531 36.094 14.305 1 37.06 25 PHE B O 1
ATOM 2996 N N . PRO B 1 26 ? -34.75 37.531 12.93 1 37.28 26 PRO B N 1
ATOM 2997 C CA . PRO B 1 26 ? -34.188 36.406 12.172 1 37.28 26 PRO B CA 1
ATOM 2998 C C . PRO B 1 26 ? -33.219 35.562 13.016 1 37.28 26 PRO B C 1
ATOM 3000 O O . PRO B 1 26 ? -32.562 36.062 13.906 1 37.28 26 PRO B O 1
ATOM 3003 N N . SER B 1 27 ? -33.625 34.375 13.375 1 39.47 27 SER B N 1
ATOM 3004 C CA . SER B 1 27 ? -32.656 33.438 13.961 1 39.47 27 SER B CA 1
ATOM 3005 C C . SER B 1 27 ? -31.25 33.656 13.375 1 39.47 27 SER B C 1
ATOM 3007 O O . SER B 1 27 ? -31.109 33.969 12.188 1 39.47 27 SER B O 1
ATOM 3009 N N . PRO B 1 28 ? -30.328 34.094 14.188 1 41.31 28 PRO B N 1
ATOM 3010 C CA . PRO B 1 28 ? -28.984 34.156 13.578 1 41.31 28 PRO B CA 1
ATOM 3011 C C . PRO B 1 28 ? -28.766 33.062 12.523 1 41.31 28 PRO B C 1
ATOM 3013 O O . PRO B 1 28 ? -29.391 32 12.578 1 41.31 28 PRO B O 1
ATOM 3016 N N . PRO B 1 29 ? -28.391 33.469 11.344 1 38.5 29 PRO B N 1
ATOM 3017 C CA . PRO B 1 29 ? -28.109 32.406 10.367 1 38.5 29 PRO B CA 1
ATOM 3018 C C . PRO B 1 29 ? -27.453 31.188 11 1 38.5 29 PRO B C 1
ATOM 3020 O O . PRO B 1 29 ? -26.781 31.312 12.023 1 38.5 29 PRO B O 1
ATOM 3023 N N . ASN B 1 30 ? -28.078 30.078 11.039 1 39.47 30 ASN B N 1
ATOM 3024 C CA . ASN B 1 30 ? -27.422 28.844 11.414 1 39.47 30 ASN B CA 1
ATOM 3025 C C . ASN B 1 30 ? -25.922 28.891 11.109 1 39.47 30 ASN B C 1
ATOM 3027 O O . ASN B 1 30 ? -25.516 29.188 9.984 1 39.47 30 ASN B O 1
ATOM 3031 N N . PRO B 1 31 ? -25.094 29.203 12 1 42.88 31 PRO B N 1
ATOM 3032 C CA . PRO B 1 31 ? -23.656 29.188 11.672 1 42.88 31 PRO B CA 1
ATOM 3033 C C . PRO B 1 31 ? -23.312 28.172 10.594 1 42.88 31 PRO B C 1
ATOM 3035 O O . PRO B 1 31 ? -23.797 27.031 10.633 1 42.88 31 PRO B O 1
ATOM 3038 N N . ILE B 1 32 ? -23.141 28.562 9.422 1 46.31 32 ILE B N 1
ATOM 3039 C CA . ILE B 1 32 ? -22.672 27.719 8.32 1 46.31 32 ILE B CA 1
ATOM 3040 C C . ILE B 1 32 ? -21.656 26.703 8.844 1 46.31 32 ILE B C 1
ATOM 3042 O O . ILE B 1 32 ? -20.688 27.062 9.516 1 46.31 32 ILE B O 1
ATOM 3046 N N . LYS B 1 33 ? -21.969 25.453 9.141 1 59.25 33 LYS B N 1
ATOM 3047 C CA . LYS B 1 33 ? -21.031 24.391 9.477 1 59.25 33 LYS B CA 1
ATOM 3048 C C . LYS B 1 33 ? -19.75 24.5 8.672 1 59.25 33 LYS B C 1
ATOM 3050 O O . LYS B 1 33 ? -19.781 24.75 7.461 1 59.25 33 LYS B O 1
ATOM 3055 N N . PRO B 1 34 ? -18.656 24.734 9.289 1 76.38 34 PRO B N 1
ATOM 3056 C CA . PRO B 1 34 ? -17.391 24.859 8.539 1 76.38 34 PRO B CA 1
ATOM 3057 C C . PRO B 1 34 ? -17.188 23.734 7.543 1 76.38 34 PRO B C 1
ATOM 3059 O O . PRO B 1 34 ? -17.594 22.594 7.797 1 76.38 34 PRO B O 1
ATOM 3062 N N . GLY B 1 35 ? -16.891 24.062 6.27 1 93 35 GLY B N 1
ATOM 3063 C CA . GLY B 1 35 ? -16.547 23.078 5.25 1 93 35 GLY B CA 1
ATOM 3064 C C . GLY B 1 35 ? -15.344 22.234 5.625 1 93 35 GLY B C 1
ATOM 3065 O O . GLY B 1 35 ? -14.859 22.297 6.754 1 93 35 GLY B O 1
ATOM 3066 N N . GLN B 1 36 ? -15.109 21.25 4.898 1 95.81 36 GLN B N 1
ATOM 3067 C CA . GLN B 1 36 ? -13.969 20.359 5.141 1 95.81 36 GLN B CA 1
ATOM 3068 C C . GLN B 1 36 ? -13.383 19.859 3.83 1 95.81 36 GLN B C 1
ATOM 3070 O O . GLN B 1 36 ? -14.031 19.922 2.783 1 95.81 36 GLN B O 1
ATOM 3075 N N . ILE B 1 37 ? -12.156 19.438 3.932 1 97.5 37 ILE B N 1
ATOM 3076 C CA . ILE B 1 37 ? -11.461 18.875 2.779 1 97.5 37 ILE B CA 1
ATOM 3077 C C . ILE B 1 37 ? -11.055 17.438 3.066 1 97.5 37 ILE B C 1
ATOM 3079 O O . ILE B 1 37 ? -10.406 17.156 4.074 1 97.5 37 ILE B O 1
ATOM 3083 N N . LEU B 1 38 ? -11.484 16.531 2.225 1 98.06 38 LEU B N 1
ATOM 3084 C CA . LEU B 1 38 ? -11.102 15.117 2.281 1 98.06 38 LEU B CA 1
ATOM 3085 C C . LEU B 1 38 ? -10.195 14.758 1.111 1 98.06 38 LEU B C 1
ATOM 3087 O O . LEU B 1 38 ? -10.617 14.812 -0.047 1 98.06 38 LEU B O 1
ATOM 3091 N N . LEU B 1 39 ? -8.945 14.492 1.408 1 98.06 39 LEU B N 1
ATOM 3092 C CA . LEU B 1 39 ? -8.016 13.953 0.418 1 98.06 39 LEU B CA 1
ATOM 3093 C C . LEU B 1 39 ? -8.094 12.43 0.384 1 98.06 39 LEU B C 1
ATOM 3095 O O . LEU B 1 39 ? -7.707 11.758 1.349 1 98.06 39 LEU B O 1
ATOM 3099 N N . ILE B 1 40 ? -8.547 11.852 -0.761 1 97.62 40 ILE B N 1
ATOM 3100 C CA . ILE B 1 40 ? -8.797 10.422 -0.724 1 97.62 40 ILE B CA 1
ATOM 3101 C C . ILE B 1 40 ? -8.148 9.75 -1.937 1 97.62 40 ILE B C 1
ATOM 3103 O O . ILE B 1 40 ? -7.953 10.391 -2.973 1 97.62 40 ILE B O 1
ATOM 3107 N N . GLY B 1 41 ? -7.793 8.484 -1.752 1 97 41 GLY B N 1
ATOM 3108 C CA . GLY B 1 41 ? -7.316 7.641 -2.836 1 97 41 GLY B CA 1
ATOM 3109 C C . GLY B 1 41 ? -8.414 6.805 -3.465 1 97 41 GLY B C 1
ATOM 3110 O O . GLY B 1 41 ? -9.195 6.164 -2.758 1 97 41 GLY B O 1
ATOM 3111 N N . SER B 1 42 ? -8.398 6.738 -4.781 1 96.69 42 SER B N 1
ATOM 3112 C CA . SER B 1 42 ? -9.453 6.027 -5.508 1 96.69 42 SER B CA 1
ATOM 3113 C C . SER B 1 42 ? -9.094 4.559 -5.707 1 96.69 42 SER B C 1
ATOM 3115 O O . SER B 1 42 ? -9.898 3.781 -6.215 1 96.69 42 SER B O 1
ATOM 3117 N N . GLY B 1 43 ? -7.887 4.199 -5.297 1 96.81 43 GLY B N 1
ATOM 3118 C CA . GLY B 1 43 ? -7.43 2.863 -5.648 1 96.81 43 GLY B CA 1
ATOM 3119 C C . GLY B 1 43 ? -6.965 2.752 -7.09 1 96.81 43 GLY B C 1
ATOM 3120 O O . GLY B 1 43 ? -6.863 3.76 -7.793 1 96.81 43 GLY B O 1
ATOM 3121 N N . PRO B 1 44 ? -6.746 1.532 -7.484 1 96.5 44 PRO B N 1
ATOM 3122 C CA . PRO B 1 44 ? -6.117 1.362 -8.797 1 96.5 44 PRO B CA 1
ATOM 3123 C C . PRO B 1 44 ? -7.125 1.422 -9.945 1 96.5 44 PRO B C 1
ATOM 3125 O O . PRO B 1 44 ? -6.762 1.755 -11.078 1 96.5 44 PRO B O 1
ATOM 3128 N N . GLY B 1 45 ? -8.383 0.973 -9.734 1 95.5 45 GLY B N 1
ATOM 3129 C CA . GLY B 1 45 ? -9.273 1.029 -10.883 1 95.5 45 GLY B CA 1
ATOM 3130 C C . GLY B 1 45 ? -10.656 0.478 -10.578 1 95.5 45 GLY B C 1
ATOM 3131 O O . GLY B 1 45 ? -11.664 1.149 -10.82 1 95.5 45 GLY B O 1
ATOM 3132 N N . HIS B 1 46 ? -10.688 -0.738 -10.117 1 97.19 46 HIS B N 1
ATOM 3133 C CA . HIS B 1 46 ? -11.961 -1.393 -9.836 1 97.19 46 HIS B CA 1
ATOM 3134 C C . HIS B 1 46 ? -12.703 -0.694 -8.703 1 97.19 46 HIS B C 1
ATOM 3136 O O . HIS B 1 46 ? -12.141 -0.487 -7.625 1 97.19 46 HIS B O 1
ATOM 3142 N N . PRO B 1 47 ? -13.961 -0.392 -8.836 1 97.31 47 PRO B N 1
ATOM 3143 C CA . PRO B 1 47 ? -14.672 0.373 -7.809 1 97.31 47 PRO B CA 1
ATOM 3144 C C . PRO B 1 47 ? -14.727 -0.349 -6.465 1 97.31 47 PRO B C 1
ATOM 3146 O O . PRO B 1 47 ? -14.75 0.296 -5.414 1 97.31 47 PRO B O 1
ATOM 3149 N N . SER B 1 48 ? -14.695 -1.622 -6.508 1 98.06 48 SER B N 1
ATOM 3150 C CA . SER B 1 48 ? -14.797 -2.367 -5.254 1 98.06 48 SER B CA 1
ATOM 3151 C C . SER B 1 48 ? -13.484 -2.326 -4.48 1 98.06 48 SER B C 1
ATOM 3153 O O . SER B 1 48 ? -13.414 -2.775 -3.334 1 98.06 48 SER B O 1
ATOM 3155 N N . LEU B 1 49 ? -12.461 -1.787 -5.043 1 98.31 49 LEU B N 1
ATOM 3156 C CA . LEU B 1 49 ? -11.203 -1.628 -4.328 1 98.31 49 LEU B CA 1
ATOM 3157 C C . LEU B 1 49 ? -11.133 -0.263 -3.65 1 98.31 49 LEU B C 1
ATOM 3159 O O . LEU B 1 49 ? -10.133 0.065 -3.01 1 98.31 49 LEU B O 1
ATOM 3163 N N . LEU B 1 50 ? -12.211 0.518 -3.754 1 98.31 50 LEU B N 1
ATOM 3164 C CA . LEU B 1 50 ? -12.359 1.673 -2.875 1 98.31 50 LEU B CA 1
ATOM 3165 C C . LEU B 1 50 ? -12.508 1.234 -1.422 1 98.31 50 LEU B C 1
ATOM 3167 O O . LEU B 1 50 ? -13.148 0.218 -1.139 1 98.31 50 LEU B O 1
ATOM 3171 N N . THR B 1 51 ? -11.883 1.979 -0.54 1 98.44 51 THR B N 1
ATOM 3172 C CA . THR B 1 51 ? -12.25 1.785 0.858 1 98.44 51 THR B CA 1
ATOM 3173 C C . THR B 1 51 ? -13.695 2.213 1.104 1 98.44 51 THR B C 1
ATOM 3175 O O . THR B 1 51 ? -14.242 3.023 0.354 1 98.44 51 THR B O 1
ATOM 3178 N N . ILE B 1 52 ? -14.25 1.728 2.129 1 98.12 52 ILE B N 1
ATOM 3179 C CA . ILE B 1 52 ? -15.594 2.139 2.521 1 98.12 52 ILE B CA 1
ATOM 3180 C C . ILE B 1 52 ? -15.617 3.641 2.797 1 98.12 52 ILE B C 1
ATOM 3182 O O . ILE B 1 52 ? -16.562 4.336 2.408 1 98.12 52 ILE B O 1
ATOM 3186 N N . ALA B 1 53 ? -14.594 4.117 3.426 1 98.44 53 ALA B N 1
ATOM 3187 C CA . ALA B 1 53 ? -14.492 5.543 3.717 1 98.44 53 ALA B CA 1
ATOM 3188 C C . ALA B 1 53 ? -14.484 6.363 2.43 1 98.44 53 ALA B C 1
ATOM 3190 O O . ALA B 1 53 ? -15.188 7.371 2.322 1 98.44 53 ALA B O 1
ATOM 3191 N N . ALA B 1 54 ? -13.688 5.926 1.49 1 98.31 54 ALA B N 1
ATOM 3192 C CA . ALA B 1 54 ? -13.617 6.645 0.22 1 98.31 54 ALA B CA 1
ATOM 3193 C C . ALA B 1 54 ? -14.953 6.605 -0.508 1 98.31 54 ALA B C 1
ATOM 3195 O O . ALA B 1 54 ? -15.398 7.613 -1.062 1 98.31 54 ALA B O 1
ATOM 3196 N N . HIS B 1 55 ? -15.539 5.48 -0.558 1 98 55 HIS B N 1
ATOM 3197 C CA . HIS B 1 55 ? -16.844 5.336 -1.186 1 98 55 HIS B CA 1
ATOM 3198 C C . HIS B 1 55 ? -17.875 6.273 -0.547 1 98 55 HIS B C 1
ATOM 3200 O O . HIS B 1 55 ? -18.609 6.969 -1.251 1 98 55 HIS B O 1
ATOM 3206 N N . ARG B 1 56 ? -17.906 6.297 0.764 1 97.75 56 ARG B N 1
ATOM 3207 C CA . ARG B 1 56 ? -18.828 7.164 1.492 1 97.75 56 ARG B CA 1
ATOM 3208 C C . ARG B 1 56 ? -18.547 8.633 1.198 1 97.75 56 ARG B C 1
ATOM 3210 O O . ARG B 1 56 ? -19.469 9.422 0.982 1 97.75 56 ARG B O 1
ATOM 3217 N N . ALA B 1 57 ? -17.281 8.992 1.223 1 98.12 57 ALA B N 1
ATOM 3218 C CA . ALA B 1 57 ? -16.906 10.367 0.917 1 98.12 57 ALA B CA 1
ATOM 3219 C C . ALA B 1 57 ? -17.438 10.797 -0.448 1 98.12 57 ALA B C 1
ATOM 3221 O O . ALA B 1 57 ? -17.984 11.898 -0.593 1 98.12 57 ALA B O 1
ATOM 3222 N N . LEU B 1 58 ? -17.359 9.898 -1.416 1 97.75 58 LEU B N 1
ATOM 3223 C CA . LEU B 1 58 ? -17.703 10.211 -2.799 1 97.75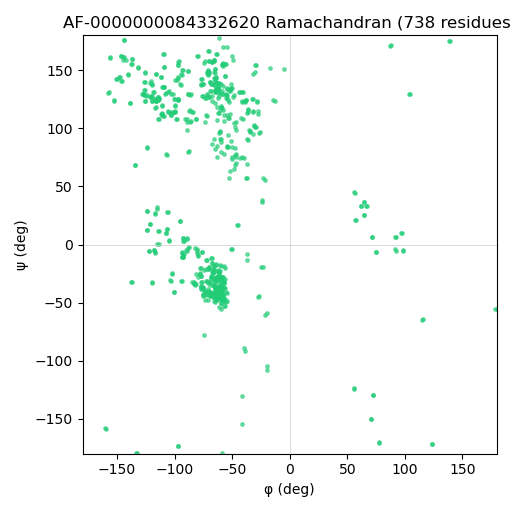 58 LEU B CA 1
ATOM 3224 C C . LEU B 1 58 ? -19.219 10.242 -2.98 1 97.75 58 LEU B C 1
ATOM 3226 O O . LEU B 1 58 ? -19.75 11.086 -3.721 1 97.75 58 LEU B O 1
ATOM 3230 N N . THR B 1 59 ? -19.922 9.398 -2.318 1 97.12 59 THR B N 1
ATOM 3231 C CA . THR B 1 59 ? -21.312 9.156 -2.676 1 97.12 59 THR B CA 1
ATOM 3232 C C . THR B 1 59 ? -22.266 9.875 -1.715 1 97.12 59 THR B C 1
ATOM 3234 O O . THR B 1 59 ? -23.391 10.203 -2.076 1 97.12 59 THR B O 1
ATOM 3237 N N . GLU B 1 60 ? -21.766 10.133 -0.474 1 97.12 60 GLU B N 1
ATOM 3238 C CA . GLU B 1 60 ? -22.672 10.633 0.549 1 97.12 60 GLU B CA 1
ATOM 3239 C C . GLU B 1 60 ? -22.234 12.008 1.048 1 97.12 60 GLU B C 1
ATOM 3241 O O . GLU B 1 60 ? -23.078 12.852 1.364 1 97.12 60 GLU B O 1
ATOM 3246 N N . LEU B 1 61 ? -20.969 12.258 1.066 1 97 61 LEU B N 1
ATOM 3247 C CA . LEU B 1 61 ? -20.516 13.422 1.812 1 97 61 LEU B CA 1
ATOM 3248 C C . LEU B 1 61 ? -20.156 14.562 0.868 1 97 61 LEU B C 1
ATOM 3250 O O . LEU B 1 61 ? -20.406 15.734 1.181 1 97 61 LEU B O 1
ATOM 3254 N N . ALA B 1 62 ? -19.719 14.297 -0.265 1 98.06 62 ALA B N 1
ATOM 3255 C CA . ALA B 1 62 ? -19.125 15.297 -1.155 1 98.06 62 ALA B CA 1
ATOM 3256 C C . ALA B 1 62 ? -20.172 16.266 -1.667 1 98.06 62 ALA B C 1
ATOM 3258 O O . ALA B 1 62 ? -21.25 15.859 -2.107 1 98.06 62 ALA B O 1
ATOM 3259 N N . ASP B 1 63 ? -19.812 17.531 -1.568 1 98 63 ASP B N 1
ATOM 3260 C CA . ASP B 1 63 ? -20.531 18.578 -2.295 1 98 63 ASP B CA 1
ATOM 3261 C C . ASP B 1 63 ? -19.875 18.875 -3.637 1 98 63 ASP B C 1
ATOM 3263 O O . ASP B 1 63 ? -20.547 19.25 -4.598 1 98 63 ASP B O 1
ATOM 3267 N N . ILE B 1 64 ? -18.594 18.719 -3.668 1 98.38 64 ILE B N 1
ATOM 3268 C CA . ILE B 1 64 ? -17.797 18.906 -4.871 1 98.38 64 ILE B CA 1
ATOM 3269 C C . ILE B 1 64 ? -16.625 17.938 -4.859 1 98.38 64 ILE B C 1
ATOM 3271 O O . ILE B 1 64 ? -16.031 17.672 -3.811 1 98.38 64 ILE B O 1
ATOM 3275 N N . VAL B 1 65 ? -16.312 17.375 -6.047 1 98.56 65 VAL B N 1
ATOM 3276 C CA . VAL B 1 65 ? -15.172 16.469 -6.211 1 98.56 65 VAL B CA 1
ATOM 3277 C C . VAL B 1 65 ? -14.156 17.094 -7.172 1 98.56 65 VAL B C 1
ATOM 3279 O O . VAL B 1 65 ? -14.5 17.438 -8.305 1 98.56 65 VAL B O 1
ATOM 3282 N N . LEU B 1 66 ? -12.961 17.328 -6.648 1 97.88 66 LEU B N 1
ATOM 3283 C CA . LEU B 1 66 ? -11.812 17.734 -7.453 1 97.88 66 LEU B CA 1
ATOM 3284 C C . LEU B 1 66 ? -10.914 16.547 -7.754 1 97.88 66 LEU B C 1
ATOM 3286 O O . LEU B 1 66 ? -10.188 16.078 -6.879 1 97.88 66 LEU B O 1
ATOM 3290 N N . ALA B 1 67 ? -10.914 16.062 -9.031 1 96.06 67 ALA B N 1
ATOM 3291 C CA . ALA B 1 67 ? -10.289 14.789 -9.375 1 96.06 67 ALA B CA 1
ATOM 3292 C C . ALA B 1 67 ? -9.055 15.008 -10.258 1 96.06 67 ALA B C 1
ATOM 3294 O O . ALA B 1 67 ? -9.055 15.875 -11.125 1 96.06 67 ALA B O 1
ATOM 3295 N N . ASP B 1 68 ? -8.102 14.148 -9.984 1 90.5 68 ASP B N 1
ATOM 3296 C CA . ASP B 1 68 ? -6.984 14.078 -10.922 1 90.5 68 ASP B CA 1
ATOM 3297 C C . ASP B 1 68 ? -7.414 13.445 -12.242 1 90.5 68 ASP B C 1
ATOM 3299 O O . ASP B 1 68 ? -8.43 12.758 -12.305 1 90.5 68 ASP B O 1
ATOM 3303 N N . LYS B 1 69 ? -6.605 13.57 -13.211 1 83.81 69 LYS B N 1
ATOM 3304 C CA . LYS B 1 69 ? -6.926 13.148 -14.57 1 83.81 69 LYS B CA 1
ATOM 3305 C C . LYS B 1 69 ? -6.988 11.633 -14.68 1 83.81 69 LYS B C 1
ATOM 3307 O O . LYS B 1 69 ? -7.801 11.086 -15.43 1 83.81 69 LYS B O 1
ATOM 3312 N N . LEU B 1 70 ? -6.273 10.969 -13.977 1 81.44 70 LEU B N 1
ATOM 3313 C CA . LEU B 1 70 ? -6.082 9.539 -14.203 1 81.44 70 LEU B CA 1
ATOM 3314 C C . LEU B 1 70 ? -7.062 8.719 -13.375 1 81.44 70 LEU B C 1
ATOM 3316 O O . LEU B 1 70 ? -7.027 7.488 -13.398 1 81.44 70 LEU B O 1
ATOM 3320 N N . VAL B 1 71 ? -7.977 9.344 -12.703 1 88.06 71 VAL B N 1
ATOM 3321 C CA . VAL B 1 71 ? -8.969 8.586 -11.945 1 88.06 71 VAL B CA 1
ATOM 3322 C C . VAL B 1 71 ? -9.836 7.766 -12.898 1 88.06 71 VAL B C 1
ATOM 3324 O O . VAL B 1 71 ? -10.32 8.281 -13.906 1 88.06 71 VAL B O 1
ATOM 3327 N N . PRO B 1 72 ? -10.031 6.531 -12.539 1 90.5 72 PRO B N 1
ATOM 3328 C CA . PRO B 1 72 ? -10.773 5.645 -13.445 1 90.5 72 PRO B CA 1
ATOM 3329 C C . PRO B 1 72 ? -12.234 6.07 -13.617 1 90.5 72 PRO B C 1
ATOM 3331 O O . PRO B 1 72 ? -12.867 6.516 -12.664 1 90.5 72 PRO B O 1
ATOM 3334 N N . ALA B 1 73 ? -12.75 5.801 -14.797 1 92.31 73 ALA B N 1
ATOM 3335 C CA . ALA B 1 73 ? -14.109 6.199 -15.148 1 92.31 73 ALA B CA 1
ATOM 3336 C C . ALA B 1 73 ? -15.133 5.496 -14.266 1 92.31 73 ALA B C 1
ATOM 3338 O O . ALA B 1 73 ? -16.141 6.09 -13.875 1 92.31 73 ALA B O 1
ATOM 3339 N N . ALA B 1 74 ? -14.867 4.281 -13.992 1 94.12 74 ALA B N 1
ATOM 3340 C CA . ALA B 1 74 ? -15.805 3.488 -13.203 1 94.12 74 ALA B CA 1
ATOM 3341 C C . ALA B 1 74 ? -15.969 4.066 -11.797 1 94.12 74 ALA B C 1
ATOM 3343 O O . ALA B 1 74 ? -17.031 3.955 -11.195 1 94.12 74 ALA B O 1
ATOM 3344 N N . VAL B 1 75 ? -14.93 4.68 -11.273 1 95.44 75 VAL B N 1
ATOM 3345 C CA . VAL B 1 75 ? -14.977 5.312 -9.961 1 95.44 75 VAL B CA 1
ATOM 3346 C C . VAL B 1 75 ? -15.742 6.633 -10.047 1 95.44 75 VAL B C 1
ATOM 3348 O O . VAL B 1 75 ? -16.594 6.922 -9.195 1 95.44 75 VAL B O 1
ATOM 3351 N N . LEU B 1 76 ? -15.469 7.406 -11.07 1 95.81 76 LEU B N 1
ATOM 3352 C CA . LEU B 1 76 ? -16.156 8.672 -11.266 1 95.81 76 LEU B CA 1
ATOM 3353 C C . LEU B 1 76 ? -17.656 8.453 -11.43 1 95.81 76 LEU B C 1
ATOM 3355 O O . LEU B 1 76 ? -18.469 9.281 -10.992 1 95.81 76 LEU B O 1
ATOM 3359 N N . ALA B 1 77 ? -18.031 7.332 -12 1 95.75 77 ALA B N 1
ATOM 3360 C CA . ALA B 1 77 ? -19.438 7.012 -12.281 1 95.75 77 ALA B CA 1
ATOM 3361 C C . ALA B 1 77 ? -20.219 6.793 -10.984 1 95.75 77 ALA B C 1
ATOM 3363 O O . ALA B 1 77 ? -21.453 6.797 -10.992 1 95.75 77 ALA B O 1
ATOM 3364 N N . LEU B 1 78 ? -19.531 6.59 -9.875 1 96.31 78 LEU B N 1
ATOM 3365 C CA . LEU B 1 78 ? -20.188 6.359 -8.586 1 96.31 78 LEU B CA 1
ATOM 3366 C C . LEU B 1 78 ? -20.703 7.672 -7.996 1 96.31 78 LEU B C 1
ATOM 3368 O O . LEU B 1 78 ? -21.5 7.664 -7.062 1 96.31 78 LEU B O 1
ATOM 3372 N N . ILE B 1 79 ? -20.172 8.773 -8.453 1 97.19 79 ILE B N 1
ATOM 3373 C CA . ILE B 1 79 ? -20.484 10.086 -7.883 1 97.19 79 ILE B CA 1
ATOM 3374 C C . ILE B 1 79 ? -21.891 10.508 -8.297 1 97.19 79 ILE B C 1
ATOM 3376 O O . ILE B 1 79 ? -22.203 10.562 -9.484 1 97.19 79 ILE B O 1
ATOM 3380 N N . PRO B 1 80 ? -22.719 10.836 -7.375 1 97.31 80 PRO B N 1
ATOM 3381 C CA . PRO B 1 80 ? -24.078 11.266 -7.715 1 97.31 80 PRO B CA 1
ATOM 3382 C C . PRO B 1 80 ? -24.109 12.484 -8.633 1 97.31 80 PRO B C 1
ATOM 3384 O O . PRO B 1 80 ? -23.219 13.336 -8.562 1 97.31 80 PRO B O 1
ATOM 3387 N N . SER B 1 81 ? -25.141 12.625 -9.344 1 96.12 81 SER B N 1
ATOM 3388 C CA . SER B 1 81 ? -25.266 13.695 -10.328 1 96.12 81 SER B CA 1
ATOM 3389 C C . SER B 1 81 ? -25.328 15.062 -9.664 1 96.12 81 SER B C 1
ATOM 3391 O O . SER B 1 81 ? -24.953 16.078 -10.273 1 96.12 81 SER B O 1
ATOM 3393 N N . ARG B 1 82 ? -25.703 15.125 -8.445 1 96.75 82 ARG B N 1
ATOM 3394 C CA . ARG B 1 82 ? -25.844 16.391 -7.727 1 96.75 82 ARG B CA 1
ATOM 3395 C C . ARG B 1 82 ? -24.469 16.969 -7.371 1 96.75 82 ARG B C 1
ATOM 3397 O O . ARG B 1 82 ? -24.344 18.141 -7.023 1 96.75 82 ARG B O 1
ATOM 3404 N N . VAL B 1 83 ? -23.5 16.156 -7.336 1 97.88 83 VAL B N 1
ATOM 3405 C CA . VAL B 1 83 ? -22.156 16.562 -6.93 1 97.88 83 VAL B CA 1
ATOM 3406 C C . VAL B 1 83 ? -21.406 17.125 -8.125 1 97.88 83 VAL B C 1
ATOM 3408 O O . VAL B 1 83 ? -21.344 16.5 -9.188 1 97.88 83 VAL B O 1
ATOM 3411 N N . GLU B 1 84 ? -20.844 18.266 -7.98 1 97.38 84 GLU B N 1
ATOM 3412 C CA . GLU B 1 84 ? -19.984 18.859 -9.008 1 97.38 84 GLU B CA 1
ATOM 3413 C C . GLU B 1 84 ? -18.656 18.125 -9.102 1 97.38 84 GLU B C 1
ATOM 3415 O O . GLU B 1 84 ? -18 17.891 -8.086 1 97.38 84 GLU B O 1
ATOM 3420 N N . VAL B 1 85 ? -18.312 17.766 -10.336 1 97.44 85 VAL B N 1
ATOM 3421 C CA . VAL B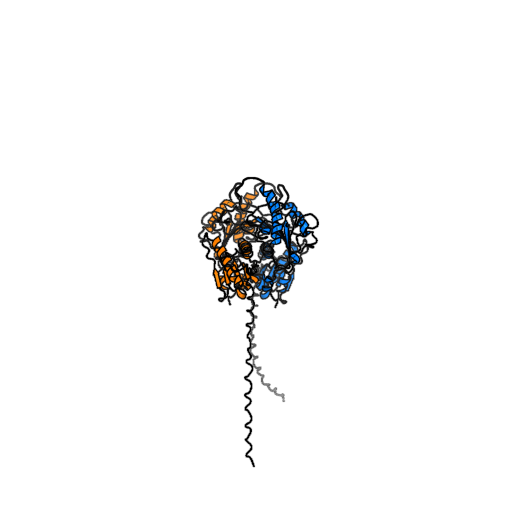 1 85 ? -17.031 17.094 -10.555 1 97.44 85 VAL B CA 1
ATOM 3422 C C . VAL B 1 85 ? -16.125 17.969 -11.438 1 97.44 85 VAL B C 1
ATOM 3424 O O . VAL B 1 85 ? -16.531 18.359 -12.531 1 97.44 85 VAL B O 1
ATOM 3427 N N . VAL B 1 86 ? -14.945 18.266 -10.914 1 96.06 86 VAL B N 1
ATOM 3428 C CA . VAL B 1 86 ? -13.938 19.031 -11.656 1 96.06 86 VAL B CA 1
ATOM 3429 C C . VAL B 1 86 ? -12.711 18.156 -11.891 1 96.06 86 VAL B C 1
ATOM 3431 O O . VAL B 1 86 ? -12.102 17.656 -10.938 1 96.06 86 VAL B O 1
ATOM 3434 N N . ILE B 1 87 ? -12.328 17.984 -13.07 1 92.19 87 ILE B N 1
ATOM 3435 C CA . ILE B 1 87 ? -11.156 17.172 -13.414 1 92.19 87 ILE B CA 1
ATOM 3436 C C . ILE B 1 87 ? -9.984 18.094 -13.742 1 92.19 87 ILE B C 1
ATOM 3438 O O . ILE B 1 87 ? -10.125 19.047 -14.508 1 92.19 87 ILE B O 1
ATOM 3442 N N . ALA B 1 88 ? -8.898 17.812 -13.109 1 86.75 88 ALA B N 1
ATOM 3443 C CA . ALA B 1 88 ? -7.703 18.609 -13.352 1 86.75 88 ALA B CA 1
ATOM 3444 C C . ALA B 1 88 ? -7.309 18.578 -14.828 1 86.75 88 ALA B C 1
ATOM 3446 O O . ALA B 1 88 ? -7.375 17.516 -15.461 1 86.75 88 ALA B O 1
ATOM 3447 N N . LYS B 1 89 ? -7.109 19.734 -15.367 1 75.75 89 LYS B N 1
ATOM 3448 C CA . LYS B 1 89 ? -6.621 19.828 -16.734 1 75.75 89 LYS B CA 1
ATOM 3449 C C . LYS B 1 89 ? -5.098 19.812 -16.781 1 75.75 89 LYS B C 1
ATOM 3451 O O . LYS B 1 89 ? -4.441 20.75 -16.328 1 75.75 89 LYS B O 1
ATOM 3456 N N . LYS B 1 90 ? -4.598 18.531 -16.656 1 64 90 LYS B N 1
ATOM 3457 C CA . LYS B 1 90 ? -3.141 18.422 -16.688 1 64 90 LYS B CA 1
ATOM 3458 C C . LYS B 1 90 ? -2.621 18.234 -18.109 1 64 90 LYS B C 1
ATOM 3460 O O . LYS B 1 90 ? -3.18 17.453 -18.875 1 64 90 LYS B O 1
ATOM 3465 N N . PHE B 1 91 ? -1.997 19.25 -18.641 1 52.22 91 PHE B N 1
ATOM 3466 C CA . PHE B 1 91 ? -1.19 19 -19.828 1 52.22 91 PHE B CA 1
ATOM 3467 C C . PHE B 1 91 ? 0.277 18.812 -19.469 1 52.22 91 PHE B C 1
ATOM 3469 O O . PHE B 1 91 ? 0.718 19.281 -18.406 1 52.22 91 PHE B O 1
ATOM 3476 N N . PRO B 1 92 ? 0.885 17.922 -20.188 1 59.41 92 PRO B N 1
ATOM 3477 C CA . PRO B 1 92 ? 2.314 17.75 -19.922 1 59.41 92 PRO B CA 1
ATOM 3478 C C . PRO B 1 92 ? 3.02 19.078 -19.625 1 59.41 92 PRO B C 1
ATOM 3480 O O . PRO B 1 92 ? 2.842 20.047 -20.359 1 59.41 92 PRO B O 1
ATOM 3483 N N . GLY B 1 93 ? 3.684 19.266 -18.562 1 57.78 93 GLY B N 1
ATOM 3484 C CA . GLY B 1 93 ? 4.48 20.438 -18.203 1 57.78 93 GLY B CA 1
ATOM 3485 C C . GLY B 1 93 ? 3.744 21.391 -17.297 1 57.78 93 GLY B C 1
ATOM 3486 O O . GLY B 1 93 ? 4.324 22.375 -16.812 1 57.78 93 GLY B O 1
ATOM 3487 N N . ASN B 1 94 ? 2.521 21.031 -17.109 1 67.75 94 ASN B N 1
ATOM 3488 C CA . ASN B 1 94 ? 1.78 22 -16.297 1 67.75 94 ASN B CA 1
ATOM 3489 C C . ASN B 1 94 ? 1.312 21.391 -14.984 1 67.75 94 ASN B C 1
ATOM 3491 O O . ASN B 1 94 ? 0.277 21.781 -14.445 1 67.75 94 ASN B O 1
ATOM 3495 N N . ALA B 1 95 ? 2.037 20.438 -14.586 1 73.12 95 ALA B N 1
ATOM 3496 C CA . ALA B 1 95 ? 1.62 19.688 -13.398 1 73.12 95 ALA B CA 1
ATOM 3497 C C . ALA B 1 95 ? 1.58 20.594 -12.172 1 73.12 95 ALA B C 1
ATOM 3499 O O . ALA B 1 95 ? 0.637 20.531 -11.375 1 73.12 95 ALA B O 1
ATOM 3500 N N . ASP B 1 96 ? 2.445 21.453 -12.023 1 79.12 96 ASP B N 1
ATOM 3501 C CA . ASP B 1 96 ? 2.51 22.328 -10.852 1 79.12 96 ASP B CA 1
ATOM 3502 C C . ASP B 1 96 ? 1.364 23.344 -10.859 1 79.12 96 ASP B C 1
ATOM 3504 O O . ASP B 1 96 ? 0.778 23.625 -9.812 1 79.12 96 ASP B O 1
ATOM 3508 N N . ARG B 1 97 ? 1.087 23.828 -11.977 1 80.31 97 ARG B N 1
ATOM 3509 C CA . ARG B 1 97 ? -0.007 24.781 -12.086 1 80.31 97 ARG B CA 1
ATOM 3510 C C . ARG B 1 97 ? -1.349 24.109 -11.805 1 80.31 97 ARG B C 1
ATOM 3512 O O . ARG B 1 97 ? -2.203 24.688 -11.125 1 80.31 97 ARG B O 1
ATOM 3519 N N . ALA B 1 98 ? -1.493 22.922 -12.336 1 83.88 98 ALA B N 1
ATOM 3520 C CA . ALA B 1 98 ? -2.727 22.172 -12.094 1 83.88 98 ALA B CA 1
ATOM 3521 C C . ALA B 1 98 ? -2.9 21.875 -10.609 1 83.88 98 ALA B C 1
ATOM 3523 O O . ALA B 1 98 ? -4 22 -10.07 1 83.88 98 ALA B O 1
ATOM 3524 N N . GLN B 1 99 ? -1.857 21.469 -10.008 1 86.5 99 GLN B N 1
ATOM 3525 C CA . GLN B 1 99 ? -1.857 21.203 -8.578 1 86.5 99 GLN B CA 1
ATOM 3526 C C . GLN B 1 99 ? -2.25 22.453 -7.789 1 86.5 99 GLN B C 1
ATOM 3528 O O . GLN B 1 99 ? -3.082 22.375 -6.879 1 86.5 99 GLN B O 1
ATOM 3533 N N . GLN B 1 100 ? -1.707 23.594 -8.133 1 89.88 100 GLN B N 1
ATOM 3534 C CA . GLN B 1 100 ? -1.996 24.859 -7.473 1 89.88 100 GLN B CA 1
ATOM 3535 C C . GLN B 1 100 ? -3.461 25.25 -7.645 1 89.88 100 GLN B C 1
ATOM 3537 O O . GLN B 1 100 ? -4.113 25.672 -6.691 1 89.88 100 GLN B O 1
ATOM 3542 N N . GLU B 1 101 ? -3.889 25.031 -8.781 1 91 101 GLU B N 1
ATOM 3543 C CA . GLU B 1 101 ? -5.281 25.359 -9.07 1 91 101 GLU B CA 1
ATOM 3544 C C . GLU B 1 101 ? -6.23 24.5 -8.227 1 91 101 GLU B C 1
ATOM 3546 O O . GLU B 1 101 ? -7.227 25.016 -7.707 1 91 101 GLU B O 1
ATOM 3551 N N . MET B 1 102 ? -5.961 23.25 -8.117 1 94 102 MET B N 1
ATOM 3552 C CA . MET B 1 102 ? -6.797 22.344 -7.34 1 94 102 MET B CA 1
ATOM 3553 C C . MET B 1 102 ? -6.766 22.703 -5.859 1 94 102 MET B C 1
ATOM 3555 O O . MET B 1 102 ? -7.793 22.641 -5.18 1 94 102 MET B O 1
ATOM 3559 N N . MET B 1 103 ? -5.609 23.125 -5.375 1 94.81 103 MET B N 1
ATOM 3560 C CA . MET B 1 103 ? -5.484 23.516 -3.979 1 94.81 103 MET B CA 1
ATOM 3561 C C . MET B 1 103 ? -6.273 24.797 -3.703 1 94.81 103 MET B C 1
ATOM 3563 O O . MET B 1 103 ? -6.996 24.875 -2.709 1 94.81 103 MET B O 1
ATOM 3567 N N . GLU B 1 104 ? -6.168 25.75 -4.598 1 94.81 104 GLU B N 1
ATOM 3568 C CA . GLU B 1 104 ? -6.895 27.016 -4.457 1 94.81 104 GLU B CA 1
ATOM 3569 C C . GLU B 1 104 ? -8.406 26.781 -4.484 1 94.81 104 GLU B C 1
ATOM 3571 O O . GLU B 1 104 ? -9.141 27.328 -3.66 1 94.81 104 GLU B O 1
ATOM 3576 N N . ARG B 1 105 ? -8.766 25.969 -5.379 1 95.31 105 ARG B N 1
ATOM 3577 C CA . ARG B 1 105 ? -10.188 25.672 -5.508 1 95.31 105 ARG B CA 1
ATOM 3578 C C . ARG B 1 105 ? -10.711 24.938 -4.281 1 95.31 105 ARG B C 1
ATOM 3580 O O . ARG B 1 105 ? -11.805 25.219 -3.791 1 95.31 105 ARG B O 1
ATOM 3587 N N . ALA B 1 106 ? -9.969 24.016 -3.807 1 96.81 106 ALA B N 1
ATOM 3588 C CA . ALA B 1 106 ? -10.367 23.25 -2.625 1 96.81 106 ALA B CA 1
ATOM 3589 C C . ALA B 1 106 ? -10.594 24.172 -1.431 1 96.81 106 ALA B C 1
ATOM 3591 O O . ALA B 1 106 ? -11.617 24.078 -0.75 1 96.81 106 ALA B O 1
ATOM 3592 N N . LEU B 1 107 ? -9.664 25.047 -1.219 1 94.69 107 LEU B N 1
ATOM 3593 C CA . LEU B 1 107 ? -9.758 25.984 -0.097 1 94.69 107 LEU B CA 1
ATOM 3594 C C . LEU B 1 107 ? -10.953 26.906 -0.256 1 94.69 107 LEU B C 1
ATOM 3596 O O . LEU B 1 107 ? -11.711 27.125 0.694 1 94.69 107 LEU B O 1
ATOM 3600 N N . LYS B 1 108 ? -11.078 27.422 -1.439 1 93.88 108 LYS B N 1
ATOM 3601 C CA . LYS B 1 108 ? -12.18 28.328 -1.739 1 93.88 108 LYS B CA 1
ATOM 3602 C C . LYS B 1 108 ? -13.523 27.672 -1.457 1 93.88 108 LYS B C 1
ATOM 3604 O O . LYS B 1 108 ? -14.383 28.25 -0.784 1 93.88 108 LYS B O 1
ATOM 3609 N N . GLU B 1 109 ? -13.703 26.484 -1.931 1 96.38 109 GLU B N 1
ATOM 3610 C CA . GLU B 1 109 ? -14.977 25.797 -1.78 1 96.38 109 GLU B CA 1
ATOM 3611 C C . GLU B 1 109 ? -15.211 25.375 -0.328 1 96.38 109 GLU B C 1
ATOM 3613 O O . GLU B 1 109 ? -16.344 25.438 0.161 1 96.38 109 GLU B O 1
ATOM 3618 N N . ALA B 1 110 ? -14.211 24.953 0.359 1 95.88 110 AL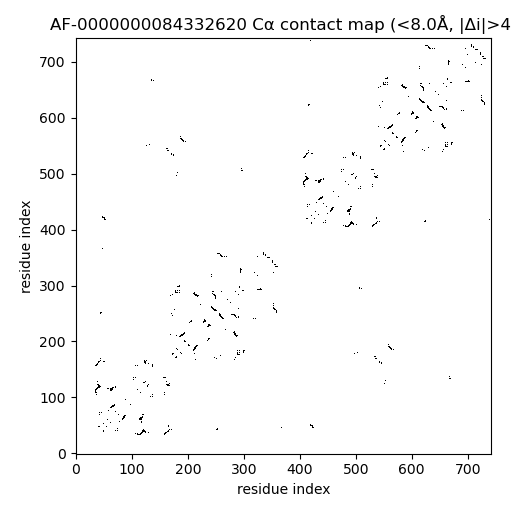A B N 1
ATOM 3619 C CA . ALA B 1 110 ? -14.344 24.594 1.769 1 95.88 110 ALA B CA 1
ATOM 3620 C C . ALA B 1 110 ? -14.75 25.797 2.607 1 95.88 110 ALA B C 1
ATOM 3622 O O . ALA B 1 110 ? -15.531 25.672 3.549 1 95.88 110 ALA B O 1
ATOM 3623 N N . ARG B 1 111 ? -14.227 26.922 2.277 1 92 111 ARG B N 1
ATOM 3624 C CA . ARG B 1 111 ? -14.539 28.156 3.002 1 92 111 ARG B CA 1
ATOM 3625 C C . ARG B 1 111 ? -15.992 28.547 2.816 1 92 111 ARG B C 1
ATOM 3627 O O . ARG B 1 111 ? -16.547 29.297 3.623 1 92 111 ARG B O 1
ATOM 3634 N N . LYS B 1 112 ? -16.578 28.078 1.788 1 93.5 112 LYS B N 1
ATOM 3635 C CA . LYS B 1 112 ? -18 28.297 1.552 1 93.5 112 LYS B CA 1
ATOM 3636 C C . LYS B 1 112 ? -18.859 27.328 2.355 1 93.5 112 LYS B C 1
ATOM 3638 O O . LYS B 1 112 ? -20.078 27.312 2.229 1 93.5 112 LYS B O 1
ATOM 3643 N N . GLY B 1 113 ? -18.172 26.438 3.045 1 94.5 113 GLY B N 1
ATOM 3644 C CA . GLY B 1 113 ? -18.891 25.5 3.891 1 94.5 113 GLY B CA 1
ATOM 3645 C C . GLY B 1 113 ? -19.125 24.156 3.23 1 94.5 113 GLY B C 1
ATOM 3646 O O . GLY B 1 113 ? -19.844 23.312 3.768 1 94.5 113 GLY B O 1
ATOM 3647 N N . ARG B 1 114 ? -18.516 23.906 2.094 1 96.94 114 ARG B N 1
ATOM 3648 C CA . ARG B 1 114 ? -18.734 22.688 1.325 1 96.94 114 ARG B CA 1
ATOM 3649 C C . ARG B 1 114 ? -17.797 21.578 1.77 1 96.94 114 ARG B C 1
ATOM 3651 O O . ARG B 1 114 ? -16.688 21.859 2.252 1 96.94 114 ARG B O 1
ATOM 3658 N N . CYS B 1 115 ? -18.25 20.344 1.66 1 97.56 115 CYS B N 1
ATOM 3659 C CA . CYS B 1 115 ? -17.359 19.203 1.767 1 97.56 115 CYS B CA 1
ATOM 3660 C C . CYS B 1 115 ? -16.641 18.938 0.447 1 97.56 115 CYS B C 1
ATOM 3662 O O . CYS B 1 115 ? -17.266 18.484 -0.518 1 97.56 115 CYS B O 1
ATOM 3664 N N . VAL B 1 116 ? -15.391 19.234 0.453 1 98.38 116 VAL B N 1
ATOM 3665 C CA . VAL B 1 116 ? -14.586 19.109 -0.756 1 98.38 116 VAL B CA 1
ATOM 3666 C C . VAL B 1 116 ? -13.844 17.766 -0.735 1 98.38 116 VAL B C 1
ATOM 3668 O O . VAL B 1 116 ? -13.117 17.469 0.215 1 98.38 116 VAL B O 1
ATOM 3671 N N . VAL B 1 117 ? -14.039 16.984 -1.782 1 98.56 117 VAL B N 1
ATOM 3672 C CA . VAL B 1 117 ? -13.258 15.758 -1.938 1 98.56 117 VAL B CA 1
ATOM 3673 C C . VAL B 1 117 ? -12.188 15.961 -3 1 98.56 117 VAL B C 1
ATOM 3675 O O . VAL B 1 117 ? -12.492 16.266 -4.156 1 98.56 117 VAL B O 1
ATOM 3678 N N . ARG B 1 118 ? -11 15.945 -2.58 1 98.19 118 ARG B N 1
ATOM 3679 C CA . ARG B 1 118 ? -9.852 15.859 -3.479 1 98.19 118 ARG B CA 1
ATOM 3680 C C . ARG B 1 118 ? -9.531 14.406 -3.822 1 98.19 118 ARG B C 1
ATOM 3682 O O . ARG B 1 118 ? -8.953 13.688 -3.008 1 98.19 118 ARG B O 1
ATOM 3689 N N . LEU B 1 119 ? -9.859 13.984 -5.055 1 97.81 119 LEU B N 1
ATOM 3690 C CA . LEU B 1 119 ? -9.805 12.578 -5.457 1 97.81 119 LEU B CA 1
ATOM 3691 C C . LEU B 1 119 ? -8.539 12.297 -6.258 1 97.81 119 LEU B C 1
ATOM 3693 O O . LEU B 1 119 ? -8.375 12.805 -7.371 1 97.81 119 LEU B O 1
ATOM 3697 N N . LYS B 1 120 ? -7.691 11.492 -5.668 1 95 120 LYS B N 1
ATOM 3698 C CA . LYS B 1 120 ? -6.414 11.133 -6.273 1 95 120 LYS B CA 1
ATOM 3699 C C . LYS B 1 120 ? -6.418 9.68 -6.73 1 95 120 LYS B C 1
ATOM 3701 O O . LYS B 1 120 ? -7.168 8.852 -6.199 1 95 120 LYS B O 1
ATOM 3706 N N . GLN B 1 121 ? -5.637 9.359 -7.73 1 92.5 121 GLN B N 1
ATOM 3707 C CA . GLN B 1 121 ? -5.516 7.973 -8.172 1 92.5 121 GLN B CA 1
ATOM 3708 C C . GLN B 1 121 ? -4.66 7.16 -7.199 1 92.5 121 GLN B C 1
ATOM 3710 O O . GLN B 1 121 ? -3.635 7.641 -6.715 1 92.5 121 GLN B O 1
ATOM 3715 N N . GLY B 1 122 ? -5.098 5.977 -6.934 1 95.69 122 GLY B N 1
ATOM 3716 C CA . GLY B 1 122 ? -4.348 5.102 -6.047 1 95.69 122 GLY B CA 1
ATOM 3717 C C . GLY B 1 122 ? -4.418 5.523 -4.59 1 95.69 122 GLY B C 1
ATOM 3718 O O . GLY B 1 122 ? -5.508 5.688 -4.039 1 95.69 122 GLY B O 1
ATOM 3719 N N . ASP B 1 123 ? -3.275 5.617 -3.963 1 97.62 123 ASP B N 1
ATOM 3720 C CA . ASP B 1 123 ? -3.096 6.066 -2.586 1 97.62 123 ASP B CA 1
ATOM 3721 C C . ASP B 1 123 ? -2.41 7.43 -2.541 1 97.62 123 ASP B C 1
ATOM 3723 O O . ASP B 1 123 ? -1.405 7.648 -3.221 1 97.62 123 ASP B O 1
ATOM 3727 N N . PRO B 1 124 ? -2.896 8.367 -1.695 1 97.12 124 PRO B N 1
ATOM 3728 C CA . PRO B 1 124 ? -2.303 9.703 -1.635 1 97.12 124 PRO B CA 1
ATOM 3729 C C . PRO B 1 124 ? -0.872 9.688 -1.104 1 97.12 124 PRO B C 1
ATOM 3731 O O . PRO B 1 124 ? -0.122 10.648 -1.312 1 97.12 124 PRO B O 1
ATOM 3734 N N . ALA B 1 125 ? -0.473 8.625 -0.438 1 95.94 125 ALA B N 1
ATOM 3735 C CA . ALA B 1 125 ? 0.775 8.617 0.321 1 95.94 125 ALA B CA 1
ATOM 3736 C C . ALA B 1 125 ? 1.977 8.438 -0.603 1 95.94 125 ALA B C 1
ATOM 3738 O O . ALA B 1 125 ? 3.102 8.797 -0.247 1 95.94 125 ALA B O 1
ATOM 3739 N N . ILE B 1 126 ? 1.817 7.848 -1.742 1 96.81 126 ILE B N 1
ATOM 3740 C CA . ILE B 1 126 ? 2.92 7.531 -2.643 1 96.81 126 ILE B CA 1
ATOM 3741 C C . ILE B 1 126 ? 2.797 8.359 -3.92 1 96.81 126 ILE B C 1
ATOM 3743 O O . ILE B 1 126 ? 1.894 8.133 -4.727 1 96.81 126 ILE B O 1
ATOM 3747 N N . TYR B 1 127 ? 3.625 9.289 -4.078 1 94.56 127 TYR B N 1
ATOM 3748 C CA . TYR B 1 127 ? 3.697 10.164 -5.246 1 94.56 127 TYR B CA 1
ATOM 3749 C C . TYR B 1 127 ? 2.373 10.875 -5.477 1 94.56 127 TYR B C 1
ATOM 3751 O O . TYR B 1 127 ? 2.078 11.312 -6.594 1 94.56 127 TYR B O 1
ATOM 3759 N N . GLY B 1 128 ? 1.548 10.969 -4.453 1 93.56 128 GLY B N 1
ATOM 3760 C CA . GLY B 1 128 ? 0.247 11.609 -4.531 1 93.56 128 GLY B CA 1
ATOM 3761 C C . GLY B 1 128 ? 0.276 13.07 -4.117 1 93.56 128 GLY B C 1
ATOM 3762 O O . GLY B 1 128 ? -0.722 13.781 -4.258 1 93.56 128 GLY B O 1
ATOM 3763 N N . ARG B 1 129 ? 1.332 13.508 -3.566 1 93.5 129 ARG B N 1
ATOM 3764 C CA . ARG B 1 129 ? 1.615 14.898 -3.229 1 93.5 129 ARG B CA 1
ATOM 3765 C C . ARG B 1 129 ? 0.639 15.414 -2.178 1 93.5 129 ARG B C 1
ATOM 3767 O O . ARG B 1 129 ? 0.309 16.609 -2.162 1 93.5 129 ARG B O 1
ATOM 3774 N N . PHE B 1 130 ? 0.06 14.539 -1.343 1 96.25 130 PHE B N 1
ATOM 3775 C CA . PHE B 1 130 ? -0.888 15.047 -0.358 1 96.25 130 PHE B CA 1
ATOM 3776 C C . PHE B 1 130 ? -0.194 15.969 0.635 1 96.25 130 PHE B C 1
ATOM 3778 O O . PHE B 1 130 ? -0.823 16.859 1.199 1 96.25 130 PHE B O 1
ATOM 3785 N N . GLY B 1 131 ? 1.116 15.727 0.862 1 96.75 131 GLY B N 1
ATOM 3786 C CA . GLY B 1 131 ? 1.847 16.578 1.777 1 96.75 131 GLY B CA 1
ATOM 3787 C C . GLY B 1 131 ? 1.846 18.047 1.354 1 96.75 131 GLY B C 1
ATOM 3788 O O . GLY B 1 131 ? 1.732 18.938 2.193 1 96.75 131 GLY B O 1
ATOM 3789 N N . GLU B 1 132 ? 1.979 18.281 0.1 1 93.88 132 GLU B N 1
ATOM 3790 C CA . GLU B 1 132 ? 1.934 19.625 -0.439 1 93.88 132 GLU B CA 1
ATOM 3791 C C . GLU B 1 132 ? 0.575 20.281 -0.192 1 93.88 132 GLU B C 1
ATOM 3793 O O . GLU B 1 132 ? 0.497 21.469 0.146 1 93.88 132 GLU B O 1
ATOM 3798 N N . GLU B 1 133 ? -0.418 19.531 -0.38 1 96.06 133 GLU B N 1
ATOM 3799 C CA . GLU B 1 133 ? -1.769 20.047 -0.202 1 96.06 133 GLU B CA 1
ATOM 3800 C C . GLU B 1 133 ? -2.055 20.344 1.267 1 96.06 133 GLU B C 1
ATOM 3802 O O . GLU B 1 133 ? -2.607 21.406 1.595 1 96.06 133 GLU B O 1
ATOM 3807 N N . VAL B 1 134 ? -1.669 19.438 2.133 1 95.69 134 VAL B N 1
ATOM 3808 C CA . VAL B 1 134 ? -1.875 19.625 3.566 1 95.69 134 VAL B CA 1
ATOM 3809 C C . VAL B 1 134 ? -1.156 20.891 4.039 1 95.69 134 VAL B C 1
ATOM 3811 O O . VAL B 1 134 ? -1.732 21.703 4.758 1 95.69 134 VAL B O 1
ATOM 3814 N N . LEU B 1 135 ? 0.081 21.047 3.619 1 93.25 135 LEU B N 1
ATOM 3815 C CA . LEU B 1 135 ? 0.843 22.234 3.994 1 93.25 135 LEU B CA 1
ATOM 3816 C C . LEU B 1 135 ? 0.164 23.5 3.484 1 93.25 135 LEU B C 1
ATOM 3818 O O . LEU B 1 135 ? 0.078 24.5 4.203 1 93.25 135 LEU B O 1
ATOM 3822 N N . TYR B 1 136 ? -0.319 23.422 2.27 1 94.44 136 TYR B N 1
ATOM 3823 C CA . TYR B 1 136 ? -0.999 24.562 1.671 1 94.44 136 TYR B CA 1
ATOM 3824 C C . TYR B 1 136 ? -2.25 24.922 2.461 1 94.44 136 TYR B C 1
ATOM 3826 O O . TYR B 1 136 ? -2.5 26.109 2.727 1 94.44 136 TYR B O 1
ATOM 3834 N N . PHE B 1 137 ? -3.051 23.938 2.812 1 93.81 137 PHE B N 1
ATOM 3835 C CA . PHE B 1 137 ? -4.309 24.172 3.508 1 93.81 137 PHE B CA 1
ATOM 3836 C C . PHE B 1 137 ? -4.059 24.688 4.922 1 93.81 137 PHE B C 1
ATOM 3838 O O . PHE B 1 137 ? -4.871 25.438 5.473 1 93.81 137 PHE B O 1
ATOM 3845 N N . ARG B 1 138 ? -2.92 24.297 5.492 1 89.38 138 ARG B N 1
ATOM 3846 C CA . ARG B 1 138 ? -2.561 24.734 6.836 1 89.38 138 ARG B CA 1
ATOM 3847 C C . ARG B 1 138 ? -2.053 26.172 6.824 1 89.38 138 ARG B C 1
ATOM 3849 O O . ARG B 1 138 ? -2.213 26.906 7.809 1 89.38 138 ARG B O 1
ATOM 3856 N N . ASN B 1 139 ? -1.402 26.562 5.727 1 87.69 139 ASN B N 1
ATOM 3857 C CA . ASN B 1 139 ? -0.809 27.891 5.602 1 87.69 139 ASN B CA 1
ATOM 3858 C C . ASN B 1 139 ? -1.135 28.516 4.25 1 87.69 139 ASN B C 1
ATOM 3860 O O . ASN B 1 139 ? -0.233 28.797 3.459 1 87.69 139 ASN B O 1
ATOM 3864 N N . PRO B 1 140 ? -2.381 28.812 4.133 1 87.25 140 PRO B N 1
ATOM 3865 C CA . PRO B 1 140 ? -2.727 29.422 2.846 1 87.25 140 PRO B CA 1
ATOM 3866 C C . PRO B 1 140 ? -2.15 30.828 2.684 1 87.25 140 PRO B C 1
ATOM 3868 O O . PRO B 1 140 ? -1.972 31.547 3.672 1 87.25 140 PRO B O 1
ATOM 3871 N N . PRO B 1 141 ? -1.65 31.125 1.426 1 77.62 141 PRO B N 1
ATOM 3872 C CA . PRO B 1 141 ? -1.144 32.469 1.222 1 77.62 141 PRO B CA 1
ATOM 3873 C C . PRO B 1 141 ? -2.158 33.562 1.609 1 77.62 141 PRO B C 1
ATOM 3875 O O . PRO B 1 141 ? -3.367 33.344 1.465 1 77.62 141 PRO B O 1
ATOM 3878 N N . SER B 1 142 ? -1.663 34.469 2.555 1 61.25 142 SER B N 1
ATOM 3879 C CA . SER B 1 142 ? -2.518 35.562 2.969 1 61.25 142 SER B CA 1
ATOM 3880 C C . SER B 1 142 ? -3.125 36.281 1.764 1 61.25 142 SER B C 1
ATOM 3882 O O . SER B 1 142 ? -2.477 36.438 0.726 1 61.25 142 SER B O 1
ATOM 3884 N N . ARG B 1 143 ? -4.32 36.125 1.428 1 50.59 143 ARG B N 1
ATOM 3885 C CA . ARG B 1 143 ? -4.871 37 0.411 1 50.59 143 ARG B CA 1
ATOM 3886 C C . ARG B 1 143 ? -4.344 38.438 0.578 1 50.59 143 ARG B C 1
ATOM 3888 O O . ARG B 1 143 ? -3.994 38.844 1.687 1 50.59 143 ARG B O 1
ATOM 3895 N N . SER B 1 144 ? -3.705 38.969 -0.511 1 40.03 144 SER B N 1
ATOM 3896 C CA . SER B 1 144 ? -3.299 40.375 -0.551 1 40.03 144 SER B CA 1
ATOM 3897 C C . SER B 1 144 ? -4.215 41.25 0.306 1 40.03 144 SER B C 1
ATOM 3899 O O . SER B 1 144 ? -5.434 41.062 0.315 1 40.03 144 SER B O 1
ATOM 3901 N N . PRO B 1 145 ? -3.543 41.969 1.274 1 37.75 145 PRO B N 1
ATOM 3902 C CA . PRO B 1 145 ? -4.254 42.969 2.049 1 37.75 145 PRO B CA 1
ATOM 3903 C C . PRO B 1 145 ? -5.129 43.875 1.179 1 37.75 145 PRO B C 1
ATOM 3905 O O . PRO B 1 145 ? -5.156 45.094 1.376 1 37.75 145 PRO B O 1
ATOM 3908 N N . SER B 1 146 ? -5.527 43.656 -0.056 1 34.78 146 SER B N 1
ATOM 3909 C CA . SER B 1 146 ? -6.152 44.875 -0.51 1 34.78 146 SER B CA 1
ATOM 3910 C C . SER B 1 146 ? -6.977 45.531 0.6 1 34.78 146 SER B C 1
ATOM 3912 O O . SER B 1 146 ? -7.023 46.75 0.719 1 34.78 146 SER B O 1
ATOM 3914 N N . THR B 1 147 ? -8.344 45.25 0.77 1 34.91 147 THR B N 1
ATOM 3915 C CA . THR B 1 147 ? -9.188 46.219 1.462 1 34.91 147 THR B CA 1
ATOM 3916 C C . THR B 1 147 ? -8.797 46.312 2.934 1 34.91 147 THR B C 1
ATOM 3918 O O . THR B 1 147 ? -8.359 45.344 3.535 1 34.91 147 THR B O 1
ATOM 3921 N N . THR B 1 148 ? -8.531 47.594 3.479 1 34.78 148 THR B N 1
ATOM 3922 C CA . THR B 1 148 ? -8.367 48.312 4.734 1 34.78 148 THR B CA 1
ATOM 3923 C C . THR B 1 148 ? -9.102 47.594 5.867 1 34.78 148 THR B C 1
ATOM 3925 O O . THR B 1 148 ? -9.328 48.188 6.93 1 34.78 148 THR B O 1
ATOM 3928 N N . THR B 1 149 ? -10.039 46.75 5.48 1 35.78 149 THR B N 1
ATOM 3929 C CA . THR B 1 149 ? -10.82 46.406 6.66 1 35.78 149 THR B CA 1
ATOM 3930 C C . THR B 1 149 ? -9.953 45.719 7.703 1 35.78 149 THR B C 1
ATOM 3932 O O . THR B 1 149 ? -9.062 44.938 7.355 1 35.78 149 THR B O 1
ATOM 3935 N N . PRO B 1 150 ? -10.031 46.125 8.938 1 36.84 150 PRO B N 1
ATOM 3936 C CA . PRO B 1 150 ? -9.32 45.656 10.133 1 36.84 150 PRO B CA 1
ATOM 3937 C C . PRO B 1 150 ? -8.953 44.188 10.062 1 36.84 150 PRO B C 1
ATOM 3939 O O . PRO B 1 150 ? -9.555 43.406 9.297 1 36.84 150 PRO B O 1
ATOM 3942 N N . ALA B 1 151 ? -7.809 43.75 10.68 1 39.66 151 ALA B N 1
ATOM 3943 C CA . ALA B 1 151 ? -7.301 42.438 11.008 1 39.66 151 ALA B CA 1
ATOM 3944 C C . ALA B 1 151 ? -8.445 41.438 11.125 1 39.66 151 ALA B C 1
ATOM 3946 O O . ALA B 1 151 ? -9 41.219 12.211 1 39.66 151 ALA B O 1
ATOM 3947 N N . VAL B 1 152 ? -9.469 41.438 10.398 1 38.75 152 VAL B N 1
ATOM 3948 C CA . VAL B 1 152 ? -10.562 40.5 10.617 1 38.75 152 VAL B CA 1
ATOM 3949 C C . VAL B 1 152 ? -10.016 39.062 10.742 1 38.75 152 VAL B C 1
ATOM 3951 O O . VAL B 1 152 ? -8.914 38.781 10.266 1 38.75 152 VAL B O 1
ATOM 3954 N N . ASP B 1 153 ? -10.867 38.125 11.414 1 42.19 153 ASP B N 1
ATOM 3955 C CA . ASP B 1 153 ? -10.922 36.719 11.828 1 42.19 153 ASP B CA 1
ATOM 3956 C C . ASP B 1 153 ? -10.508 35.781 10.688 1 42.19 153 ASP B C 1
ATOM 3958 O O . ASP B 1 153 ? -11.141 35.781 9.625 1 42.19 153 ASP B O 1
ATOM 3962 N N . HIS B 1 154 ? -9.203 35.688 10.461 1 54.03 154 HIS B N 1
ATOM 3963 C CA . HIS B 1 154 ? -8.867 34.594 9.555 1 54.03 154 HIS B CA 1
ATOM 3964 C C . HIS B 1 154 ? -9.852 33.438 9.688 1 54.03 154 HIS B C 1
ATOM 3966 O O . HIS B 1 154 ? -10.102 32.969 10.797 1 54.03 154 HIS B O 1
ATOM 3972 N N . PRO B 1 155 ? -10.688 33.438 8.75 1 60.53 155 PRO B N 1
ATOM 3973 C CA . PRO B 1 155 ? -11.609 32.281 8.883 1 60.53 155 PRO B CA 1
ATOM 3974 C C . PRO B 1 155 ? -10.906 31.016 9.312 1 60.53 155 PRO B C 1
ATOM 3976 O O . PRO B 1 155 ? -9.734 30.797 8.969 1 60.53 155 PRO B O 1
ATOM 3979 N N . PRO B 1 156 ? -11.438 30.391 10.266 1 74.12 156 PRO B N 1
ATOM 3980 C CA . PRO B 1 156 ? -10.867 29.094 10.664 1 74.12 156 PRO B CA 1
ATOM 3981 C C . PRO B 1 156 ? -10.539 28.203 9.469 1 74.12 156 PRO B C 1
ATOM 3983 O O . PRO B 1 156 ? -11.234 28.234 8.453 1 74.12 156 PRO B O 1
ATOM 3986 N N . LEU B 1 157 ? -9.352 27.672 9.477 1 84.31 157 LEU B N 1
ATOM 3987 C CA . LEU B 1 157 ? -8.945 26.734 8.43 1 84.31 157 LEU B CA 1
ATOM 3988 C C . LEU B 1 157 ? -9.836 25.5 8.422 1 84.31 157 LEU B C 1
ATOM 3990 O O . LEU B 1 157 ? -10.195 24.984 9.484 1 84.31 157 LEU B O 1
ATOM 3994 N N . PRO B 1 158 ? -10.281 25.188 7.258 1 89.81 158 PRO B N 1
ATOM 3995 C CA . PRO B 1 158 ? -11.094 23.969 7.195 1 89.81 158 PRO B CA 1
ATOM 3996 C C . PRO B 1 158 ? -10.32 22.734 7.617 1 89.81 158 PRO B C 1
ATOM 3998 O O . PRO B 1 158 ? -9.141 22.578 7.281 1 89.81 158 PRO B O 1
ATOM 4001 N N . PRO B 1 159 ? -11.023 21.875 8.383 1 92.56 159 PRO B N 1
ATOM 4002 C CA . PRO B 1 159 ? -10.375 20.594 8.68 1 92.56 159 PRO B CA 1
ATOM 4003 C C . PRO B 1 159 ? -10.039 19.797 7.418 1 92.56 159 PRO B C 1
ATOM 4005 O O . PRO B 1 159 ? -10.797 19.828 6.445 1 92.56 159 PRO B O 1
ATOM 4008 N N . THR B 1 160 ? -8.859 19.234 7.461 1 94.75 160 THR B N 1
ATOM 4009 C CA . THR B 1 160 ? -8.383 18.422 6.355 1 94.75 160 THR B CA 1
ATOM 4010 C C . THR B 1 160 ? -8.094 17 6.828 1 94.75 160 THR B C 1
ATOM 4012 O O . THR B 1 160 ? -7.438 16.797 7.855 1 94.75 160 THR B O 1
ATOM 4015 N N . LEU B 1 161 ? -8.656 16.062 6.137 1 96.62 161 LEU B N 1
ATOM 4016 C CA . LEU B 1 161 ? -8.422 14.648 6.453 1 96.62 161 LEU B CA 1
ATOM 4017 C C . LEU B 1 161 ? -7.906 13.898 5.234 1 96.62 161 LEU B C 1
ATOM 4019 O O . LEU B 1 161 ? -8.438 14.047 4.133 1 96.62 161 LEU B O 1
ATOM 4023 N N . VAL B 1 162 ? -6.809 13.219 5.449 1 97.75 162 VAL B N 1
ATOM 4024 C CA . VAL B 1 162 ? -6.281 12.344 4.406 1 97.75 162 VAL B CA 1
ATOM 4025 C C . VAL B 1 162 ? -6.727 10.906 4.664 1 97.75 162 VAL B C 1
ATOM 4027 O O . VAL B 1 162 ? -6.5 10.359 5.746 1 97.75 162 VAL B O 1
ATOM 4030 N N . ILE B 1 163 ? -7.352 10.297 3.709 1 98 163 ILE B N 1
ATOM 4031 C CA . ILE B 1 163 ? -7.852 8.938 3.83 1 98 163 ILE B CA 1
ATOM 4032 C C . ILE B 1 163 ? -7.043 8.008 2.922 1 98 163 ILE B C 1
ATOM 4034 O O . ILE B 1 163 ? -7.047 8.172 1.7 1 98 163 ILE B O 1
ATOM 4038 N N . PRO B 1 164 ? -6.387 7.004 3.512 1 98.12 164 PRO B N 1
ATOM 4039 C CA . PRO B 1 164 ? -5.598 6.062 2.715 1 98.12 164 PRO B CA 1
ATOM 4040 C C . PRO B 1 164 ? -6.438 5.336 1.664 1 98.12 164 PRO B C 1
ATOM 4042 O O . PRO B 1 164 ? -7.656 5.223 1.812 1 98.12 164 PRO B O 1
ATOM 4045 N N . GLY B 1 165 ? -5.812 4.91 0.636 1 98 165 GLY B N 1
ATOM 4046 C CA . GLY B 1 165 ? -6.391 4.066 -0.398 1 98 165 GLY B CA 1
ATOM 4047 C C . GLY B 1 165 ? -5.512 2.889 -0.77 1 98 165 GLY B C 1
ATOM 4048 O O . GLY B 1 165 ? -4.445 2.695 -0.186 1 98 165 GLY B O 1
ATOM 4049 N N . VAL B 1 166 ? -5.988 2.119 -1.704 1 98.25 166 VAL B N 1
ATOM 4050 C CA . VAL B 1 166 ? -5.234 0.972 -2.199 1 98.25 166 VAL B CA 1
ATOM 4051 C C . VAL B 1 166 ? -4.254 1.425 -3.279 1 98.25 166 VAL B C 1
ATOM 4053 O O . VAL B 1 166 ? -4.664 1.865 -4.355 1 98.25 166 VAL B O 1
ATOM 4056 N N . SER B 1 167 ? -3.023 1.315 -2.996 1 98.19 167 SER B N 1
ATOM 4057 C CA . SER B 1 167 ? -1.999 1.743 -3.941 1 98.19 167 SER B CA 1
ATOM 4058 C C . SER B 1 167 ? -1.823 0.725 -5.062 1 98.19 167 SER B C 1
ATOM 4060 O O . SER B 1 167 ? -1.831 -0.483 -4.82 1 98.19 167 SER B O 1
ATOM 4062 N N . SER B 1 168 ? -1.604 1.229 -6.25 1 97.75 168 SER B N 1
ATOM 4063 C CA . SER B 1 168 ? -1.304 0.337 -7.363 1 97.75 168 SER B CA 1
ATOM 4064 C C . SER B 1 168 ? 0.012 -0.402 -7.141 1 97.75 168 SER B C 1
ATOM 4066 O O . SER B 1 168 ? 0.181 -1.531 -7.605 1 97.75 168 SER B O 1
ATOM 4068 N N . ALA B 1 169 ? 0.914 0.23 -6.398 1 98.38 169 ALA B N 1
ATOM 4069 C CA . ALA B 1 169 ? 2.227 -0.373 -6.184 1 98.38 169 ALA B CA 1
ATOM 4070 C C . ALA B 1 169 ? 2.1 -1.758 -5.559 1 98.38 169 ALA B C 1
ATOM 4072 O O . ALA B 1 169 ? 2.904 -2.648 -5.836 1 98.38 169 ALA B O 1
ATOM 4073 N N . LEU B 1 170 ? 1.127 -1.908 -4.762 1 98.38 170 LEU B N 1
ATOM 4074 C CA . LEU B 1 170 ? 0.929 -3.186 -4.086 1 98.38 170 LEU B CA 1
ATOM 4075 C C . LEU B 1 170 ? -0.163 -4 -4.773 1 98.38 170 LEU B C 1
ATOM 4077 O O . LEU B 1 170 ? -0.005 -5.203 -4.984 1 98.38 170 LEU B O 1
ATOM 4081 N N . ALA B 1 171 ? -1.214 -3.359 -5.176 1 98.56 171 ALA B N 1
ATOM 4082 C CA . ALA B 1 171 ? -2.412 -4.039 -5.66 1 98.56 171 ALA B CA 1
ATOM 4083 C C . ALA B 1 171 ? -2.197 -4.59 -7.07 1 98.56 171 ALA B C 1
ATOM 4085 O O . ALA B 1 171 ? -2.711 -5.656 -7.41 1 98.56 171 ALA B O 1
ATOM 4086 N N . ALA B 1 172 ? -1.476 -3.83 -7.879 1 98.62 172 ALA B N 1
ATOM 4087 C CA . ALA B 1 172 ? -1.326 -4.23 -9.273 1 98.62 172 ALA B CA 1
ATOM 4088 C C . ALA B 1 172 ? -0.669 -5.602 -9.391 1 98.62 172 ALA B C 1
ATOM 4090 O O . ALA B 1 172 ? -1.192 -6.496 -10.055 1 98.62 172 ALA B O 1
ATOM 4091 N N . PRO B 1 173 ? 0.467 -5.812 -8.703 1 98.69 173 PRO B N 1
ATOM 4092 C CA . PRO B 1 173 ? 1.04 -7.16 -8.75 1 98.69 173 PRO B CA 1
ATOM 4093 C C . PRO B 1 173 ? 0.088 -8.227 -8.211 1 98.69 173 PRO B C 1
ATOM 4095 O O . PRO B 1 173 ? -0.002 -9.32 -8.773 1 98.69 173 PRO B O 1
ATOM 4098 N N . THR B 1 174 ? -0.634 -7.945 -7.195 1 98.12 174 THR B N 1
ATOM 4099 C CA . THR B 1 174 ? -1.549 -8.891 -6.574 1 98.12 174 THR B CA 1
ATOM 4100 C C . THR B 1 174 ? -2.637 -9.32 -7.555 1 98.12 174 THR B C 1
ATOM 4102 O O . THR B 1 174 ? -3.039 -10.484 -7.574 1 98.12 174 THR B O 1
ATOM 4105 N N . MET B 1 175 ? -3.086 -8.383 -8.406 1 97.62 175 MET B N 1
ATOM 4106 C CA . MET B 1 175 ? -4.137 -8.672 -9.375 1 97.62 175 MET B CA 1
ATOM 4107 C C . MET B 1 175 ? -3.709 -9.781 -10.328 1 97.62 175 MET B C 1
ATOM 4109 O O . MET B 1 175 ? -4.551 -10.422 -10.961 1 97.62 175 MET B O 1
ATOM 4113 N N . PHE B 1 176 ? -2.418 -10.047 -10.398 1 96.62 176 PHE B N 1
ATOM 4114 C CA . PHE B 1 176 ? -1.889 -11.055 -11.305 1 96.62 176 PHE B CA 1
ATOM 4115 C C . PHE B 1 176 ? -1.137 -12.133 -10.531 1 96.62 176 PHE B C 1
ATOM 4117 O O . PHE B 1 176 ? -0.249 -12.789 -11.078 1 96.62 176 PHE B O 1
ATOM 4124 N N . ASP B 1 177 ? -1.358 -12.227 -9.25 1 95.31 177 ASP B N 1
ATOM 4125 C CA . ASP B 1 177 ? -0.775 -13.234 -8.367 1 95.31 177 ASP B CA 1
ATOM 4126 C C . ASP B 1 177 ? 0.743 -13.078 -8.289 1 95.31 177 ASP B C 1
ATOM 4128 O O . ASP B 1 177 ? 1.473 -14.07 -8.297 1 95.31 177 ASP B O 1
ATOM 4132 N N . ILE B 1 178 ? 1.22 -11.914 -8.297 1 97.5 178 ILE B N 1
ATOM 4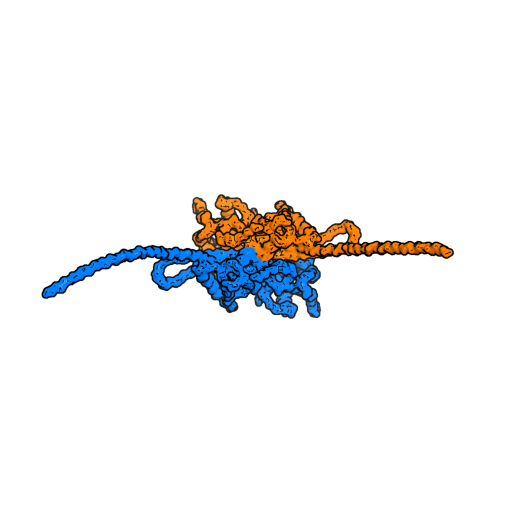133 C CA . ILE B 1 178 ? 2.619 -11.602 -8.031 1 97.5 178 ILE B CA 1
ATOM 4134 C C . ILE B 1 178 ? 2.76 -11.039 -6.617 1 97.5 178 ILE B C 1
ATOM 4136 O O . ILE B 1 178 ? 2.289 -9.93 -6.336 1 97.5 178 ILE B O 1
ATOM 4140 N N . PRO B 1 179 ? 3.365 -11.781 -5.793 1 98.12 179 PRO B N 1
ATOM 4141 C CA . PRO B 1 179 ? 3.545 -11.234 -4.445 1 98.12 179 PRO B CA 1
ATOM 4142 C C . PRO B 1 179 ? 4.57 -10.102 -4.402 1 98.12 179 PRO B C 1
ATOM 4144 O O . PRO B 1 179 ? 5.523 -10.094 -5.184 1 98.12 179 PRO B O 1
ATOM 4147 N N . CYS B 1 180 ? 4.352 -9.125 -3.529 1 98.56 180 CYS B N 1
ATOM 4148 C CA . CYS B 1 180 ? 5.328 -8.062 -3.346 1 98.56 180 CYS B CA 1
ATOM 4149 C C . CYS B 1 180 ? 6.516 -8.539 -2.52 1 98.56 180 CYS B C 1
ATOM 4151 O O . CYS B 1 180 ? 7.656 -8.156 -2.781 1 98.56 180 CYS B O 1
ATOM 4153 N N . THR B 1 181 ? 6.277 -9.336 -1.525 1 97.62 181 THR B N 1
ATOM 4154 C CA . THR B 1 181 ? 7.281 -10.117 -0.803 1 97.62 181 THR B CA 1
ATOM 4155 C C . THR B 1 181 ? 6.906 -11.594 -0.781 1 97.62 181 THR B C 1
ATOM 4157 O O . THR B 1 181 ? 5.723 -11.938 -0.804 1 97.62 181 THR B O 1
ATOM 4160 N N . GLN B 1 182 ? 7.91 -12.398 -0.773 1 96.12 182 GLN B N 1
ATOM 4161 C CA . GLN B 1 182 ? 7.742 -13.852 -0.832 1 96.12 182 GLN B CA 1
ATOM 4162 C C . GLN B 1 182 ? 8.914 -14.57 -0.17 1 96.12 182 GLN B C 1
ATOM 4164 O O . GLN B 1 182 ? 10.07 -14.367 -0.555 1 96.12 182 GLN B O 1
ATOM 4169 N N . ARG B 1 183 ? 8.547 -15.406 0.812 1 91.94 183 ARG B N 1
ATOM 4170 C CA . ARG B 1 183 ? 9.602 -16.234 1.405 1 91.94 183 ARG B CA 1
ATOM 4171 C C . ARG B 1 183 ? 10.336 -17.031 0.337 1 91.94 183 ARG B C 1
ATOM 4173 O O . ARG B 1 183 ? 9.711 -17.672 -0.512 1 91.94 183 ARG B O 1
ATOM 4180 N N . GLY B 1 184 ? 11.633 -16.875 0.356 1 89.56 184 GLY B N 1
ATOM 4181 C CA . GLY B 1 184 ? 12.461 -17.609 -0.586 1 89.56 184 GLY B CA 1
ATOM 4182 C C . GLY B 1 184 ? 12.727 -16.844 -1.869 1 89.56 184 GLY B C 1
ATOM 4183 O O . GLY B 1 184 ? 13.555 -17.25 -2.684 1 89.56 184 GLY B O 1
ATOM 4184 N N . ALA B 1 185 ? 12.078 -15.648 -2.01 1 93.19 185 ALA B N 1
ATOM 4185 C CA . ALA B 1 185 ? 12.25 -14.945 -3.275 1 93.19 185 ALA B CA 1
ATOM 4186 C C . ALA B 1 185 ? 12.461 -13.453 -3.043 1 93.19 185 ALA B C 1
ATOM 4188 O O . ALA B 1 185 ? 13.172 -12.789 -3.811 1 93.19 185 ALA B O 1
ATOM 4189 N N . SER B 1 186 ? 11.875 -12.906 -2.031 1 96.06 186 SER B N 1
ATOM 4190 C CA . SER B 1 186 ? 11.953 -11.469 -1.785 1 96.06 186 SER B CA 1
ATOM 4191 C C . SER B 1 186 ? 11.688 -11.148 -0.32 1 96.06 186 SER B C 1
ATOM 4193 O O . SER B 1 186 ? 10.664 -11.555 0.236 1 96.06 186 SER B O 1
ATOM 4195 N N . THR B 1 187 ? 12.594 -10.32 0.264 1 94.88 187 THR B N 1
ATOM 4196 C CA . THR B 1 187 ? 12.453 -9.992 1.68 1 94.88 187 THR B CA 1
ATOM 4197 C C . THR B 1 187 ? 12.242 -8.492 1.871 1 94.88 187 THR B C 1
ATOM 4199 O O . THR B 1 187 ? 12.031 -8.031 2.994 1 94.88 187 THR B O 1
ATOM 4202 N N . SER B 1 188 ? 12.297 -7.723 0.856 1 97.19 188 SER B N 1
ATOM 4203 C CA . SER B 1 188 ? 12.047 -6.289 0.944 1 97.19 188 SER B CA 1
ATOM 4204 C C . SER B 1 188 ? 11.391 -5.762 -0.328 1 97.19 188 SER B C 1
ATOM 4206 O O . SER B 1 188 ? 11.367 -6.449 -1.352 1 97.19 188 SER B O 1
ATOM 4208 N N . PHE B 1 189 ? 10.812 -4.637 -0.254 1 98.69 189 PHE B N 1
ATOM 4209 C CA . PHE B 1 189 ? 9.992 -4.07 -1.321 1 98.69 189 PHE B CA 1
ATOM 4210 C C . PHE B 1 189 ? 10.266 -2.576 -1.471 1 98.69 189 PHE B C 1
ATOM 4212 O O . PHE B 1 189 ? 10.055 -1.805 -0.532 1 98.69 189 PHE B O 1
ATOM 4219 N N . LEU B 1 190 ? 10.703 -2.156 -2.693 1 98.69 190 LEU B N 1
ATOM 4220 C CA . LEU B 1 190 ? 11.086 -0.771 -2.949 1 98.69 190 LEU B CA 1
ATOM 4221 C C . LEU B 1 190 ? 10.172 -0.142 -3.996 1 98.69 190 LEU B C 1
ATOM 4223 O O . LEU B 1 190 ? 9.969 -0.713 -5.07 1 98.69 190 LEU B O 1
ATOM 4227 N N . ILE B 1 191 ? 9.562 0.949 -3.686 1 98.62 191 ILE B N 1
ATOM 4228 C CA . ILE B 1 191 ? 8.82 1.769 -4.641 1 98.62 191 ILE B CA 1
ATOM 4229 C C . ILE B 1 191 ? 9.68 2.953 -5.078 1 98.62 191 ILE B C 1
ATOM 4231 O O . ILE B 1 191 ? 10.156 3.725 -4.238 1 98.62 191 ILE B O 1
ATOM 4235 N N . THR B 1 192 ? 9.859 3.088 -6.371 1 97.5 192 THR B N 1
ATOM 4236 C CA . THR B 1 192 ? 10.68 4.172 -6.895 1 97.5 192 THR B CA 1
ATOM 4237 C C . THR B 1 192 ? 10.102 4.707 -8.203 1 97.5 192 THR B C 1
ATOM 4239 O O . THR B 1 192 ? 9.031 4.273 -8.641 1 97.5 192 THR B O 1
ATOM 4242 N N . THR B 1 193 ? 10.672 5.703 -8.719 1 95.81 193 THR B N 1
ATOM 4243 C CA . THR B 1 193 ? 10.312 6.34 -9.977 1 95.81 193 THR B CA 1
ATOM 4244 C C . THR B 1 193 ? 11.547 6.918 -10.664 1 95.81 193 THR B C 1
ATOM 4246 O O . THR B 1 193 ? 12.492 7.344 -9.992 1 95.81 193 THR B O 1
ATOM 4249 N N . PRO B 1 194 ? 11.594 6.855 -11.992 1 92.19 194 PRO B N 1
ATOM 4250 C CA . PRO B 1 194 ? 12.688 7.527 -12.695 1 92.19 194 PRO B CA 1
ATOM 4251 C C . PRO B 1 194 ? 12.461 9.031 -12.852 1 92.19 194 PRO B C 1
ATOM 4253 O O . PRO B 1 194 ? 13.359 9.75 -13.297 1 92.19 194 PRO B O 1
ATOM 4256 N N . VAL B 1 195 ? 11.289 9.516 -12.523 1 83.94 195 VAL B N 1
ATOM 4257 C CA . VAL B 1 195 ? 10.906 10.898 -12.781 1 83.94 195 VAL B CA 1
ATOM 4258 C C . VAL B 1 195 ? 10.914 11.688 -11.477 1 83.94 195 VAL B C 1
ATOM 4260 O O . VAL B 1 195 ? 10.133 11.398 -10.562 1 83.94 195 VAL B O 1
ATOM 4263 N N . GLY B 1 196 ? 11.812 12.633 -11.414 1 79.06 196 GLY B N 1
ATOM 4264 C CA . GLY B 1 196 ? 11.836 13.516 -10.258 1 79.06 196 GLY B CA 1
ATOM 4265 C C . GLY B 1 196 ? 11.109 14.828 -10.484 1 79.06 196 GLY B C 1
ATOM 4266 O O . GLY B 1 196 ? 10.383 14.969 -11.469 1 79.06 196 GLY B O 1
ATOM 4267 N N . LYS B 1 197 ? 11.258 15.664 -9.492 1 74.12 197 LYS B N 1
ATOM 4268 C CA . LYS B 1 197 ? 10.68 17 -9.602 1 74.12 197 LYS B CA 1
ATOM 4269 C C . LYS B 1 197 ? 11.102 17.672 -10.898 1 74.12 197 LYS B C 1
ATOM 4271 O O . LYS B 1 197 ? 12.266 17.609 -11.289 1 74.12 197 LYS B O 1
ATOM 4276 N N . GLY B 1 198 ? 10.156 18.234 -11.562 1 72.06 198 GLY B N 1
ATOM 4277 C CA . GLY B 1 198 ? 10.445 18.938 -12.805 1 72.06 198 GLY B CA 1
ATOM 4278 C C . GLY B 1 198 ? 10.797 18.016 -13.953 1 72.06 198 GLY B C 1
ATOM 4279 O O . GLY B 1 198 ? 11.344 18.453 -14.961 1 72.06 198 GLY B O 1
ATOM 4280 N N . GLY B 1 199 ? 10.664 16.734 -13.711 1 73.25 199 GLY B N 1
ATOM 4281 C CA . GLY B 1 199 ? 10.938 15.773 -14.773 1 73.25 199 GLY B CA 1
ATOM 4282 C C . GLY B 1 199 ? 12.375 15.281 -14.773 1 73.25 199 GLY B C 1
ATOM 4283 O O . GLY B 1 199 ? 12.781 14.539 -15.672 1 73.25 199 GLY B O 1
ATOM 4284 N N . LYS B 1 200 ? 13.094 15.68 -13.766 1 76.19 200 LYS B N 1
ATOM 4285 C CA . LYS B 1 200 ? 14.484 15.242 -13.656 1 76.19 200 LYS B CA 1
ATOM 4286 C C . LYS B 1 200 ? 14.57 13.727 -13.508 1 76.19 200 LYS B C 1
ATOM 4288 O O . LYS B 1 200 ? 13.766 13.117 -12.797 1 76.19 200 LYS B O 1
ATOM 4293 N N . MET B 1 201 ? 15.547 13.195 -14.203 1 79.5 201 MET B N 1
ATOM 4294 C CA . MET B 1 201 ? 15.75 11.758 -14.109 1 79.5 201 MET B CA 1
ATOM 4295 C C . MET B 1 201 ? 16.406 11.383 -12.781 1 79.5 201 MET B C 1
ATOM 4297 O O . MET B 1 201 ? 17.406 12 -12.383 1 79.5 201 MET B O 1
ATOM 4301 N N . LEU B 1 202 ? 15.797 10.492 -12.148 1 82.94 202 LEU B N 1
ATOM 4302 C CA . LEU B 1 202 ? 16.328 10.016 -10.875 1 82.94 202 LEU B CA 1
ATOM 4303 C C . LEU B 1 202 ? 17.141 8.742 -11.07 1 82.94 202 LEU B C 1
ATOM 4305 O O . LEU B 1 202 ? 16.938 8.008 -12.039 1 82.94 202 LEU B O 1
ATOM 4309 N N . ASP B 1 203 ? 18 8.531 -10.117 1 85.25 203 ASP B N 1
ATOM 4310 C CA . ASP B 1 203 ? 18.812 7.305 -10.125 1 85.25 203 ASP B CA 1
ATOM 4311 C C . ASP B 1 203 ? 17.938 6.086 -9.82 1 85.25 203 ASP B C 1
ATOM 4313 O O . ASP B 1 203 ? 16.969 6.18 -9.078 1 85.25 203 ASP B O 1
ATOM 4317 N N . MET B 1 204 ? 18.406 5.031 -10.469 1 91.44 204 MET B N 1
ATOM 4318 C CA . MET B 1 204 ? 17.766 3.754 -10.172 1 91.44 204 MET B CA 1
ATOM 4319 C C . MET B 1 204 ? 18.516 3.018 -9.062 1 91.44 204 MET B C 1
ATOM 4321 O O . MET B 1 204 ? 19.703 3.242 -8.852 1 91.44 204 MET B O 1
ATOM 4325 N N . PRO B 1 205 ? 17.797 2.248 -8.328 1 93.69 205 PRO B N 1
ATOM 4326 C CA . PRO B 1 205 ? 18.453 1.54 -7.223 1 93.69 205 PRO B CA 1
ATOM 4327 C C . PRO B 1 205 ? 19.438 0.481 -7.703 1 93.69 205 PRO B C 1
ATOM 4329 O O . PRO B 1 205 ? 19.297 -0.035 -8.812 1 93.69 205 PRO B O 1
ATOM 4332 N N . LYS B 1 206 ? 20.375 0.175 -6.816 1 92.25 206 LYS B N 1
ATOM 4333 C CA . LYS B 1 206 ? 21.281 -0.941 -7.066 1 92.25 206 LYS B CA 1
ATOM 4334 C C . LYS B 1 206 ? 20.562 -2.279 -6.871 1 92.25 206 LYS B C 1
ATOM 4336 O O . LYS B 1 206 ? 19.625 -2.377 -6.09 1 92.25 206 LYS B O 1
ATOM 4341 N N . TYR B 1 207 ? 21.172 -3.281 -7.535 1 93.06 207 TYR B N 1
ATOM 4342 C CA . TYR B 1 207 ? 20.594 -4.613 -7.469 1 93.06 207 TYR B CA 1
ATOM 4343 C C . TYR B 1 207 ? 20.766 -5.223 -6.082 1 93.06 207 TYR B C 1
ATOM 4345 O O . TYR B 1 207 ? 21.859 -5.172 -5.512 1 93.06 207 TYR B O 1
ATOM 4353 N N . GLU B 1 208 ? 19.766 -5.641 -5.527 1 91.81 208 GLU B N 1
ATOM 4354 C CA . GLU B 1 208 ? 19.719 -6.52 -4.363 1 91.81 208 GLU B CA 1
ATOM 4355 C C . GLU B 1 208 ? 18.859 -7.758 -4.641 1 91.81 208 GLU B C 1
ATOM 4357 O O . GLU B 1 208 ? 17.672 -7.648 -4.898 1 91.81 208 GLU B O 1
ATOM 4362 N N . ARG B 1 209 ? 19.375 -8.891 -4.492 1 90.19 209 ARG B N 1
ATOM 4363 C CA . ARG B 1 209 ? 18.781 -10.156 -4.918 1 90.19 209 ARG B CA 1
ATOM 4364 C C . ARG B 1 209 ? 17.422 -10.375 -4.254 1 90.19 209 ARG B C 1
ATOM 4366 O O . ARG B 1 209 ? 16.484 -10.844 -4.898 1 90.19 209 ARG B O 1
ATOM 4373 N N . ALA B 1 210 ? 17.328 -9.992 -3.012 1 92.94 210 ALA B N 1
ATOM 4374 C CA . ALA B 1 210 ? 16.156 -10.32 -2.215 1 92.94 210 ALA B CA 1
ATOM 4375 C C . ALA B 1 210 ? 15.141 -9.172 -2.229 1 92.94 210 ALA B C 1
ATOM 4377 O O . ALA B 1 210 ? 14.273 -9.094 -1.356 1 92.94 210 ALA B O 1
ATOM 4378 N N . ARG B 1 211 ? 15.227 -8.281 -3.223 1 96.88 211 ARG B N 1
ATOM 4379 C CA . ARG B 1 211 ? 14.359 -7.102 -3.229 1 96.88 211 ARG B CA 1
ATOM 4380 C C . ARG B 1 211 ? 13.461 -7.094 -4.457 1 96.88 211 ARG B C 1
ATOM 4382 O O . ARG B 1 211 ? 13.914 -7.363 -5.57 1 96.88 211 ARG B O 1
ATOM 4389 N N . THR B 1 212 ? 12.219 -6.875 -4.215 1 98.56 212 THR B N 1
ATOM 4390 C CA . THR B 1 212 ? 11.305 -6.496 -5.289 1 98.56 212 THR B CA 1
ATOM 4391 C C . THR B 1 212 ? 11.281 -4.984 -5.477 1 98.56 212 THR B C 1
ATOM 4393 O O . THR B 1 212 ? 11.156 -4.234 -4.508 1 98.56 212 THR B O 1
ATOM 4396 N N . VAL B 1 213 ? 11.453 -4.523 -6.742 1 98.56 213 VAL B N 1
ATOM 4397 C CA . VAL B 1 213 ? 11.445 -3.098 -7.055 1 98.56 213 VAL B CA 1
ATOM 4398 C C . VAL B 1 213 ? 10.242 -2.771 -7.938 1 98.56 213 VAL B C 1
ATOM 4400 O O . VAL B 1 213 ? 10.023 -3.418 -8.961 1 98.56 213 VAL B O 1
ATOM 4403 N N . VAL B 1 214 ? 9.492 -1.825 -7.516 1 98.75 214 VAL B N 1
ATOM 4404 C CA . VAL B 1 214 ? 8.406 -1.29 -8.328 1 98.75 214 VAL B CA 1
ATOM 4405 C C . VAL B 1 214 ? 8.773 0.103 -8.836 1 98.75 214 VAL B C 1
ATOM 4407 O O . VAL B 1 214 ? 9.203 0.959 -8.055 1 98.75 214 VAL B O 1
ATOM 4410 N N . VAL B 1 215 ? 8.617 0.317 -10.117 1 98 215 VAL B N 1
ATOM 4411 C CA . VAL B 1 215 ? 8.867 1.61 -10.75 1 98 215 VAL B CA 1
ATOM 4412 C C . VAL B 1 215 ? 7.555 2.213 -11.234 1 98 215 VAL B C 1
ATOM 4414 O O . VAL B 1 215 ? 6.93 1.685 -12.164 1 98 215 VAL B O 1
ATOM 4417 N N . LEU B 1 216 ? 7.176 3.279 -10.617 1 96.5 216 LEU B N 1
ATOM 4418 C CA . LEU B 1 216 ? 6.004 4.027 -11.047 1 96.5 216 LEU B CA 1
ATOM 4419 C C . LEU B 1 216 ? 6.395 5.156 -11.992 1 96.5 216 LEU B C 1
ATOM 4421 O O . LEU B 1 216 ? 7.496 5.699 -11.891 1 96.5 216 LEU B O 1
ATOM 4425 N N . MET B 1 217 ? 5.48 5.461 -13 1 90.75 217 MET B N 1
ATOM 4426 C CA . MET B 1 217 ? 5.641 6.555 -13.953 1 90.75 217 MET B CA 1
ATOM 4427 C C . MET B 1 217 ? 6.887 6.355 -14.805 1 90.75 217 MET B C 1
ATOM 4429 O O . MET B 1 217 ? 7.574 7.32 -15.141 1 90.75 217 MET B O 1
ATOM 4433 N N . GLY B 1 218 ? 7.188 5.094 -15.07 1 91.19 218 GLY B N 1
ATOM 4434 C CA . GLY B 1 218 ? 8.43 4.848 -15.781 1 91.19 218 GLY B CA 1
ATOM 4435 C C . GLY B 1 218 ? 8.234 4.098 -17.094 1 91.19 218 GLY B C 1
ATOM 4436 O O . GLY B 1 218 ? 9.172 3.949 -17.875 1 91.19 218 GLY B O 1
ATOM 4437 N N . VAL B 1 219 ? 7.051 3.678 -17.359 1 89.62 219 VAL B N 1
ATOM 4438 C CA . VAL B 1 219 ? 6.844 2.789 -18.5 1 89.62 219 VAL B CA 1
ATOM 4439 C C . VAL B 1 219 ? 7.137 3.535 -19.797 1 89.62 219 VAL B C 1
ATOM 4441 O O . VAL B 1 219 ? 7.699 2.963 -20.734 1 89.62 219 VAL B O 1
ATOM 4444 N N . ALA B 1 220 ? 6.828 4.781 -19.812 1 87.81 220 ALA B N 1
ATOM 4445 C CA . ALA B 1 220 ? 7.113 5.59 -21 1 87.81 220 ALA B CA 1
ATOM 4446 C C . ALA B 1 220 ? 8.617 5.691 -21.25 1 87.81 220 ALA B C 1
ATOM 4448 O O . ALA B 1 220 ? 9.047 5.996 -22.359 1 87.81 220 ALA B O 1
ATOM 4449 N N . ARG B 1 221 ? 9.391 5.391 -20.297 1 90 221 ARG B N 1
ATOM 4450 C CA . ARG B 1 221 ? 10.852 5.461 -20.375 1 90 221 ARG B CA 1
ATOM 4451 C C . ARG B 1 221 ? 11.477 4.078 -20.234 1 90 221 ARG B C 1
ATOM 4453 O O . ARG B 1 221 ? 12.57 3.941 -19.688 1 90 221 ARG B O 1
ATOM 4460 N N . LEU B 1 222 ? 10.805 3.146 -20.656 1 94.75 222 LEU B N 1
ATOM 4461 C CA . LEU B 1 222 ? 11.188 1.758 -20.422 1 94.75 222 LEU B CA 1
ATOM 4462 C C . LEU B 1 222 ? 12.609 1.499 -20.891 1 94.75 222 LEU B C 1
ATOM 4464 O O . LEU B 1 222 ? 13.422 0.954 -20.141 1 94.75 222 LEU B O 1
ATOM 4468 N N . ARG B 1 223 ? 12.953 1.9 -22.062 1 93.5 223 ARG B N 1
ATOM 4469 C CA . ARG B 1 223 ? 14.273 1.638 -22.641 1 93.5 223 ARG B CA 1
ATOM 4470 C C . ARG B 1 223 ? 15.375 2.23 -21.781 1 93.5 223 ARG B C 1
ATOM 4472 O O . ARG B 1 223 ? 16.359 1.553 -21.453 1 93.5 223 ARG B O 1
ATOM 4479 N N . SER B 1 224 ? 15.195 3.477 -21.391 1 92.5 224 SER B N 1
ATOM 4480 C CA . SER B 1 224 ? 16.188 4.16 -20.562 1 92.5 224 SER B CA 1
ATOM 4481 C C . SER B 1 224 ? 16.297 3.508 -19.188 1 92.5 224 SER B C 1
ATOM 4483 O O . SER B 1 224 ? 17.406 3.367 -18.641 1 92.5 224 SER B O 1
ATOM 4485 N N . VAL B 1 225 ? 15.188 3.111 -18.656 1 94.38 225 VAL B N 1
ATOM 4486 C CA . VAL B 1 225 ? 15.172 2.494 -17.328 1 94.38 225 VAL B CA 1
ATOM 4487 C C . VAL B 1 225 ? 15.898 1.153 -17.375 1 94.38 225 VAL B C 1
ATOM 4489 O O . VAL B 1 225 ? 16.766 0.884 -16.547 1 94.38 225 VAL B O 1
ATOM 4492 N N . VAL B 1 226 ? 15.617 0.351 -18.391 1 94.94 226 VAL B N 1
ATOM 4493 C CA . VAL B 1 226 ? 16.219 -0.971 -18.516 1 94.94 226 VAL B CA 1
ATOM 4494 C C . VAL B 1 226 ? 17.734 -0.834 -18.719 1 94.94 226 VAL B C 1
ATOM 4496 O O . VAL B 1 226 ? 18.516 -1.557 -18.109 1 94.94 226 VAL B O 1
ATOM 4499 N N . LYS B 1 227 ? 18.109 0.107 -19.516 1 92.94 227 LYS B N 1
ATOM 4500 C CA . LYS B 1 227 ? 19.531 0.353 -19.766 1 92.94 227 LYS B CA 1
ATOM 4501 C C . LYS B 1 227 ? 20.25 0.749 -18.469 1 92.94 227 LYS B C 1
ATOM 4503 O O . LYS B 1 227 ? 21.344 0.259 -18.188 1 92.94 227 LYS B O 1
ATOM 4508 N N . THR B 1 228 ? 19.641 1.605 -17.734 1 92.31 228 THR B N 1
ATOM 4509 C CA . THR B 1 228 ? 20.234 2.061 -16.484 1 92.31 228 THR B CA 1
ATOM 4510 C C . THR B 1 228 ? 20.344 0.911 -15.484 1 92.31 228 THR B C 1
ATOM 4512 O O . THR B 1 228 ? 21.359 0.757 -14.805 1 92.31 228 THR B O 1
ATOM 4515 N N . LEU B 1 229 ? 19.359 0.118 -15.414 1 94.5 229 LEU B N 1
ATOM 4516 C CA . LEU B 1 229 ? 19.328 -0.994 -14.469 1 94.5 229 LEU B CA 1
ATOM 4517 C C . LEU B 1 229 ? 20.391 -2.025 -14.812 1 94.5 229 LEU B C 1
ATOM 4519 O O . LEU B 1 229 ? 21.109 -2.502 -13.93 1 94.5 229 LEU B O 1
ATOM 4523 N N . THR B 1 230 ? 20.531 -2.334 -16.078 1 91.62 230 THR B N 1
ATOM 4524 C CA . THR B 1 230 ? 21.375 -3.447 -16.484 1 91.62 230 THR B CA 1
ATOM 4525 C C . THR B 1 230 ? 22.797 -2.963 -16.781 1 91.62 230 THR B C 1
ATOM 4527 O O . THR B 1 230 ? 23.688 -3.771 -17.016 1 91.62 230 THR B O 1
ATOM 4530 N N . GLY B 1 231 ? 22.906 -1.659 -16.797 1 87.94 231 GLY B N 1
ATOM 4531 C CA . GLY B 1 231 ? 24.25 -1.135 -17.031 1 87.94 231 GLY B CA 1
ATOM 4532 C C . GLY B 1 231 ? 25.234 -1.511 -15.945 1 87.94 231 GLY B C 1
ATOM 4533 O O . GLY B 1 231 ? 24.859 -2.066 -14.914 1 87.94 231 GLY B O 1
ATOM 4534 N N . SER B 1 232 ? 26.547 -1.319 -16.375 1 77.12 232 SER B N 1
ATOM 4535 C CA . SER B 1 232 ? 27.609 -1.59 -15.422 1 77.12 232 SER B CA 1
ATOM 4536 C C . SER B 1 232 ? 28.391 -0.321 -15.086 1 77.12 232 SER B C 1
ATOM 4538 O O . SER B 1 232 ? 28.469 0.599 -15.898 1 77.12 232 SER B O 1
ATOM 4540 N N . GLY B 1 233 ? 28.875 -0.201 -13.867 1 70.19 233 GLY B N 1
ATOM 4541 C CA . GLY B 1 233 ? 29.641 0.948 -13.43 1 70.19 233 GLY B CA 1
ATOM 4542 C C . GLY B 1 233 ? 29.047 1.641 -12.219 1 70.19 233 GLY B C 1
ATOM 4543 O O . GLY B 1 233 ? 28.125 1.12 -11.594 1 70.19 233 GLY B O 1
ATOM 4544 N N . LYS B 1 234 ? 29.562 2.762 -11.859 1 65.5 234 LYS B N 1
ATOM 4545 C CA . LYS B 1 234 ? 29.266 3.449 -10.602 1 65.5 234 LYS B CA 1
ATOM 4546 C C . LYS B 1 234 ? 27.812 3.902 -10.555 1 65.5 234 LYS B C 1
ATOM 4548 O O . LYS B 1 234 ? 27.156 3.803 -9.516 1 65.5 234 LYS B O 1
ATOM 4553 N N . ASP B 1 235 ? 27.266 4.219 -11.711 1 71.94 235 ASP B N 1
ATOM 4554 C CA . ASP B 1 235 ? 25.922 4.785 -11.719 1 71.94 235 ASP B CA 1
ATOM 4555 C C . ASP B 1 235 ? 24.906 3.777 -12.25 1 71.94 235 ASP B C 1
ATOM 4557 O O . ASP B 1 235 ? 23.719 4.094 -12.398 1 71.94 235 ASP B O 1
ATOM 4561 N N . ALA B 1 236 ? 25.5 2.547 -12.359 1 79.62 236 ALA B N 1
ATOM 4562 C CA . ALA B 1 236 ? 24.625 1.523 -12.938 1 79.62 236 ALA B CA 1
ATOM 4563 C C . ALA B 1 236 ? 23.969 0.692 -11.844 1 79.62 236 ALA B C 1
ATOM 4565 O O . ALA B 1 236 ? 24.422 0.675 -10.695 1 79.62 236 ALA B O 1
ATOM 4566 N N . GLY B 1 237 ? 22.844 0.124 -12.117 1 87.38 237 GLY B N 1
ATOM 4567 C CA . GLY B 1 237 ? 22.078 -0.654 -11.156 1 87.38 237 GLY B CA 1
ATOM 4568 C C . GLY B 1 237 ? 22.641 -2.041 -10.922 1 87.38 237 GLY B C 1
ATOM 4569 O O . GLY B 1 237 ? 22.438 -2.641 -9.867 1 87.38 237 GLY B O 1
ATOM 4570 N N . ASP B 1 238 ? 23.344 -2.545 -12.008 1 89.44 238 ASP B N 1
ATOM 4571 C CA . ASP B 1 238 ? 24.016 -3.842 -11.961 1 89.44 238 ASP B CA 1
ATOM 4572 C C . ASP B 1 238 ? 23 -4.98 -11.844 1 89.44 238 ASP B C 1
ATOM 4574 O O . ASP B 1 238 ? 23.234 -5.957 -11.133 1 89.44 238 ASP B O 1
ATOM 4578 N N . TYR B 1 239 ? 21.891 -4.812 -12.422 1 92.62 239 TYR B N 1
ATOM 4579 C CA . TYR B 1 239 ? 20.875 -5.867 -12.453 1 92.62 239 TYR B CA 1
ATOM 4580 C C . TYR B 1 239 ? 21.234 -6.938 -13.477 1 92.62 239 TYR B C 1
ATOM 4582 O O . TYR B 1 239 ? 21.703 -6.625 -14.578 1 92.62 239 TYR B O 1
ATOM 4590 N N . PRO B 1 240 ? 21.047 -8.18 -13.117 1 88.12 240 PRO B N 1
ATOM 4591 C CA . PRO B 1 240 ? 21.234 -9.227 -14.125 1 88.12 240 PRO B CA 1
ATOM 4592 C C . PRO B 1 240 ? 20.203 -9.148 -15.25 1 88.12 240 PRO B C 1
ATOM 4594 O O . PRO B 1 240 ? 19.016 -8.969 -14.992 1 88.12 240 PRO B O 1
ATOM 4597 N N . PRO B 1 241 ? 20.656 -9.328 -16.438 1 86.56 241 PRO B N 1
ATOM 4598 C CA . PRO B 1 241 ? 19.75 -9.211 -17.562 1 86.56 241 PRO B CA 1
ATOM 4599 C C . PRO B 1 241 ? 18.641 -10.266 -17.531 1 86.56 241 PRO B C 1
ATOM 4601 O O . PRO B 1 241 ? 17.562 -10.047 -18.078 1 86.56 241 PRO B O 1
ATOM 4604 N N . TYR B 1 242 ? 18.828 -11.359 -16.859 1 85.62 242 TYR B N 1
ATOM 4605 C CA . TYR B 1 242 ? 17.859 -12.453 -16.828 1 85.62 242 TYR B CA 1
ATOM 4606 C C . TYR B 1 242 ? 16.828 -12.25 -15.719 1 85.62 242 TYR B C 1
ATOM 4608 O O . TYR B 1 242 ? 15.93 -13.07 -15.539 1 85.62 242 TYR B O 1
ATOM 4616 N N . LEU B 1 243 ? 16.969 -11.203 -14.945 1 90.75 243 LEU B N 1
ATOM 4617 C CA . LEU B 1 243 ? 16.047 -10.953 -13.844 1 90.75 243 LEU B CA 1
ATOM 4618 C C . LEU B 1 243 ? 14.633 -10.742 -14.352 1 90.75 243 LEU B C 1
ATOM 4620 O O . LEU B 1 243 ? 14.422 -10.016 -15.328 1 90.75 243 LEU B O 1
ATOM 4624 N N . PRO B 1 244 ? 13.641 -11.375 -13.695 1 94.44 244 PRO B N 1
ATOM 4625 C CA . PRO B 1 244 ? 12.25 -11.227 -14.117 1 94.44 244 PRO B CA 1
ATOM 4626 C C . PRO B 1 244 ? 11.727 -9.805 -13.945 1 94.44 244 PRO B C 1
ATOM 4628 O O . PRO B 1 244 ? 12.086 -9.125 -12.977 1 94.44 244 PRO B O 1
ATOM 4631 N N . ILE B 1 245 ? 10.914 -9.438 -14.906 1 97.19 245 ILE B N 1
ATOM 4632 C CA . ILE B 1 245 ? 10.227 -8.148 -14.867 1 97.19 245 ILE B CA 1
ATOM 4633 C C . ILE B 1 245 ? 8.797 -8.312 -15.367 1 97.19 245 ILE B C 1
ATOM 4635 O O . ILE B 1 245 ? 8.523 -9.148 -16.234 1 97.19 245 ILE B O 1
ATOM 4639 N N . ALA B 1 246 ? 7.898 -7.547 -14.812 1 98.19 246 ALA B N 1
ATOM 4640 C CA . ALA B 1 246 ? 6.508 -7.473 -15.258 1 98.19 246 ALA B CA 1
ATOM 4641 C C . ALA B 1 246 ? 6.09 -6.023 -15.5 1 98.19 246 ALA B C 1
ATOM 4643 O O . ALA B 1 246 ? 6.363 -5.145 -14.68 1 98.19 246 ALA B O 1
ATOM 4644 N N . ILE B 1 247 ? 5.523 -5.781 -16.641 1 98.31 247 ILE B N 1
ATOM 4645 C CA . ILE B 1 247 ? 4.832 -4.523 -16.906 1 98.31 247 ILE B CA 1
ATOM 4646 C C . ILE B 1 247 ? 3.328 -4.715 -16.734 1 98.31 247 ILE B C 1
ATOM 4648 O O . ILE B 1 247 ? 2.711 -5.516 -17.438 1 98.31 247 ILE B O 1
ATOM 4652 N N . ILE B 1 248 ? 2.764 -3.979 -15.82 1 98.44 248 ILE B N 1
ATOM 4653 C CA . ILE B 1 248 ? 1.339 -4.098 -15.531 1 98.44 248 ILE B CA 1
ATOM 4654 C C . ILE B 1 248 ? 0.62 -2.811 -15.93 1 98.44 248 ILE B C 1
ATOM 4656 O O . ILE B 1 248 ? 0.994 -1.721 -15.484 1 98.44 248 ILE B O 1
ATOM 4660 N N . GLU B 1 249 ? -0.4 -2.957 -16.75 1 97.5 249 GLU B N 1
ATOM 4661 C CA . GLU B 1 249 ? -1.16 -1.816 -17.25 1 97.5 249 GLU B CA 1
ATOM 4662 C C . GLU B 1 249 ? -2.629 -1.914 -16.844 1 97.5 249 GLU B C 1
ATOM 4664 O O . GLU B 1 249 ? -3.215 -2.998 -16.875 1 97.5 249 GLU B O 1
ATOM 4669 N N . ARG B 1 250 ? -3.189 -0.77 -16.406 1 96.75 250 ARG B N 1
ATOM 4670 C CA . ARG B 1 250 ? -4.613 -0.631 -16.109 1 96.75 250 ARG B CA 1
ATOM 4671 C C . ARG B 1 250 ? -5.059 -1.659 -15.078 1 96.75 250 ARG B C 1
ATOM 4673 O O . ARG B 1 250 ? -6.098 -2.303 -15.242 1 96.75 250 ARG B O 1
ATOM 4680 N N . ALA B 1 251 ? -4.234 -1.797 -14.047 1 97.44 251 ALA B N 1
ATOM 4681 C CA . ALA B 1 251 ? -4.469 -2.799 -13.008 1 97.44 251 ALA B CA 1
ATOM 4682 C C . ALA B 1 251 ? -5.867 -2.66 -12.414 1 97.44 251 ALA B C 1
ATOM 4684 O O . ALA B 1 251 ? -6.305 -1.553 -12.086 1 97.44 251 ALA B O 1
ATOM 4685 N N . SER B 1 252 ? -6.586 -3.775 -12.25 1 97.25 252 SER B N 1
ATOM 4686 C CA . SER B 1 252 ? -7.895 -3.992 -11.633 1 97.25 252 SER B CA 1
ATOM 4687 C C . SER B 1 252 ? -9.016 -3.5 -12.539 1 97.25 252 SER B C 1
ATOM 4689 O O . SER B 1 252 ? -10.195 -3.662 -12.219 1 97.25 252 SER B O 1
ATOM 4691 N N . MET B 1 253 ? -8.688 -2.857 -13.625 1 95.44 253 MET B N 1
ATOM 4692 C CA . MET B 1 253 ? -9.703 -2.504 -14.609 1 95.44 253 MET B CA 1
ATOM 4693 C C . MET B 1 253 ? -10.047 -3.699 -15.492 1 95.44 253 MET B C 1
ATOM 4695 O O . MET B 1 253 ? -9.289 -4.672 -15.547 1 95.44 253 MET B O 1
ATOM 4699 N N . PRO B 1 254 ? -11.164 -3.648 -16.172 1 93.69 254 PRO B N 1
ATOM 4700 C CA . PRO B 1 254 ? -11.594 -4.809 -16.953 1 93.69 254 PRO B CA 1
ATOM 4701 C C . PRO B 1 254 ? -10.594 -5.18 -18.062 1 93.69 254 PRO B C 1
ATOM 4703 O O . PRO B 1 254 ? -10.484 -6.352 -18.422 1 93.69 254 PRO B O 1
ATOM 4706 N N . ASP B 1 255 ? -9.828 -4.211 -18.562 1 94.62 255 ASP B N 1
ATOM 4707 C CA . ASP B 1 255 ? -8.891 -4.461 -19.656 1 94.62 255 ASP B CA 1
ATOM 4708 C C . ASP B 1 255 ? -7.449 -4.469 -19.141 1 94.62 255 ASP B C 1
ATOM 4710 O O . ASP B 1 255 ? -6.52 -4.145 -19.875 1 94.62 255 ASP B O 1
ATOM 4714 N N . GLN B 1 256 ? -7.289 -4.82 -17.906 1 97.25 256 GLN B N 1
ATOM 4715 C CA . GLN B 1 256 ? -5.934 -4.91 -17.359 1 97.25 256 GLN B CA 1
ATOM 4716 C C . GLN B 1 256 ? -5.074 -5.855 -18.188 1 97.25 256 GLN B C 1
ATOM 4718 O O . GLN B 1 256 ? -5.59 -6.77 -18.844 1 97.25 256 GLN B O 1
ATOM 4723 N N . ARG B 1 257 ? -3.727 -5.625 -18.109 1 96.94 257 ARG B N 1
ATOM 4724 C CA . ARG B 1 257 ? -2.771 -6.469 -18.828 1 96.94 257 ARG B CA 1
ATOM 4725 C C . ARG B 1 257 ? -1.44 -6.535 -18.094 1 96.94 257 ARG B C 1
ATOM 4727 O O . ARG B 1 257 ? -0.996 -5.539 -17.516 1 96.94 257 ARG B O 1
ATOM 4734 N N . VAL B 1 258 ? -0.819 -7.715 -18.109 1 97.38 258 VAL B N 1
ATOM 4735 C CA . VAL B 1 258 ? 0.548 -7.863 -17.625 1 97.38 258 VAL B CA 1
ATOM 4736 C C . VAL B 1 258 ? 1.412 -8.516 -18.703 1 97.38 258 VAL B C 1
ATOM 4738 O O . VAL B 1 258 ? 0.969 -9.445 -19.391 1 97.38 258 VAL B O 1
ATOM 4741 N N . VAL B 1 259 ? 2.543 -7.949 -18.922 1 96.06 259 VAL B N 1
ATOM 4742 C CA . VAL B 1 259 ? 3.592 -8.539 -19.75 1 96.06 259 VAL B CA 1
ATOM 4743 C C . VAL B 1 259 ? 4.773 -8.945 -18.875 1 96.06 259 VAL B C 1
ATOM 4745 O O . VAL B 1 259 ? 5.434 -8.094 -18.281 1 96.06 259 VAL B O 1
ATOM 4748 N N . GLU B 1 260 ? 4.988 -10.25 -18.766 1 94.56 260 GLU B N 1
ATOM 4749 C CA . GLU B 1 260 ? 6.074 -10.789 -17.953 1 94.56 260 GLU B CA 1
ATOM 4750 C C . GLU B 1 260 ? 7.215 -11.297 -18.828 1 94.56 260 GLU B C 1
ATOM 4752 O O . GLU B 1 260 ? 6.984 -12 -19.812 1 94.56 260 GLU B O 1
ATOM 4757 N N . SER B 1 261 ? 8.383 -10.898 -18.484 1 93.5 261 SER B N 1
ATOM 4758 C CA . SER B 1 261 ? 9.602 -11.258 -19.203 1 93.5 261 SER B CA 1
ATOM 4759 C C . SER B 1 261 ? 10.836 -11.078 -18.344 1 93.5 261 SER B C 1
ATOM 4761 O O . SER B 1 261 ? 10.781 -11.258 -17.125 1 93.5 261 SER B O 1
ATOM 4763 N N . THR B 1 262 ? 11.992 -10.945 -19.016 1 90.88 262 THR B N 1
ATOM 4764 C CA . THR B 1 262 ? 13.25 -10.594 -18.359 1 90.88 262 THR B CA 1
ATOM 4765 C C . THR B 1 262 ? 13.672 -9.172 -18.734 1 90.88 262 THR B C 1
ATOM 4767 O O . THR B 1 262 ? 13.148 -8.594 -19.688 1 90.88 262 THR B O 1
ATOM 4770 N N . LEU B 1 263 ? 14.617 -8.688 -17.906 1 92.69 263 LEU B N 1
ATOM 4771 C CA . LEU B 1 263 ? 15.141 -7.359 -18.219 1 92.69 263 LEU B CA 1
ATOM 4772 C C . LEU B 1 263 ? 15.75 -7.336 -19.625 1 92.69 263 LEU B C 1
ATOM 4774 O O . LEU B 1 263 ? 15.688 -6.316 -20.312 1 92.69 263 LEU B O 1
ATOM 4778 N N . GLU B 1 264 ? 16.219 -8.422 -20.062 1 89 264 GLU B N 1
ATOM 4779 C CA . GLU B 1 264 ? 16.844 -8.531 -21.375 1 89 264 GLU B CA 1
ATOM 4780 C C . GLU B 1 264 ? 15.82 -8.445 -22.5 1 89 264 GLU B C 1
ATOM 4782 O O . GLU B 1 264 ? 16.078 -7.863 -23.547 1 89 264 GLU B O 1
ATOM 4787 N N . ASP B 1 265 ? 14.617 -8.922 -22.219 1 91.69 265 ASP B N 1
ATOM 4788 C CA . ASP B 1 265 ? 13.703 -9.164 -23.344 1 91.69 265 ASP B CA 1
ATOM 4789 C C . ASP B 1 265 ? 12.469 -8.273 -23.234 1 91.69 265 ASP B C 1
ATOM 4791 O O . ASP B 1 265 ? 11.664 -8.211 -24.172 1 91.69 265 ASP B O 1
ATOM 4795 N N . ILE B 1 266 ? 12.25 -7.559 -22.219 1 95.31 266 ILE B N 1
ATOM 4796 C CA . ILE B 1 266 ? 11 -6.863 -21.938 1 95.31 266 ILE B CA 1
ATOM 4797 C C . ILE B 1 266 ? 10.766 -5.777 -22.969 1 95.31 266 ILE B C 1
ATOM 4799 O O . ILE B 1 266 ? 9.625 -5.527 -23.375 1 95.31 266 ILE B O 1
ATOM 4803 N N . GLU B 1 267 ? 11.812 -5.105 -23.453 1 94.19 267 GLU B N 1
ATOM 4804 C CA . GLU B 1 267 ? 11.648 -4.082 -24.469 1 94.19 267 GLU B CA 1
ATOM 4805 C C . GLU B 1 267 ? 11.109 -4.684 -25.766 1 94.19 267 GLU B C 1
ATOM 4807 O O . GLU B 1 267 ? 10.203 -4.121 -26.391 1 94.19 267 GLU B O 1
ATOM 4812 N N . HIS B 1 268 ? 11.711 -5.762 -26.078 1 91.88 268 HIS B N 1
ATOM 4813 C CA . HIS B 1 268 ? 11.25 -6.457 -27.281 1 91.88 268 HIS B CA 1
ATOM 4814 C C . HIS B 1 268 ? 9.812 -6.926 -27.125 1 91.88 268 HIS B C 1
ATOM 4816 O O . HIS B 1 268 ? 9.023 -6.848 -28.078 1 91.88 268 HIS B O 1
ATOM 4822 N N . ALA B 1 269 ? 9.492 -7.434 -25.969 1 92.25 269 ALA B N 1
ATOM 4823 C CA . ALA B 1 269 ? 8.125 -7.875 -25.688 1 92.25 269 ALA B CA 1
ATOM 4824 C C . ALA B 1 269 ? 7.133 -6.734 -25.875 1 92.25 269 ALA B C 1
ATOM 4826 O O . ALA B 1 269 ? 6.113 -6.895 -26.547 1 92.25 269 ALA B O 1
ATOM 4827 N N . MET B 1 270 ? 7.461 -5.605 -25.359 1 94.31 270 MET B N 1
ATOM 4828 C CA . MET B 1 270 ? 6.555 -4.461 -25.359 1 94.31 270 MET B CA 1
ATOM 4829 C C . MET B 1 270 ? 6.41 -3.896 -26.781 1 94.31 270 MET B C 1
ATOM 4831 O O . MET B 1 270 ? 5.406 -3.254 -27.094 1 94.31 270 MET B O 1
ATOM 4835 N N . GLU B 1 271 ? 7.32 -4.141 -27.656 1 91.94 271 GLU B N 1
ATOM 4836 C CA . GLU B 1 271 ? 7.277 -3.664 -29.031 1 91.94 271 GLU B CA 1
ATOM 4837 C C . GLU B 1 271 ? 6.641 -4.699 -29.953 1 91.94 271 GLU B C 1
ATOM 4839 O O . GLU B 1 271 ? 6.383 -4.418 -31.141 1 91.94 271 GLU B O 1
ATOM 4844 N N . SER B 1 272 ? 6.391 -5.809 -29.438 1 89.69 272 SER B N 1
ATOM 4845 C CA . SER B 1 272 ? 5.848 -6.891 -30.25 1 89.69 272 SER B CA 1
ATOM 4846 C C . SER B 1 272 ? 4.41 -6.602 -30.672 1 89.69 272 SER B C 1
ATOM 4848 O O . SER B 1 272 ? 3.695 -5.867 -29.984 1 89.69 272 SER B O 1
ATOM 4850 N N . ALA B 1 273 ? 3.959 -7.195 -31.688 1 86 273 ALA B N 1
ATOM 4851 C CA . ALA B 1 273 ? 2.6 -7.047 -32.219 1 86 273 ALA B CA 1
ATOM 4852 C C . ALA B 1 273 ? 1.583 -7.656 -31.234 1 86 273 ALA B C 1
ATOM 4854 O O . ALA B 1 273 ? 0.441 -7.195 -31.156 1 86 273 ALA B O 1
ATOM 4855 N N . GLU B 1 274 ? 2.039 -8.562 -30.531 1 84.31 274 GLU B N 1
ATOM 4856 C CA . GLU B 1 274 ? 1.165 -9.227 -29.578 1 84.31 274 GLU B CA 1
ATOM 4857 C C . GLU B 1 274 ? 0.729 -8.258 -28.469 1 84.31 274 GLU B C 1
ATOM 4859 O O . GLU B 1 274 ? -0.447 -8.219 -28.109 1 84.31 274 GLU B O 1
ATOM 4864 N N . VAL B 1 275 ? 1.638 -7.617 -27.953 1 88.62 275 VAL B N 1
ATOM 4865 C CA . VAL B 1 275 ? 1.356 -6.691 -26.859 1 88.62 275 VAL B CA 1
ATOM 4866 C C . VAL B 1 275 ? 0.668 -5.441 -27.406 1 88.62 275 VAL B C 1
ATOM 4868 O O . VAL B 1 275 ? -0.284 -4.941 -26.812 1 88.62 275 VAL B O 1
ATOM 4871 N N . GLY B 1 276 ? 1.143 -5.012 -28.531 1 88.62 276 GLY B N 1
ATOM 4872 C CA . GLY B 1 276 ? 0.534 -3.832 -29.141 1 88.62 276 GLY B CA 1
ATOM 4873 C C . GLY B 1 276 ? 0.839 -2.555 -28.375 1 88.62 276 GLY B C 1
ATOM 4874 O O . GLY B 1 276 ? 1.917 -2.414 -27.797 1 88.62 276 GLY B O 1
ATOM 4875 N N . ALA B 1 277 ? -0.094 -1.629 -28.453 1 91 277 ALA B N 1
ATOM 4876 C CA . ALA B 1 277 ? 0.117 -0.302 -27.875 1 91 277 ALA B CA 1
ATOM 4877 C C . ALA B 1 277 ? 0.074 -0.351 -26.344 1 91 277 ALA B C 1
ATOM 4879 O O . ALA B 1 277 ? -0.681 -1.134 -25.766 1 91 277 ALA B O 1
ATOM 4880 N N . GLN B 1 278 ? 0.823 0.512 -25.797 1 91.06 278 GLN B N 1
ATOM 4881 C CA . GLN B 1 278 ? 0.798 0.647 -24.344 1 91.06 278 GLN B CA 1
ATOM 4882 C C . GLN B 1 278 ? -0.562 1.142 -23.875 1 91.06 278 GLN B C 1
ATOM 4884 O O . GLN B 1 278 ? -1.263 1.854 -24.594 1 91.06 278 GLN B O 1
ATOM 4889 N N . ARG B 1 279 ? -0.923 0.737 -22.609 1 90.75 279 ARG B N 1
ATOM 4890 C CA . ARG B 1 279 ? -2.188 1.094 -21.969 1 90.75 279 ARG B CA 1
ATOM 4891 C C . ARG B 1 279 ? -1.948 1.785 -20.625 1 90.75 279 ARG B C 1
ATOM 4893 O O . ARG B 1 279 ? -2.084 1.167 -19.578 1 90.75 279 ARG B O 1
ATOM 4900 N N . PRO B 1 280 ? -1.724 3.014 -20.656 1 90.94 280 PRO B N 1
ATOM 4901 C CA . PRO B 1 280 ? -1.549 3.684 -19.375 1 90.94 280 PRO B CA 1
ATOM 4902 C C . PRO B 1 280 ? -2.828 3.701 -18.531 1 90.94 280 PRO B C 1
ATOM 4904 O O . PRO B 1 280 ? -3.93 3.631 -19.094 1 90.94 280 PRO B O 1
ATOM 4907 N N . PRO B 1 281 ? -2.67 3.867 -17.234 1 93.25 281 PRO B N 1
ATOM 4908 C CA . PRO B 1 281 ? -1.426 3.916 -16.469 1 93.25 281 PRO B CA 1
ATOM 4909 C C . PRO B 1 281 ? -0.736 2.557 -16.375 1 93.25 281 PRO B C 1
ATOM 4911 O O . PRO B 1 281 ? -1.398 1.518 -16.453 1 93.25 281 PRO B O 1
ATOM 4914 N N . GLY B 1 282 ? 0.603 2.566 -16.281 1 95.94 282 GLY B N 1
ATOM 4915 C CA . GLY B 1 282 ? 1.398 1.353 -16.172 1 95.94 282 GLY B CA 1
ATOM 4916 C C . GLY B 1 282 ? 2.51 1.455 -15.141 1 95.94 282 GLY B C 1
ATOM 4917 O O . GLY B 1 282 ? 2.893 2.557 -14.742 1 95.94 282 GLY B O 1
ATOM 4918 N N . MET B 1 283 ? 2.967 0.295 -14.719 1 97.75 283 MET B N 1
ATOM 4919 C CA . MET B 1 283 ? 4.082 0.221 -13.781 1 97.75 283 MET B CA 1
ATOM 4920 C C . MET B 1 283 ? 4.961 -0.989 -14.07 1 97.75 283 MET B C 1
ATOM 4922 O O . MET B 1 283 ? 4.555 -1.895 -14.805 1 97.75 283 MET B O 1
ATOM 4926 N N . MET B 1 284 ? 6.188 -0.938 -13.539 1 98.5 284 MET B N 1
ATOM 4927 C CA . MET B 1 284 ? 7.117 -2.057 -13.648 1 98.5 284 MET B CA 1
ATOM 4928 C C . MET B 1 284 ? 7.301 -2.744 -12.297 1 98.5 284 MET B C 1
ATOM 4930 O O . MET B 1 284 ? 7.363 -2.08 -11.258 1 98.5 284 MET B O 1
ATOM 4934 N N . VAL B 1 285 ? 7.281 -4.02 -12.305 1 98.75 285 VAL B N 1
ATOM 4935 C CA . VAL B 1 285 ? 7.691 -4.832 -11.164 1 98.75 285 VAL B CA 1
ATOM 4936 C C . VAL B 1 285 ? 8.945 -5.625 -11.516 1 98.75 285 VAL B C 1
ATOM 4938 O O . VAL B 1 285 ? 8.953 -6.379 -12.492 1 98.75 285 VAL B O 1
ATOM 4941 N N . ILE B 1 286 ? 9.977 -5.441 -10.695 1 98.25 286 ILE B N 1
ATOM 4942 C CA . ILE B 1 286 ? 11.273 -6.043 -11.016 1 98.25 286 ILE B CA 1
ATOM 4943 C C . ILE B 1 286 ? 11.758 -6.871 -9.828 1 98.25 286 ILE B C 1
ATOM 4945 O O . ILE B 1 286 ? 11.781 -6.383 -8.695 1 98.25 286 ILE B O 1
ATOM 4949 N N . GLY B 1 287 ? 12.133 -8.125 -10.094 1 96.88 287 GLY B N 1
ATOM 4950 C CA . GLY B 1 287 ? 12.672 -8.992 -9.055 1 96.88 287 GLY B CA 1
ATOM 4951 C C . GLY B 1 287 ? 12.156 -10.414 -9.141 1 96.88 287 GLY B C 1
ATOM 4952 O O . GLY B 1 287 ? 11.234 -10.703 -9.898 1 96.88 287 GLY B O 1
ATOM 4953 N N . TRP B 1 288 ? 12.672 -11.25 -8.297 1 92.81 288 TRP B N 1
ATOM 4954 C CA . TRP B 1 288 ? 12.383 -12.68 -8.336 1 92.81 288 TRP B CA 1
ATOM 4955 C C . TRP B 1 288 ? 10.945 -12.961 -7.906 1 92.81 288 TRP B C 1
ATOM 4957 O O . TRP B 1 288 ? 10.398 -14.023 -8.203 1 92.81 288 TRP B O 1
ATOM 4967 N N . SER B 1 289 ? 10.344 -12.023 -7.23 1 96.94 289 SER B N 1
ATOM 4968 C CA . SER B 1 289 ? 8.953 -12.188 -6.84 1 96.94 289 SER B CA 1
ATOM 4969 C C . SER B 1 289 ? 8.047 -12.352 -8.055 1 96.94 289 SER B C 1
ATOM 4971 O O . SER B 1 289 ? 7.016 -13.023 -7.988 1 96.94 289 SER B O 1
ATOM 4973 N N . VAL B 1 290 ? 8.422 -11.797 -9.156 1 97 290 VAL B N 1
ATOM 4974 C CA . VAL B 1 290 ? 7.629 -11.82 -10.375 1 97 290 VAL B CA 1
ATOM 4975 C C . VAL B 1 290 ? 7.406 -13.266 -10.82 1 97 290 VAL B C 1
ATOM 4977 O O . VAL B 1 290 ? 6.32 -13.625 -11.273 1 97 290 VAL B O 1
ATOM 4980 N N . SER B 1 291 ? 8.359 -14.055 -10.609 1 91.44 291 SER B N 1
ATOM 4981 C CA . SER B 1 291 ? 8.281 -15.43 -11.086 1 91.44 291 SER B CA 1
ATOM 4982 C C . SER B 1 291 ? 8.016 -16.406 -9.945 1 91.44 291 SER B C 1
ATOM 4984 O O . SER B 1 291 ? 8.008 -17.609 -10.141 1 91.44 291 SER B O 1
ATOM 4986 N N . ALA B 1 292 ? 7.836 -15.914 -8.797 1 92.81 292 ALA B N 1
ATOM 4987 C CA . ALA B 1 292 ? 7.773 -16.75 -7.602 1 92.81 292 ALA B CA 1
ATOM 4988 C C . ALA B 1 292 ? 6.641 -17.766 -7.699 1 92.81 292 ALA B C 1
ATOM 4990 O O . ALA B 1 292 ? 6.777 -18.906 -7.242 1 92.81 292 ALA B O 1
ATOM 4991 N N . LEU B 1 293 ? 5.516 -17.375 -8.336 1 92.25 293 LEU B N 1
ATOM 4992 C CA . LEU B 1 293 ? 4.355 -18.25 -8.336 1 92.25 293 LEU B CA 1
ATOM 4993 C C . LEU B 1 293 ? 4.156 -18.891 -9.703 1 92.25 293 LEU B C 1
ATOM 4995 O O . LEU B 1 293 ? 3.078 -19.422 -10 1 92.25 293 LEU B O 1
ATOM 4999 N N . TRP B 1 294 ? 5.199 -18.766 -10.516 1 83.44 294 TRP B N 1
ATOM 5000 C CA . TRP B 1 294 ? 5.137 -19.469 -11.797 1 83.44 294 TRP B CA 1
ATOM 5001 C C . TRP B 1 294 ? 5.199 -20.969 -11.594 1 83.44 294 TRP B C 1
ATOM 5003 O O . TRP B 1 294 ? 5.973 -21.469 -10.766 1 83.44 294 TRP B O 1
ATOM 5013 N N . GLY B 1 295 ? 4.375 -21.719 -12.328 1 81.38 295 GLY B N 1
ATOM 5014 C CA . GLY B 1 295 ? 4.391 -23.156 -12.227 1 81.38 295 GLY B CA 1
ATOM 5015 C C . GLY B 1 295 ? 4.172 -23.656 -10.812 1 81.38 295 GLY B C 1
ATOM 5016 O O . GLY B 1 295 ? 3.213 -23.266 -10.141 1 81.38 295 GLY B O 1
ATOM 5017 N N . ASP B 1 296 ? 5.098 -24.453 -10.32 1 81.69 296 ASP B N 1
ATOM 5018 C CA . ASP B 1 296 ? 4.984 -25.016 -8.977 1 81.69 296 ASP B CA 1
ATOM 5019 C C . ASP B 1 296 ? 5.613 -24.078 -7.941 1 81.69 296 ASP B C 1
ATOM 5021 O O . ASP B 1 296 ? 5.676 -24.422 -6.758 1 81.69 296 ASP B O 1
ATOM 5025 N N . GLY B 1 297 ? 6.012 -22.984 -8.414 1 84.75 297 GLY B N 1
ATOM 5026 C CA . GLY B 1 297 ? 6.602 -22.016 -7.504 1 84.75 297 GLY B CA 1
ATOM 5027 C C . GLY B 1 297 ? 8.117 -21.938 -7.617 1 84.75 297 GLY B C 1
ATOM 5028 O O . GLY B 1 297 ? 8.789 -22.969 -7.699 1 84.75 297 GLY B O 1
ATOM 5029 N N . ASN B 1 298 ? 8.625 -20.719 -7.762 1 85.25 298 ASN B N 1
ATOM 5030 C CA . ASN B 1 298 ? 10.047 -20.391 -7.711 1 85.25 298 ASN B CA 1
ATOM 5031 C C . ASN B 1 298 ? 10.414 -19.672 -6.422 1 85.25 298 ASN B C 1
ATOM 5033 O O . ASN B 1 298 ? 10.672 -18.469 -6.43 1 85.25 298 ASN B O 1
ATOM 5037 N N . VAL B 1 299 ? 10.523 -20.469 -5.328 1 89.56 299 VAL B N 1
ATOM 5038 C CA . VAL B 1 299 ? 10.609 -19.844 -4.016 1 89.56 299 VAL B CA 1
ATOM 5039 C C . VAL B 1 299 ? 11.875 -20.312 -3.301 1 89.56 299 VAL B C 1
ATOM 5041 O O . VAL B 1 299 ? 11.914 -20.375 -2.07 1 89.56 299 VAL B O 1
ATOM 5044 N N . ASP B 1 300 ? 12.898 -20.641 -4.004 1 85.38 300 ASP B N 1
ATOM 5045 C CA . ASP B 1 300 ? 14.141 -21.109 -3.387 1 85.38 300 ASP B CA 1
ATOM 5046 C C . ASP B 1 300 ? 15.32 -20.25 -3.824 1 85.38 300 ASP B C 1
ATOM 5048 O O . ASP B 1 300 ? 16.484 -20.609 -3.607 1 85.38 300 ASP B O 1
ATOM 5052 N N . VAL B 1 301 ? 15.047 -19.141 -4.422 1 84.5 301 VAL B N 1
ATOM 5053 C CA . VAL B 1 301 ? 16.094 -18.328 -5.012 1 84.5 301 VAL B CA 1
ATOM 5054 C C . VAL B 1 301 ? 17 -17.781 -3.912 1 84.5 301 VAL B C 1
ATOM 5056 O O . VAL B 1 301 ? 18.203 -17.562 -4.129 1 84.5 301 VAL B O 1
ATOM 5059 N N . LEU B 1 302 ? 16.469 -17.562 -2.74 1 85.38 302 LEU B N 1
ATOM 5060 C CA . LEU B 1 302 ? 17.25 -16.984 -1.655 1 85.38 302 LEU B CA 1
ATOM 5061 C C . LEU B 1 302 ? 17.875 -18.062 -0.79 1 85.38 302 LEU B C 1
ATOM 5063 O O . LEU B 1 302 ? 18.594 -17.781 0.16 1 85.38 302 LEU B O 1
ATOM 5067 N N . ASN B 1 303 ? 17.531 -19.312 -0.913 1 75 303 ASN B N 1
ATOM 5068 C CA . ASN B 1 303 ? 18.125 -20.406 -0.133 1 75 303 ASN B CA 1
ATOM 5069 C C . ASN B 1 303 ? 19.625 -20.531 -0.386 1 75 303 ASN B C 1
ATOM 5071 O O . ASN B 1 303 ? 20.078 -20.359 -1.519 1 75 303 ASN B O 1
ATOM 5075 N N . GLU B 1 304 ? 20.531 -19.859 0.578 1 56.59 304 GLU B N 1
ATOM 5076 C CA . GLU B 1 304 ? 22 -19.953 0.576 1 56.59 304 GLU B CA 1
ATOM 5077 C C . GLU B 1 304 ? 22.469 -21.344 0.183 1 56.59 304 GLU B C 1
ATOM 5079 O O . GLU B 1 304 ? 22.156 -22.328 0.868 1 56.59 304 GLU B O 1
ATOM 5084 N N . GLY B 1 305 ? 22.266 -22.016 -0.793 1 42.31 305 GLY B N 1
ATOM 5085 C CA . GLY B 1 305 ? 23.156 -23.156 -0.85 1 42.31 305 GLY B CA 1
ATOM 5086 C C . GLY B 1 305 ? 24.594 -22.828 -0.45 1 42.31 305 GLY B C 1
ATOM 5087 O O . GLY B 1 305 ? 25.016 -21.688 -0.577 1 42.31 305 GLY B O 1
ATOM 5088 N N . ASP B 1 306 ? 25.219 -23.594 0.645 1 34.78 306 ASP B N 1
ATOM 5089 C CA . ASP B 1 306 ? 26.578 -23.703 1.166 1 34.78 306 ASP B CA 1
ATOM 5090 C C . ASP B 1 306 ? 27.594 -23.266 0.125 1 34.78 306 ASP B C 1
ATOM 5092 O O . ASP B 1 306 ? 28.781 -23.156 0.429 1 34.78 306 ASP B O 1
ATOM 5096 N N . ASP B 1 307 ? 27.688 -23.953 -1.108 1 33.38 307 ASP B N 1
ATOM 5097 C CA . ASP B 1 307 ? 29 -23.938 -1.756 1 33.38 307 ASP B CA 1
ATOM 5098 C C . ASP B 1 307 ? 29.391 -22.516 -2.148 1 33.38 307 ASP B C 1
ATOM 5100 O O . ASP B 1 307 ? 28.547 -21.672 -2.396 1 33.38 307 ASP B O 1
ATOM 5104 N N . GLY B 1 308 ? 30.688 -22.094 -2.078 1 30.84 308 GLY B N 1
ATOM 5105 C CA . GLY B 1 308 ? 31.656 -21.062 -2.434 1 30.84 308 GLY B CA 1
ATOM 5106 C C . GLY B 1 308 ? 31.203 -20.203 -3.596 1 30.84 308 GLY B C 1
ATOM 5107 O O . GLY B 1 308 ? 31.156 -18.969 -3.486 1 30.84 308 GLY B O 1
ATOM 5108 N N . GLU B 1 309 ? 31.922 -20.516 -4.977 1 31.31 309 GLU B N 1
ATOM 5109 C CA . GLU B 1 309 ? 32.312 -19.766 -6.168 1 31.31 309 GLU B CA 1
ATOM 5110 C C . GLU B 1 309 ? 31.078 -19.172 -6.852 1 31.31 309 GLU B C 1
ATOM 5112 O O . GLU B 1 309 ? 29.938 -19.609 -6.617 1 31.31 309 GLU B O 1
ATOM 5117 N N . GLY B 1 310 ? 31.328 -18.266 -8.156 1 32.41 310 GLY B N 1
ATOM 5118 C CA . GLY B 1 310 ? 31.016 -17.594 -9.406 1 32.41 310 GLY B CA 1
ATOM 5119 C C . GLY B 1 310 ? 29.906 -18.266 -10.195 1 32.41 310 GLY B C 1
ATOM 5120 O O . GLY B 1 310 ? 29.453 -17.75 -11.219 1 32.41 310 GLY B O 1
ATOM 5121 N N . GLU B 1 311 ? 29.891 -19.609 -10.328 1 31.72 311 GLU B N 1
ATOM 5122 C CA . GLU B 1 311 ? 29.312 -20.422 -11.398 1 31.72 311 GLU B CA 1
ATOM 5123 C C . GLU B 1 311 ? 27.781 -20.391 -11.328 1 31.72 311 GLU B C 1
ATOM 5125 O O . GLU B 1 311 ? 27.109 -20.844 -12.258 1 31.72 311 GLU B O 1
ATOM 5130 N N . THR B 1 312 ? 27.203 -20.312 -10.289 1 31.91 312 THR B N 1
ATOM 5131 C CA . THR B 1 312 ? 25.781 -20.625 -10.203 1 31.91 312 THR B CA 1
ATOM 5132 C C . THR B 1 312 ? 24.953 -19.438 -10.688 1 31.91 312 THR B C 1
ATOM 5134 O O . THR B 1 312 ? 23.719 -19.484 -10.641 1 31.91 312 THR B O 1
ATOM 5137 N N . LEU B 1 313 ? 25.484 -18.359 -10.945 1 34.91 313 LEU B N 1
ATOM 5138 C CA . LEU B 1 313 ? 24.859 -17.25 -11.648 1 34.91 313 LEU B CA 1
ATOM 5139 C C . LEU B 1 313 ? 24.469 -17.641 -13.07 1 34.91 313 LEU B C 1
ATOM 5141 O O . LEU B 1 313 ? 23.438 -17.203 -13.578 1 34.91 313 LEU B O 1
ATOM 5145 N N . GLY B 1 314 ? 25.359 -18.344 -13.805 1 32 314 GLY B N 1
ATOM 5146 C CA . GLY B 1 314 ? 25.219 -18.844 -15.156 1 32 314 GLY B CA 1
ATOM 5147 C C . GLY B 1 314 ? 24.078 -19.844 -15.312 1 32 314 GLY B C 1
ATOM 5148 O O . GLY B 1 314 ? 23.375 -19.844 -16.312 1 32 314 GLY B O 1
ATOM 5149 N N . LYS B 1 315 ? 24 -20.922 -14.539 1 37.44 315 LYS B N 1
ATOM 5150 C CA . LYS B 1 315 ? 22.984 -21.969 -14.586 1 37.44 315 LYS B CA 1
ATOM 5151 C C . LYS B 1 315 ? 21.609 -21.438 -14.172 1 37.44 315 LYS B C 1
ATOM 5153 O O . LYS B 1 315 ? 20.578 -21.906 -14.656 1 37.44 315 LYS B O 1
ATOM 5158 N N . ARG B 1 316 ? 21.5 -20.422 -13.438 1 37.88 316 ARG B N 1
ATOM 5159 C CA . ARG B 1 316 ? 20.266 -19.812 -12.914 1 37.88 316 ARG B CA 1
ATOM 5160 C C . ARG B 1 316 ? 19.625 -18.906 -13.961 1 37.88 316 ARG B C 1
ATOM 5162 O O . ARG B 1 316 ? 18.391 -18.766 -13.977 1 37.88 316 ARG B O 1
ATOM 5169 N N . ALA B 1 317 ? 20.422 -18.266 -14.727 1 37.66 317 ALA B N 1
ATOM 5170 C CA . ALA B 1 317 ? 19.922 -17.641 -15.938 1 37.66 317 ALA B CA 1
ATOM 5171 C C . ALA B 1 317 ? 19.234 -18.656 -16.844 1 37.66 317 ALA B C 1
ATOM 5173 O O . ALA B 1 317 ? 18.188 -18.391 -17.422 1 37.66 317 ALA B O 1
ATOM 5174 N N . SER B 1 318 ? 19.984 -19.75 -17.141 1 37.12 318 SER B N 1
ATOM 5175 C CA . SER B 1 318 ? 19.422 -20.844 -17.922 1 37.12 318 SER B CA 1
ATOM 5176 C C . SER B 1 318 ? 18.156 -21.406 -17.266 1 37.12 318 SER B C 1
ATOM 5178 O O . SER B 1 318 ? 17.188 -21.75 -17.953 1 37.12 318 SER B O 1
ATOM 5180 N N . GLU B 1 319 ? 18.078 -21.391 -15.992 1 42.28 319 GLU B N 1
ATOM 5181 C CA . GLU B 1 319 ? 16.953 -21.906 -15.203 1 42.28 319 GLU B CA 1
ATOM 5182 C C . GLU B 1 319 ? 15.82 -20.891 -15.141 1 42.28 319 GLU B C 1
ATOM 5184 O O . GLU B 1 319 ? 14.648 -21.266 -15.148 1 42.28 319 GLU B O 1
ATOM 5189 N N . SER B 1 320 ? 16.188 -19.656 -15.117 1 41.28 320 SER B N 1
ATOM 5190 C CA . SER B 1 320 ? 15.094 -18.688 -15.211 1 41.28 320 SER B CA 1
ATOM 5191 C C . SER B 1 320 ? 14.352 -18.812 -16.547 1 41.28 320 SER B C 1
ATOM 5193 O O . SER B 1 320 ? 13.125 -18.75 -16.578 1 41.28 320 SER B O 1
ATOM 5195 N N . THR B 1 321 ? 15.203 -18.859 -17.594 1 42.5 321 THR B N 1
ATOM 5196 C CA . THR B 1 321 ? 14.555 -19.109 -18.875 1 42.5 321 THR B CA 1
ATOM 5197 C C . THR B 1 321 ? 13.781 -20.422 -18.844 1 42.5 321 THR B C 1
ATOM 5199 O O . THR B 1 321 ? 12.68 -20.516 -19.391 1 42.5 321 THR B O 1
ATOM 5202 N N . ASP B 1 322 ? 14.414 -21.375 -18.281 1 45.56 322 ASP B N 1
ATOM 5203 C CA . ASP B 1 322 ? 13.719 -22.656 -18.125 1 45.56 322 ASP B CA 1
ATOM 5204 C C . ASP B 1 322 ? 12.516 -22.516 -17.188 1 45.56 322 ASP B C 1
ATOM 5206 O O . ASP B 1 322 ? 11.461 -23.094 -17.438 1 45.56 322 ASP B O 1
ATOM 5210 N N . ILE B 1 323 ? 12.719 -21.734 -16.234 1 44.62 323 ILE B N 1
ATOM 5211 C CA . ILE B 1 323 ? 11.625 -21.516 -15.297 1 44.62 323 ILE B CA 1
ATOM 5212 C C . ILE B 1 323 ? 10.516 -20.703 -15.977 1 44.62 323 ILE B C 1
ATOM 5214 O O . ILE B 1 323 ? 9.336 -20.984 -15.773 1 44.62 323 ILE B O 1
ATOM 5218 N N . LEU B 1 324 ? 10.977 -19.703 -16.688 1 44.25 324 LEU B N 1
ATOM 5219 C CA . LEU B 1 324 ? 9.953 -19.031 -17.484 1 44.25 324 LEU B CA 1
ATOM 5220 C C . LEU B 1 324 ? 9.25 -20.031 -18.406 1 44.25 324 LEU B C 1
ATOM 5222 O O . LEU B 1 324 ? 8.031 -19.969 -18.578 1 44.25 324 LEU B O 1
ATOM 5226 N N . ARG B 1 325 ? 10.055 -20.953 -18.922 1 42.75 325 ARG B N 1
ATOM 5227 C CA . ARG B 1 325 ? 9.492 -22 -19.766 1 42.75 325 ARG B CA 1
ATOM 5228 C C . ARG B 1 325 ? 8.508 -22.859 -18.984 1 42.75 325 ARG B C 1
ATOM 5230 O O . ARG B 1 325 ? 7.434 -23.203 -19.484 1 42.75 325 ARG B O 1
ATOM 5237 N N . GLU B 1 326 ? 8.859 -23.203 -17.906 1 42.47 326 GLU B N 1
ATOM 5238 C CA . GLU B 1 326 ? 8.023 -24.062 -17.062 1 42.47 326 GLU B CA 1
ATOM 5239 C C . GLU B 1 326 ? 6.852 -23.281 -16.484 1 42.47 326 GLU B C 1
ATOM 5241 O O . GLU B 1 326 ? 5.738 -23.797 -16.375 1 42.47 326 GLU B O 1
ATOM 5246 N N . ALA B 1 327 ? 7.047 -22.141 -16.031 1 40.06 327 ALA B N 1
ATOM 5247 C CA . ALA B 1 327 ? 5.965 -21.328 -15.477 1 40.06 327 ALA B CA 1
ATOM 5248 C C . ALA B 1 327 ? 4.879 -21.078 -16.531 1 40.06 327 ALA B C 1
ATOM 5250 O O . ALA B 1 327 ? 3.689 -21.047 -16.203 1 40.06 327 ALA B O 1
ATOM 5251 N N . SER B 1 328 ? 5.203 -20.891 -17.688 1 38.22 328 SER B N 1
ATOM 5252 C CA . SER B 1 328 ? 4.195 -20.781 -18.75 1 38.22 328 SER B CA 1
ATOM 5253 C C . SER B 1 328 ? 3.328 -22.031 -18.812 1 38.22 328 SER B C 1
ATOM 5255 O O . SER B 1 328 ? 2.154 -21.969 -19.188 1 38.22 328 SER B O 1
ATOM 5257 N N . LYS B 1 329 ? 3.855 -23.078 -18.469 1 38.75 329 LYS B N 1
ATOM 5258 C CA . LYS B 1 329 ? 3.047 -24.297 -18.531 1 38.75 329 LYS B CA 1
ATOM 5259 C C . LYS B 1 329 ? 2.025 -24.328 -17.406 1 38.75 329 LYS B C 1
ATOM 5261 O O . LYS B 1 329 ? 0.93 -24.875 -17.562 1 38.75 329 LYS B O 1
ATOM 5266 N N . ALA B 1 330 ? 2.375 -23.922 -16.266 1 33.28 330 ALA B N 1
ATOM 5267 C CA . ALA B 1 330 ? 1.545 -24.172 -15.086 1 33.28 330 ALA B CA 1
ATOM 5268 C C . ALA B 1 330 ? 0.392 -23.172 -15.016 1 33.28 330 ALA B C 1
ATOM 5270 O O . ALA B 1 330 ? -0.446 -23.25 -14.109 1 33.28 330 ALA B O 1
ATOM 5271 N N . ILE B 1 331 ? 0.429 -22.016 -15.5 1 32.81 331 ILE B N 1
ATOM 5272 C CA . ILE B 1 331 ? -0.723 -21.125 -15.344 1 32.81 331 ILE B CA 1
ATOM 5273 C C . ILE B 1 331 ? -1.93 -21.719 -16.062 1 32.81 331 ILE B C 1
ATOM 5275 O O . ILE B 1 331 ? -1.96 -21.781 -17.297 1 32.81 331 ILE B O 1
ATOM 5279 N N . GLU B 1 332 ? -2.646 -22.703 -15.656 1 30.09 332 GLU B N 1
ATOM 5280 C CA . GLU B 1 332 ? -3.896 -23.25 -16.172 1 30.09 332 GLU B CA 1
ATOM 5281 C C . GLU B 1 332 ? -4.863 -22.141 -16.578 1 30.09 332 GLU B C 1
ATOM 5283 O O . GLU B 1 332 ? -5.109 -21.938 -17.766 1 30.09 332 GLU B O 1
ATOM 5288 N N . GLY B 1 333 ? -6.293 -22.219 -16.047 1 28.61 333 GLY B N 1
ATOM 5289 C CA . GLY B 1 333 ? -7.672 -22.078 -16.5 1 28.61 333 GLY B CA 1
ATOM 5290 C C . GLY B 1 333 ? -8.086 -20.641 -16.734 1 28.61 333 GLY B C 1
ATOM 5291 O O . GLY B 1 333 ? -8.75 -20.344 -17.719 1 28.61 333 GLY B O 1
ATOM 5292 N N . GLU B 1 334 ? -8.422 -19.75 -15.648 1 30.61 334 GLU B N 1
ATOM 5293 C CA . GLU B 1 334 ? -9.586 -18.875 -15.688 1 30.61 334 GLU B CA 1
ATOM 5294 C C . GLU B 1 334 ? -9.328 -17.656 -16.562 1 30.61 334 GLU B C 1
ATOM 5296 O O . GLU B 1 334 ? -10.148 -16.734 -16.609 1 30.61 334 GLU B O 1
ATOM 5301 N N . PHE B 1 335 ? -8.156 -17.109 -16.594 1 30.19 335 PHE B N 1
ATOM 5302 C CA . PHE B 1 335 ? -8.07 -15.922 -17.438 1 30.19 335 PHE B CA 1
ATOM 5303 C C . PHE B 1 335 ? -8.367 -16.281 -18.891 1 30.19 335 PHE B C 1
ATOM 5305 O O . PHE B 1 335 ? -8.203 -17.438 -19.297 1 30.19 335 PHE B O 1
ATOM 5312 N N . ARG B 1 336 ? -9.281 -15.688 -19.641 1 31.3 336 ARG B N 1
ATOM 5313 C CA . ARG B 1 336 ? -9.422 -15.93 -21.078 1 31.3 336 ARG B CA 1
ATOM 5314 C C . ARG B 1 336 ? -8.094 -16.344 -21.688 1 31.3 336 ARG B C 1
ATOM 5316 O O . ARG B 1 336 ? -7.062 -15.703 -21.438 1 31.3 336 ARG B O 1
ATOM 5323 N N . GLU B 1 337 ? -7.941 -17.547 -22.188 1 34.53 337 GLU B N 1
ATOM 5324 C CA . GLU B 1 337 ? -7.02 -18.328 -23.016 1 34.53 337 GLU B CA 1
ATOM 5325 C C . GLU B 1 337 ? -6.438 -17.469 -24.141 1 34.53 337 GLU B C 1
ATOM 5327 O O . GLU B 1 337 ? -5.801 -17.984 -25.062 1 34.53 337 GLU B O 1
ATOM 5332 N N . LYS B 1 338 ? -6.902 -16.266 -24.516 1 33.34 338 LYS B N 1
ATOM 5333 C CA . LYS B 1 338 ? -5.875 -15.969 -25.516 1 33.34 338 LYS B CA 1
ATOM 5334 C C . LYS B 1 338 ? -4.477 -16.156 -24.922 1 33.34 338 LYS B C 1
ATOM 5336 O O . LYS B 1 338 ? -3.488 -15.734 -25.531 1 33.34 338 LYS B O 1
ATOM 5341 N N . ASN B 1 339 ? -4.453 -16.422 -23.766 1 34.34 339 ASN B N 1
ATOM 5342 C CA . ASN B 1 339 ? -3.275 -16.594 -22.922 1 34.34 339 ASN B CA 1
ATOM 5343 C C . ASN B 1 339 ? -2.352 -17.672 -23.484 1 34.34 339 ASN B C 1
ATOM 5345 O O . ASN B 1 339 ? -1.3 -17.953 -22.906 1 34.34 339 ASN B O 1
ATOM 5349 N N . GLU B 1 340 ? -3.043 -18.703 -24.016 1 33.34 340 GLU B N 1
ATOM 5350 C CA . GLU B 1 340 ? -2.176 -19.734 -24.578 1 33.34 340 GLU B CA 1
ATOM 5351 C C . GLU B 1 340 ? -1.252 -19.156 -25.641 1 33.34 340 GLU B C 1
ATOM 5353 O O . GLU B 1 340 ? -0.737 -19.891 -26.5 1 33.34 340 GLU B O 1
ATOM 5358 N N . GLN B 1 341 ? -1.617 -18.031 -26.125 1 31.7 341 GLN B N 1
ATOM 5359 C CA . GLN B 1 341 ? -0.573 -17.828 -27.125 1 31.7 341 GLN B CA 1
ATOM 5360 C C . GLN B 1 341 ? 0.809 -18.094 -26.531 1 31.7 341 GLN B C 1
ATOM 5362 O O . GLN B 1 341 ? 1.219 -17.438 -25.578 1 31.7 341 GLN B O 1
ATOM 5367 N N . GLU B 1 342 ? 1.089 -19.359 -26.531 1 31.09 342 GLU B N 1
ATOM 5368 C CA . GLU B 1 342 ? 2.459 -19.859 -26.453 1 31.09 342 GLU B CA 1
ATOM 5369 C C . GLU B 1 342 ? 3.469 -18.75 -26.734 1 31.09 342 GLU B C 1
ATOM 5371 O O . GLU B 1 342 ? 3.17 -17.797 -27.453 1 31.09 342 GLU B O 1
ATOM 5376 N N . MET B 1 343 ? 4.367 -18.594 -25.734 1 32.66 343 MET B N 1
ATOM 5377 C CA . MET B 1 343 ? 5.59 -18.016 -26.266 1 32.66 343 MET B CA 1
ATOM 5378 C C . MET B 1 343 ? 5.715 -18.25 -27.766 1 32.66 343 MET B C 1
ATOM 5380 O O . MET B 1 343 ? 5.793 -19.406 -28.203 1 32.66 343 MET B O 1
ATOM 5384 N N . LYS B 1 344 ? 4.723 -17.828 -28.391 1 32.5 344 LYS B N 1
ATOM 5385 C CA . LYS B 1 344 ? 5.008 -18.031 -29.812 1 32.5 344 LYS B CA 1
ATOM 5386 C C . LYS B 1 344 ? 6.484 -17.781 -30.109 1 32.5 344 LYS B C 1
ATOM 5388 O O . LYS B 1 344 ? 7.039 -16.75 -29.734 1 32.5 344 LYS B O 1
ATOM 5393 N N . GLN B 1 345 ? 7.145 -18.922 -29.984 1 32.88 345 GLN B N 1
ATOM 5394 C CA . GLN B 1 345 ? 8.422 -18.953 -30.688 1 32.88 345 GLN B CA 1
ATOM 5395 C C . GLN B 1 345 ? 8.32 -18.266 -32.031 1 32.88 345 GLN B C 1
ATOM 5397 O O . GLN B 1 345 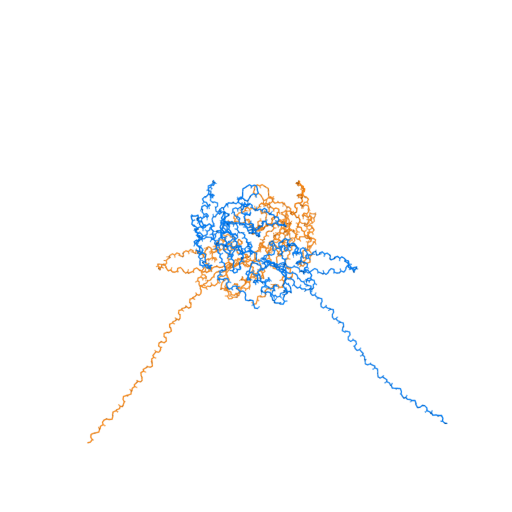? 7.539 -18.688 -32.906 1 32.88 345 GLN B O 1
ATOM 5402 N N . SER B 1 346 ? 8.273 -16.922 -31.953 1 30.89 346 SER B N 1
ATOM 5403 C CA . SER B 1 346 ? 8.539 -16.656 -33.375 1 30.89 346 SER B CA 1
ATOM 5404 C C . SER B 1 346 ? 9.391 -17.766 -33.969 1 30.89 346 SER B C 1
ATOM 5406 O O . SER B 1 346 ? 10.086 -18.484 -33.281 1 30.89 346 SER B O 1
ATOM 5408 N N . GLU B 1 347 ? 9.352 -18 -35.094 1 27.95 347 GLU B N 1
ATOM 5409 C CA . GLU B 1 347 ? 10.203 -18.672 -36.062 1 27.95 347 GLU B CA 1
ATOM 5410 C C . GLU B 1 347 ? 11.68 -18.453 -35.75 1 27.95 347 GLU B C 1
ATOM 5412 O O . GLU B 1 347 ? 12.148 -17.312 -35.719 1 27.95 347 GLU B O 1
ATOM 5417 N N . GLY B 1 348 ? 12.664 -19.266 -35.031 1 35.78 348 GLY B N 1
ATOM 5418 C CA . GLY B 1 348 ? 13.93 -19.781 -34.531 1 35.78 348 GLY B CA 1
ATOM 5419 C C . GLY B 1 348 ? 14.102 -19.609 -33.031 1 35.78 348 GLY B C 1
ATOM 5420 O O . GLY B 1 348 ? 14.812 -20.375 -32.406 1 35.78 348 GLY B O 1
ATOM 5421 N N . ASP B 1 349 ? 14.211 -18.266 -32.312 1 39.91 349 ASP B N 1
ATOM 5422 C CA . ASP B 1 349 ? 14.711 -17.906 -30.984 1 39.91 349 ASP B CA 1
ATOM 5423 C C . ASP B 1 349 ? 13.609 -17.969 -29.938 1 39.91 349 ASP B C 1
ATOM 5425 O O . ASP B 1 349 ? 12.5 -17.469 -30.156 1 39.91 349 ASP B O 1
ATOM 5429 N N . GLY B 1 350 ? 13.273 -19.094 -28.922 1 47.94 350 GLY B N 1
ATOM 5430 C CA . GLY B 1 350 ? 12.508 -19.531 -27.766 1 47.94 350 GLY B CA 1
ATOM 5431 C C . GLY B 1 350 ? 11.664 -18.422 -27.156 1 47.94 350 GLY B C 1
ATOM 5432 O O . GLY B 1 350 ? 11.852 -17.25 -27.469 1 47.94 350 GLY B O 1
ATOM 5433 N N . VAL B 1 351 ? 10.453 -18.719 -26.484 1 54.5 351 VAL B N 1
ATOM 5434 C CA . VAL B 1 351 ? 9.477 -17.828 -25.875 1 54.5 351 VAL B CA 1
ATOM 5435 C C . VAL B 1 351 ? 10.156 -17 -24.766 1 54.5 351 VAL B C 1
ATOM 5437 O O . VAL B 1 351 ? 10.672 -17.562 -23.797 1 54.5 351 VAL B O 1
ATOM 5440 N N . ARG B 1 352 ? 10.141 -15.648 -24.938 1 80.38 352 ARG B N 1
ATOM 5441 C CA . ARG B 1 352 ? 10.961 -14.898 -23.984 1 80.38 352 ARG B CA 1
ATOM 5442 C C . ARG B 1 352 ? 10.094 -14.008 -23.109 1 80.38 352 ARG B C 1
ATOM 5444 O O . ARG B 1 352 ? 10.609 -13.266 -22.266 1 80.38 352 ARG B O 1
ATOM 5451 N N . TRP B 1 353 ? 8.555 -14.125 -23.422 1 87.94 353 TRP B N 1
ATOM 5452 C CA . TRP B 1 353 ? 7.68 -13.336 -22.547 1 87.94 353 TRP B CA 1
ATOM 5453 C C . TRP B 1 353 ? 6.277 -13.93 -22.516 1 87.94 353 TRP B C 1
ATOM 5455 O O . TRP B 1 353 ? 5.949 -14.812 -23.312 1 87.94 353 TRP B O 1
ATOM 5465 N N . ARG B 1 354 ? 5.445 -13.609 -21.516 1 88.75 354 ARG B N 1
ATOM 5466 C CA . ARG B 1 354 ? 4.051 -14 -21.328 1 88.75 354 ARG B CA 1
ATOM 5467 C C . ARG B 1 354 ? 3.16 -12.781 -21.125 1 88.75 354 ARG B C 1
ATOM 5469 O O . ARG B 1 354 ? 3.553 -11.828 -20.438 1 88.75 354 ARG B O 1
ATOM 5476 N N . VAL B 1 355 ? 1.947 -12.906 -21.797 1 91.94 355 VAL B N 1
ATOM 5477 C CA . VAL B 1 355 ? 0.972 -11.828 -21.672 1 91.94 355 VAL B CA 1
ATOM 5478 C C . VAL B 1 355 ? -0.331 -12.367 -21.094 1 91.94 355 VAL B C 1
ATOM 5480 O O . VAL B 1 355 ? -0.83 -13.406 -21.547 1 91.94 355 VAL B O 1
ATOM 5483 N N . ARG B 1 356 ? -0.833 -11.789 -20.047 1 92.81 356 ARG B N 1
ATOM 5484 C CA . ARG B 1 356 ? -2.152 -12.062 -19.5 1 92.81 356 ARG B CA 1
ATOM 5485 C C . ARG B 1 356 ? -3.016 -10.812 -19.469 1 92.81 356 ARG B C 1
ATOM 5487 O O . ARG B 1 356 ? -2.523 -9.711 -19.188 1 92.81 356 ARG B O 1
ATOM 5494 N N . GLU B 1 357 ? -4.309 -11 -19.797 1 94.12 357 GLU B N 1
ATOM 5495 C CA . GLU B 1 357 ? -5.207 -9.852 -19.875 1 94.12 357 GLU B CA 1
ATOM 5496 C C . GLU B 1 357 ? -6.559 -10.172 -19.234 1 94.12 357 GLU B C 1
ATOM 5498 O O . GLU B 1 357 ? -6.93 -11.336 -19.109 1 94.12 357 GLU B O 1
ATOM 5503 N N . GLY B 1 358 ? -7.203 -9.055 -18.797 1 94.25 358 GLY B N 1
ATOM 5504 C CA . GLY B 1 358 ? -8.562 -9.172 -18.297 1 94.25 358 GLY B CA 1
ATOM 5505 C C . GLY B 1 358 ? -8.625 -9.492 -16.812 1 94.25 358 GLY B C 1
ATOM 5506 O O . GLY B 1 358 ? -7.594 -9.719 -16.172 1 94.25 358 GLY B O 1
ATOM 5507 N N . LEU B 1 359 ? -9.852 -9.43 -16.281 1 92.94 359 LEU B N 1
ATOM 5508 C CA . LEU B 1 359 ? -10.125 -9.773 -14.883 1 92.94 359 LEU B CA 1
ATOM 5509 C C . LEU B 1 359 ? -10.68 -11.188 -14.773 1 92.94 359 LEU B C 1
ATOM 5511 O O . LEU B 1 359 ? -11.469 -11.625 -15.617 1 92.94 359 LEU B O 1
ATOM 5515 N N . ALA B 1 360 ? -10.227 -11.914 -13.688 1 87.75 360 ALA B N 1
ATOM 5516 C CA . ALA B 1 360 ? -10.844 -13.211 -13.406 1 87.75 360 ALA B CA 1
ATOM 5517 C C . ALA B 1 360 ? -12.352 -13.078 -13.234 1 87.75 360 ALA B C 1
ATOM 5519 O O . ALA B 1 360 ? -12.836 -12.094 -12.672 1 87.75 360 ALA B O 1
ATOM 5520 N N . SER B 1 361 ? -13.094 -14.07 -13.672 1 89.25 361 SER B N 1
ATOM 5521 C CA . SER B 1 361 ? -14.547 -14.039 -13.594 1 89.25 361 SER B CA 1
ATOM 5522 C C . SER B 1 361 ? -15.023 -13.945 -12.148 1 89.25 361 SER B C 1
ATOM 5524 O O . SER B 1 361 ? -16.125 -13.453 -11.875 1 89.25 361 SER B O 1
ATOM 5526 N N . THR B 1 362 ? -14.18 -14.406 -11.281 1 89.94 362 THR B N 1
ATOM 5527 C CA . THR B 1 362 ? -14.508 -14.352 -9.867 1 89.94 362 THR B CA 1
ATOM 5528 C C . THR B 1 362 ? -14.719 -12.906 -9.406 1 89.94 362 THR B C 1
ATOM 5530 O O . THR B 1 362 ? -15.406 -12.656 -8.414 1 89.94 362 THR B O 1
ATOM 5533 N N . TRP B 1 363 ? -14.188 -11.906 -10.086 1 93.81 363 TRP B N 1
ATOM 5534 C CA . TRP B 1 363 ? -14.312 -10.492 -9.734 1 93.81 363 TRP B CA 1
ATOM 5535 C C . TRP B 1 363 ? -15.727 -9.984 -10.023 1 93.81 363 TRP B C 1
ATOM 5537 O O . TRP B 1 363 ? -16.125 -8.922 -9.547 1 93.81 363 TRP B O 1
ATOM 5547 N N . ASP B 1 364 ? -16.516 -10.758 -10.766 1 92.75 364 ASP B N 1
ATOM 5548 C CA . ASP B 1 364 ? -17.875 -10.352 -11.078 1 92.75 364 ASP B CA 1
ATOM 5549 C C . ASP B 1 364 ? -18.719 -10.219 -9.812 1 92.75 364 ASP B C 1
ATOM 5551 O O . ASP B 1 364 ? -19.641 -9.398 -9.758 1 92.75 364 ASP B O 1
ATOM 5555 N N . MET B 1 365 ? -18.328 -10.961 -8.836 1 93.12 365 MET B N 1
ATOM 5556 C CA . MET B 1 365 ? -19.062 -10.938 -7.574 1 93.12 365 MET B CA 1
ATOM 5557 C C . MET B 1 365 ? -18.891 -9.602 -6.863 1 93.12 365 MET B C 1
ATOM 5559 O O . MET B 1 365 ? -19.641 -9.289 -5.93 1 93.12 365 MET B O 1
ATOM 5563 N N . PHE B 1 366 ? -17.969 -8.797 -7.34 1 95.25 366 PHE B N 1
ATOM 5564 C CA . PHE B 1 366 ? -17.672 -7.555 -6.637 1 95.25 366 PHE B CA 1
ATOM 5565 C C . PHE B 1 366 ? -18.062 -6.344 -7.469 1 95.25 366 PHE B C 1
ATOM 5567 O O . PHE B 1 366 ? -17.719 -5.211 -7.129 1 95.25 366 PHE B O 1
ATOM 5574 N N . ASN B 1 367 ? -18.781 -6.555 -8.508 1 92.69 367 ASN B N 1
ATOM 5575 C CA . ASN B 1 367 ? -19.266 -5.43 -9.297 1 92.69 367 ASN B CA 1
ATOM 5576 C C . ASN B 1 367 ? -20.234 -4.57 -8.5 1 92.69 367 ASN B C 1
ATOM 5578 O O . ASN B 1 367 ? -21.078 -5.094 -7.758 1 92.69 367 ASN B O 1
ATOM 5582 N N . ILE B 1 368 ? -19.984 -3.305 -8.547 1 86.94 368 ILE B N 1
ATOM 5583 C CA . ILE B 1 368 ? -20.859 -2.367 -7.848 1 86.94 368 ILE B CA 1
ATOM 5584 C C . ILE B 1 368 ? -21.844 -1.734 -8.836 1 86.94 368 ILE B C 1
ATOM 5586 O O . ILE B 1 368 ? -21.438 -1.275 -9.906 1 86.94 368 ILE B O 1
ATOM 5590 N N . ASN B 1 369 ? -23.188 -2.043 -8.633 1 65.5 369 ASN B N 1
ATOM 5591 C CA . ASN B 1 369 ? -24.219 -1.445 -9.477 1 65.5 369 ASN B CA 1
ATOM 5592 C C . ASN B 1 369 ? -24.422 0.029 -9.148 1 65.5 369 ASN B C 1
ATOM 5594 O O . ASN B 1 369 ? -24.391 0.415 -7.977 1 65.5 369 ASN B O 1
ATOM 5598 N N . SER B 1 370 ? -24.047 0.916 -10.07 1 56.12 370 SER B N 1
ATOM 5599 C CA . SER B 1 370 ? -24.422 2.316 -9.898 1 56.12 370 SER B CA 1
ATOM 5600 C C . SER B 1 370 ? -25.922 2.473 -9.711 1 56.12 370 SER B C 1
ATOM 5602 O O . SER B 1 370 ? -26.703 1.96 -10.508 1 56.12 370 SER B O 1
ATOM 5604 N N . GLU B 1 371 ? -26.406 2.314 -8.516 1 46.03 371 GLU B N 1
ATOM 5605 C CA . GLU B 1 371 ? -27.812 2.705 -8.445 1 46.03 371 GLU B CA 1
ATOM 5606 C C . GLU B 1 371 ? -27.984 4.184 -8.773 1 46.03 371 GLU B C 1
ATOM 5608 O O . GLU B 1 371 ? -27.141 5.008 -8.43 1 46.03 371 GLU B O 1
#

Secondary structure (DSSP, 8-state):
-------------PPPP------------------EEEEEE-BSS-GGGSBHHHHHIIIII-SEEEE-TT--HHHHTTS-TTSEEEE----TT-HHHHHHHHHHHHHHHHHTT-EEEEEESB-TTTTS-HHHHHHHHHS-------S---S-----PPPEEEE----HHHHHHHHTT--SSBTTTBSEEEEE-SB-GGGPBPPPPPP-TTEEEEEES-GGGHHHHHHHHH--STT-----TT-EEEEEESTTSTT-EEEEEETTTHHHHHHSTTT-S--SSEEEEESGGGGTTSTT----TT---S--SSTHHHHHHHHHHHHHHHHHHH--SSS-SGGGS-----SSS----EEEES--GGGGGG-----/-------------PPPP------------------EEEEEE-BSS-GGGSBHHHHHIIIII-SEEEE-TT--HHHHTTS-TTSEEEE----TT-HHHHHHHHHHHHHHHHHTT-EEEEEESB-TTTTS-HHHHHHHHHS-------S---S-----PPPEEEE----HHHHHHHHTT--SSBTTTBSEEEEE-SB-GGGPBPPPPPP-TTEEEEEES-GGGHHHHHHHHH--STT-----TT-EEEEEESTTSTT-EEEEEETTTHHHHHHSTTT-S--SSEEEEESGGGGTTSTT----TT---S--SSTHHHHHHHHHHHHHHHHHHH--SSS-SGGG------SSS----EEEES--GGGGGG-----

Foldseek 3Di:
DDDDDPDPDDDPPPDPPPPPPPVPPPDPPPPLAQEAEEEEECAQEANLQWDPVRLCLQDPAFQEEEEEDPHYPLNVLLHDPNHHYHYQPDDPQCVPVSVVVSLVVRQVQRRVNGHYYYYYYFWCPPPVCVVVSVVCLVDPPDPPPPDPDPPDDPPDRHYYHYYTGHHCQQQQCVQVPQHQAAAQWADEEEEEELQDVSRHGDADAADDQRYKYKYFPCPVVLVVVLCQACDDDDRRNVDDQLWKKKKWASGPDQWIKIKIFGSNCVVVVCPDPVNPDGHPPIMMITTRSSLQPQAVGDRNNPVPDPDDDDPVVPVVSVVSLVSVVRSLVRPDDFQPPVQPPPLPPPPPDGNGMGMTTGGGPVCVVSHDDSD/DDPDDDPDDDDPDPPDDPPPCPVPPPDPPPPLAQEAEEEEECAQEANLQWDPVRLCLQDPAFQEEEEEDPHYPLNVLLHDPNYHYHYQPDDPQCVPVSVVVSLVVRQVVSRVNGHYYYYYYFWCPPPVCVVVSVVCLVDPPDPPPPDPDPPDDPPDRHYYHYYTGHHCQQQQCVQVPQHQAAAQWADEEEEEELQDVSRHGDADAADDQRYKYKYFPCPVVLVVVLCQACDDDDRRNVDDQLWKKKKWASGPDQWIKIKIFGSNCVVVVCVDPVNPDGHPPMMMITTRSSLQPQAVGDRNNNVPDPDDDDPVVPVVSVVSLVSVVRSLVRPDDFQPPVQPPALPPPPPDHNGMGMTTGGGPVCVVSHDDSD